Protein AF-0000000084419645 (afdb_homodimer)

Organism: Gonium pectorale (NCBI:txid33097)

Nearest PDB structures (foldseek):
  6cnl-assembly1_L  TM=7.069E-01  e=3.564E-03  Homo sapiens
  6cnl-assembly1_E  TM=7.200E-01  e=8.017E-03  Homo sapiens
  5knr-assembly1_B  TM=5.256E-01  e=5.599E+00  Escherichia coli
  5knt-assembly1_A  TM=5.301E-01  e=9.814E+00  Escherichia coli
  3o0t-assembly2_B  TM=7.709E-01  e=5.598E-04  Homo sapiens

Solvent-accessible surface area (backbone atoms only — not comparable to full-atom values): 38885 Å² total; per-residue (Å²): 135,85,79,78,75,77,76,79,81,75,78,71,72,80,76,61,72,80,66,64,75,64,72,76,74,67,69,66,76,78,69,80,77,88,73,58,51,39,43,49,77,78,83,47,36,50,58,54,71,24,86,58,64,68,78,70,83,62,69,58,52,82,53,26,36,69,51,59,60,70,56,54,51,50,48,52,72,70,38,71,68,40,35,42,36,32,40,25,21,26,26,42,22,39,48,56,51,46,38,64,74,55,31,70,74,55,27,66,77,42,43,60,33,51,56,47,71,49,96,87,67,51,75,42,56,22,42,34,16,43,56,35,73,64,11,50,51,44,16,44,53,44,19,44,41,31,62,77,62,43,41,46,48,60,78,41,70,74,50,64,29,33,35,38,28,13,73,38,44,23,20,48,52,25,46,60,45,32,47,54,96,57,88,51,82,44,77,42,33,26,50,66,44,37,49,61,32,14,45,35,27,44,49,31,46,65,26,40,54,54,72,66,78,91,52,48,72,69,73,46,53,98,45,77,70,72,64,6,44,47,73,71,38,64,91,53,68,77,50,70,31,44,72,58,78,75,74,67,84,66,82,78,74,68,76,66,80,61,67,82,46,73,64,78,62,59,52,84,55,76,74,47,49,87,47,76,16,28,66,45,56,51,57,81,68,52,42,82,56,61,57,48,53,69,41,47,19,45,28,32,36,35,40,53,45,38,44,66,73,67,41,90,54,43,33,36,38,33,33,24,30,40,58,31,49,16,24,41,32,42,47,40,70,33,33,57,38,52,62,37,61,47,18,56,47,60,47,55,41,28,55,76,110,136,84,79,78,76,78,75,77,78,77,77,71,72,77,77,63,73,79,71,61,76,65,72,75,75,67,68,68,76,77,70,81,78,90,71,57,52,40,43,48,78,78,81,48,38,52,56,53,72,24,86,58,63,68,79,70,83,64,70,58,50,83,54,26,37,69,52,59,60,69,57,54,50,51,47,53,74,69,39,72,69,40,35,42,37,32,39,24,21,27,26,41,20,39,48,56,51,46,37,64,74,55,32,69,76,55,28,66,75,42,44,60,33,50,57,46,72,48,96,87,68,51,75,42,56,22,42,34,15,41,55,35,73,66,11,51,51,45,15,44,51,44,19,44,41,32,62,75,62,44,41,47,48,58,77,41,70,72,50,65,28,33,36,38,28,13,73,38,45,23,19,48,53,25,46,61,46,30,47,56,94,55,89,52,81,43,77,43,33,25,50,66,43,36,51,61,32,14,47,37,27,45,49,31,48,65,28,38,54,55,72,70,79,91,49,57,78,69,67,59,59,99,45,80,70,71,65,6,45,48,72,72,39,65,91,53,66,77,51,69,31,44,73,59,78,76,72,66,86,65,80,77,75,67,77,66,78,61,68,82,46,74,65,78,60,59,51,83,54,77,76,47,50,87,46,75,16,27,64,44,55,54,55,81,69,51,44,81,55,62,59,49,54,69,41,47,19,47,29,33,35,33,42,54,45,40,45,66,72,67,43,89,54,44,32,37,38,33,33,24,28,40,59,30,48,17,22,40,32,41,47,41,71,33,34,57,37,52,62,37,60,45,18,56,47,61,47,53,42,28,53,77,110

Foldseek 3Di:
DDPPPPPPPPPPPDPPPVVVPPPPPQVQVPPDDPDQLKAFGPDFFQQLADPDEDDDDDAPPLQGGPDALVVVVVCLVVFPQKFKEKEFEFFAWLLNVCCVVVDPVRSVVPQQPQWDQDPVRDIAGQALTAHDPRRLVSLQVLLCCVPVVVSVCSNQVPFAEEEEFELRRRGLSSCCRNCPPPDHPYYAYAPLQFAWAAQGNNRFAFFQAADDDPVQPPQTPSDGDGGHSCRVRVVYDADAKAFAPPDPVDDPPPPPPDLCELQPDDLPDAGRTPAGHHNHRHGSHYYNDTHDLVSSLSSLSNVVRRCSVHPPTRYYYYRYHQRSQQSNSVNNPGHGYGYDHRRIDITMMHRND/DDPPPPPPPPPPPPPDPVVPPPPPPQCQVPPDDPDQLKAFGPDFFQQLADPDEDDDDDAPPLQGGPDALVVVVVCLVVFPQKFKEKEFEFFAWLLNVCCVVVDPVRSVVPQQPQWDQDPVRDIAGQALTAHDPRRLVSLQVLLCCVPVVVSVCSNQVPFAEEEEFELRRRGLSSCCRNCPPPDHPYYAYAPLQFAWAAQGNNRFAFFQAADDDPVQPPDTPSDGDGGHSCRVRVVYDADAKAFAPPDPPDDPPPPPPDLCELQPDDLVDAGRTPAGHHNHRHGSHYYNDTHDLVSSLSSLSNVVRRCSVHPPTRYYYYRYHQRSQQSNSVNNPGHGYGYDHRRIDITMMHRND

Structure (mmCIF, N/CA/C/O backbone):
data_AF-0000000084419645-model_v1
#
loop_
_entity.id
_entity.type
_entity.pdbx_description
1 polymer 'Uncharacterized protein'
#
loop_
_atom_site.group_PDB
_atom_site.id
_atom_site.type_symbol
_atom_site.label_atom_id
_atom_site.label_alt_id
_atom_site.label_comp_id
_atom_site.label_asym_id
_atom_site.label_entity_id
_atom_site.label_seq_id
_atom_site.pdbx_PDB_ins_code
_atom_site.Cartn_x
_atom_site.Cartn_y
_atom_site.Cartn_z
_atom_site.occupancy
_atom_site.B_iso_or_equiv
_atom_site.auth_seq_id
_atom_site.auth_comp_id
_atom_site.auth_asym_id
_atom_site.auth_atom_id
_atom_site.pdbx_PDB_model_num
ATOM 1 N N . MET A 1 1 ? -4.711 -33.062 27.312 1 24.56 1 MET A N 1
ATOM 2 C CA . MET A 1 1 ? -4.219 -31.938 26.516 1 24.56 1 MET A CA 1
ATOM 3 C C . MET A 1 1 ? -5.375 -31.188 25.859 1 24.56 1 MET A C 1
ATOM 5 O O . MET A 1 1 ? -6.062 -31.734 25 1 24.56 1 MET A O 1
ATOM 9 N N . ALA A 1 2 ? -6.082 -30.25 26.578 1 25.14 2 ALA A N 1
ATOM 10 C CA . ALA A 1 2 ? -7.434 -29.703 26.484 1 25.14 2 ALA A CA 1
ATOM 11 C C . ALA A 1 2 ? -7.551 -28.734 25.312 1 25.14 2 ALA A C 1
ATOM 13 O O . ALA A 1 2 ? -6.762 -27.797 25.188 1 25.14 2 ALA A O 1
ATOM 14 N N . VAL A 1 3 ? -8.133 -29.219 24.156 1 25 3 VAL A N 1
ATOM 15 C CA . VAL A 1 3 ? -8.477 -28.609 22.859 1 25 3 VAL A CA 1
ATOM 16 C C . VAL A 1 3 ? -9.312 -27.359 23.094 1 25 3 VAL A C 1
ATOM 18 O O . VAL A 1 3 ? -10.422 -27.422 23.625 1 25 3 VAL A O 1
ATOM 21 N N . LEU A 1 4 ? -8.664 -26.25 23.578 1 25.19 4 LEU A N 1
ATOM 22 C CA . LEU A 1 4 ? -9.414 -25.016 23.781 1 25.19 4 LEU A CA 1
ATOM 23 C C . LEU A 1 4 ? -10.203 -24.641 22.531 1 25.19 4 LEU A C 1
ATOM 25 O O . LEU A 1 4 ? -9.625 -24.344 21.484 1 25.19 4 LEU A O 1
ATOM 29 N N . LEU A 1 5 ? -11.422 -25.203 22.344 1 23.42 5 LEU A N 1
ATOM 30 C CA . LEU A 1 5 ? -12.453 -24.922 21.359 1 23.42 5 LEU A CA 1
ATOM 31 C C . LEU A 1 5 ? -12.82 -23.438 21.375 1 23.42 5 LEU A C 1
ATOM 33 O O . LEU A 1 5 ? -13.398 -22.953 22.344 1 23.42 5 LEU A O 1
ATOM 37 N N . LEU A 1 6 ? -11.898 -22.609 20.922 1 25.8 6 LEU A N 1
ATOM 38 C CA . LEU A 1 6 ? -12.25 -21.188 20.859 1 25.8 6 LEU A CA 1
ATOM 39 C C . LEU A 1 6 ? -13.547 -20.984 20.078 1 25.8 6 LEU A C 1
ATOM 41 O O . LEU A 1 6 ? -13.648 -21.406 18.906 1 25.8 6 LEU A O 1
ATOM 45 N N . SER A 1 7 ? -14.703 -20.938 20.719 1 23.38 7 SER A N 1
ATOM 46 C CA . SER A 1 7 ? -16.062 -20.641 20.281 1 23.38 7 SER A CA 1
ATOM 47 C C . SER A 1 7 ? -16.125 -19.359 19.453 1 23.38 7 SER A C 1
ATOM 49 O O . SER A 1 7 ? -15.594 -18.328 19.875 1 23.38 7 SER A O 1
ATOM 51 N N . ALA A 1 8 ? -16.188 -19.484 18.172 1 27.06 8 ALA A N 1
ATOM 52 C CA . ALA A 1 8 ? -16.484 -18.422 17.203 1 27.06 8 ALA A CA 1
ATOM 53 C C . ALA A 1 8 ? -17.797 -17.719 17.562 1 27.06 8 ALA A C 1
ATOM 55 O O . ALA A 1 8 ? -18.859 -18.359 17.562 1 27.06 8 ALA A O 1
ATOM 56 N N . ALA A 1 9 ? -17.891 -16.875 18.594 1 24.98 9 ALA A N 1
ATOM 57 C CA . ALA A 1 9 ? -19.078 -16.094 18.875 1 24.98 9 ALA A CA 1
ATOM 58 C C . ALA A 1 9 ? -19.641 -15.461 17.609 1 24.98 9 ALA A C 1
ATOM 60 O O . ALA A 1 9 ? -18.922 -14.766 16.891 1 24.98 9 ALA A O 1
ATOM 61 N N . ASN A 1 10 ? -20.703 -16 17.031 1 24.33 10 ASN A N 1
ATOM 62 C CA . ASN A 1 10 ? -21.547 -15.664 15.898 1 24.33 10 ASN A CA 1
ATOM 63 C C . ASN A 1 10 ? -22.312 -14.359 16.141 1 24.33 10 ASN A C 1
ATOM 65 O O . ASN A 1 10 ? -23.453 -14.383 16.594 1 24.33 10 ASN A O 1
ATOM 69 N N . ALA A 1 11 ? -21.875 -13.391 16.781 1 24.28 11 ALA A N 1
ATOM 70 C CA . ALA A 1 11 ? -22.828 -12.305 16.984 1 24.28 11 ALA A CA 1
ATOM 71 C C . ALA A 1 11 ? -23.25 -11.672 15.656 1 24.28 11 ALA A C 1
ATOM 73 O O . ALA A 1 11 ? -22.469 -10.938 15.039 1 24.28 11 ALA A O 1
ATOM 74 N N . ALA A 1 12 ? -24.062 -12.32 14.867 1 24.12 12 ALA A N 1
ATOM 75 C CA . ALA A 1 12 ? -24.75 -11.688 13.734 1 24.12 12 ALA A CA 1
ATOM 76 C C . ALA A 1 12 ? -25.594 -10.5 14.195 1 24.12 12 ALA A C 1
ATOM 78 O O . ALA A 1 12 ? -26.484 -10.648 15.023 1 24.12 12 ALA A O 1
ATOM 79 N N . ARG A 1 13 ? -25.094 -9.352 14.211 1 25.02 13 ARG A N 1
ATOM 80 C CA . ARG A 1 13 ? -25.969 -8.211 14.453 1 25.02 13 ARG A CA 1
ATOM 81 C C . ARG A 1 13 ? -27.188 -8.266 13.539 1 25.02 13 ARG A C 1
ATOM 83 O O . ARG A 1 13 ? -27.062 -8.508 12.336 1 25.02 13 ARG A O 1
ATOM 90 N N . PRO A 1 14 ? -28.344 -8.469 14.078 1 27.78 14 PRO A N 1
ATOM 91 C CA . PRO A 1 14 ? -29.516 -8.336 13.203 1 27.78 14 PRO A CA 1
ATOM 92 C C . PRO A 1 14 ? -29.531 -7.016 12.438 1 27.78 14 PRO A C 1
ATOM 94 O O . PRO A 1 14 ? -29.219 -5.965 13.008 1 27.78 14 PRO A O 1
ATOM 97 N N . MET A 1 15 ? -29.25 -6.992 11.156 1 28.3 15 MET A N 1
ATOM 98 C CA . MET A 1 15 ? -29.359 -5.848 10.258 1 28.3 15 MET A CA 1
ATOM 99 C C . MET A 1 15 ? -30.703 -5.141 10.453 1 28.3 15 MET A C 1
ATOM 101 O O . MET A 1 15 ? -31.75 -5.777 10.445 1 28.3 15 MET A O 1
ATOM 105 N N . SER A 1 16 ? -30.781 -4.105 11.188 1 28.36 16 SER A N 1
ATOM 106 C CA . SER A 1 16 ? -32.031 -3.346 11.312 1 28.36 16 SER A CA 1
ATOM 107 C C . SER A 1 16 ? -32.719 -3.184 9.961 1 28.36 16 SER A C 1
ATOM 109 O O . SER A 1 16 ? -32.062 -3.227 8.914 1 28.36 16 SER A O 1
ATOM 111 N N . ARG A 1 17 ? -34.125 -3.186 9.844 1 28.94 17 ARG A N 1
ATOM 112 C CA . ARG A 1 17 ? -35.062 -3.104 8.727 1 28.94 17 ARG A CA 1
ATOM 113 C C . ARG A 1 17 ? -34.688 -1.964 7.781 1 28.94 17 ARG A C 1
ATOM 115 O O . ARG A 1 17 ? -35.062 -1.979 6.605 1 28.94 17 ARG A O 1
ATOM 122 N N . GLU A 1 18 ? -34.312 -0.805 8.297 1 27.02 18 GLU A N 1
ATOM 123 C CA . GLU A 1 18 ? -34.094 0.349 7.438 1 27.02 18 GLU A CA 1
ATOM 124 C C . GLU A 1 18 ? -32.906 0.111 6.496 1 27.02 18 GLU A C 1
ATOM 126 O O . GLU A 1 18 ? -32.625 0.921 5.605 1 27.02 18 GLU A O 1
ATOM 131 N N . ALA A 1 19 ? -32.094 -0.824 6.73 1 31.02 19 ALA A N 1
ATOM 132 C CA . ALA A 1 19 ? -31.078 -1.271 5.781 1 31.02 19 ALA A CA 1
ATOM 133 C C . ALA A 1 19 ? -31.719 -1.922 4.559 1 31.02 19 ALA A C 1
ATOM 135 O O . ALA A 1 19 ? -31.016 -2.287 3.607 1 31.02 19 ALA A O 1
ATOM 136 N N . MET A 1 20 ? -33 -2.283 4.559 1 28.61 20 MET A N 1
ATOM 137 C CA . MET A 1 20 ? -33.656 -2.92 3.434 1 28.61 20 MET A CA 1
ATOM 138 C C . MET A 1 20 ? -33.75 -1.971 2.242 1 28.61 20 MET A C 1
ATOM 140 O O . MET A 1 20 ? -33.781 -2.41 1.092 1 28.61 20 MET A O 1
ATOM 144 N N . GLU A 1 21 ? -34.312 -0.747 2.514 1 26.08 21 GLU A N 1
ATOM 145 C CA . GLU A 1 21 ? -34.562 0.021 1.297 1 26.08 21 GLU A CA 1
ATOM 146 C C . GLU A 1 21 ? -33.25 0.528 0.69 1 26.08 21 GLU A C 1
ATOM 148 O O . GLU A 1 21 ? -32.875 1.697 0.855 1 26.08 21 GLU A O 1
ATOM 153 N N . PHE A 1 22 ? -32.094 -0.081 0.926 1 28.34 22 PHE A N 1
ATOM 154 C CA . PHE A 1 22 ? -30.922 0.144 0.081 1 28.34 22 PHE A CA 1
ATOM 155 C C . PHE A 1 22 ? -31.312 0.177 -1.391 1 28.34 22 PHE A C 1
ATOM 157 O O . PHE A 1 22 ? -31.547 -0.87 -2.002 1 28.34 22 PHE A O 1
ATOM 164 N N . THR A 1 23 ? -32.25 0.971 -1.768 1 26.45 23 THR A N 1
ATOM 165 C CA . THR A 1 23 ? -32.469 1.272 -3.18 1 26.45 23 THR A CA 1
ATOM 166 C C . THR A 1 23 ? -31.141 1.296 -3.934 1 26.45 23 THR A C 1
ATOM 168 O O . THR A 1 23 ? -30.109 1.687 -3.377 1 26.45 23 THR A O 1
ATOM 171 N N . GLU A 1 24 ? -31.062 0.694 -5.18 1 30.25 24 GLU A N 1
ATOM 172 C CA . GLU A 1 24 ? -30.266 0.165 -6.285 1 30.25 24 GLU A CA 1
ATOM 173 C C . GLU A 1 24 ? -29.25 1.196 -6.781 1 30.25 24 GLU A C 1
ATOM 175 O O . GLU A 1 24 ? -28.609 0.991 -7.809 1 30.25 24 GLU A O 1
ATOM 180 N N . THR A 1 25 ? -29.406 2.453 -6.406 1 29.38 25 THR A N 1
ATOM 181 C CA . THR A 1 25 ? -28.516 3.197 -7.289 1 29.38 25 THR A CA 1
ATOM 182 C C . THR A 1 25 ? -27.047 2.855 -6.992 1 29.38 25 THR A C 1
ATOM 184 O O . THR A 1 25 ? -26.5 3.275 -5.973 1 29.38 25 THR A O 1
ATOM 187 N N . LEU A 1 26 ? -26.672 1.61 -7.086 1 32.53 26 LEU A N 1
ATOM 188 C CA . LEU A 1 26 ? -25.25 1.305 -7.25 1 32.53 26 LEU A CA 1
ATOM 189 C C . LEU A 1 26 ? -24.547 2.43 -7.988 1 32.53 26 LEU A C 1
ATOM 191 O O . LEU A 1 26 ? -24.844 2.707 -9.148 1 32.53 26 LEU A O 1
ATOM 195 N N . GLN A 1 27 ? -24.312 3.463 -7.383 1 31.91 27 GLN A N 1
ATOM 196 C CA . GLN A 1 27 ? -23.5 4.457 -8.078 1 31.91 27 GLN A CA 1
ATOM 197 C C . GLN A 1 27 ? -22.297 3.812 -8.742 1 31.91 27 GLN A C 1
ATOM 199 O O . GLN A 1 27 ? -21.406 3.305 -8.062 1 31.91 27 GLN A O 1
ATOM 204 N N . LEU A 1 28 ? -22.641 3.17 -9.844 1 35.97 28 LEU A N 1
ATOM 205 C CA . LEU A 1 28 ? -21.5 2.902 -10.719 1 35.97 28 LEU A CA 1
ATOM 206 C C . LEU A 1 28 ? -20.609 4.133 -10.844 1 35.97 28 LEU A C 1
ATOM 208 O O . LEU A 1 28 ? -21.062 5.203 -11.242 1 35.97 28 LEU A O 1
ATOM 212 N N . GLY A 1 29 ? -19.812 4.383 -9.992 1 36.88 29 GLY A N 1
ATOM 213 C CA . GLY A 1 29 ? -18.859 5.484 -10.055 1 36.88 29 GLY A CA 1
ATOM 214 C C . GLY A 1 29 ? -18.422 5.805 -11.477 1 36.88 29 GLY A C 1
ATOM 215 O O . GLY A 1 29 ? -17.656 5.051 -12.078 1 36.88 29 GLY A O 1
ATOM 216 N N . LYS A 1 30 ? -19.328 6.484 -12.281 1 31.09 30 LYS A N 1
ATOM 217 C CA . LYS A 1 30 ? -18.875 6.965 -13.586 1 31.09 30 LYS A CA 1
ATOM 218 C C . LYS A 1 30 ? -17.656 7.875 -13.445 1 31.09 30 LYS A C 1
ATOM 220 O O . LYS A 1 30 ? -17.766 9.008 -12.961 1 31.09 30 LYS A O 1
ATOM 225 N N . ARG A 1 31 ? -16.469 7.426 -13.281 1 35.28 31 ARG A N 1
ATOM 226 C CA . ARG A 1 31 ? -15.32 8.305 -13.477 1 35.28 31 ARG A CA 1
ATOM 227 C C . ARG A 1 31 ? -15.297 8.867 -14.891 1 35.28 31 ARG A C 1
ATOM 229 O O . ARG A 1 31 ? -15.43 8.125 -15.867 1 35.28 31 ARG A O 1
ATOM 236 N N . HIS A 1 32 ? -15.531 10.023 -15.133 1 34.53 32 HIS A N 1
ATOM 237 C CA . HIS A 1 32 ? -15.516 10.695 -16.422 1 34.53 32 HIS A CA 1
ATOM 238 C C . HIS A 1 32 ? -14.375 10.18 -17.297 1 34.53 32 HIS A C 1
ATOM 240 O O . HIS A 1 32 ? -14.586 9.812 -18.453 1 34.53 32 HIS A O 1
ATOM 246 N N . GLY A 1 33 ? -13.055 10.797 -17.219 1 37.47 33 GLY A N 1
ATOM 247 C CA . GLY A 1 33 ? -12.039 10.812 -18.266 1 37.47 33 GLY A CA 1
ATOM 248 C C . GLY A 1 33 ? -11.273 9.508 -18.359 1 37.47 33 GLY A C 1
ATOM 249 O O . GLY A 1 33 ? -10.984 9.039 -19.469 1 37.47 33 GLY A O 1
ATOM 250 N N . ASP A 1 34 ? -10.367 9.062 -17.359 1 49.25 34 ASP A N 1
ATOM 251 C CA . ASP A 1 34 ? -9.391 8 -17.609 1 49.25 34 ASP A CA 1
ATOM 252 C C . ASP A 1 34 ? -10.055 6.629 -17.641 1 49.25 34 ASP A C 1
ATOM 254 O O . ASP A 1 34 ? -10.57 6.164 -16.609 1 49.25 34 ASP A O 1
ATOM 258 N N . ARG A 1 35 ? -10.641 6.207 -18.734 1 58.94 35 ARG A N 1
ATOM 259 C CA . ARG A 1 35 ? -11.578 5.137 -19.047 1 58.94 35 ARG A CA 1
ATOM 260 C C . ARG A 1 35 ? -10.945 3.768 -18.828 1 58.94 35 ARG A C 1
ATOM 262 O O . ARG A 1 35 ? -10.32 3.217 -19.734 1 58.94 35 ARG A O 1
ATOM 269 N N . SER A 1 36 ? -10.672 3.27 -17.656 1 78.69 36 SER A N 1
ATOM 270 C CA . SER A 1 36 ? -10.289 1.874 -17.453 1 78.69 36 SER A CA 1
ATOM 271 C C . SER A 1 36 ? -11.328 0.928 -18.062 1 78.69 36 SER A C 1
ATOM 273 O O . SER A 1 36 ? -12.531 1.179 -17.969 1 78.69 36 SER A O 1
ATOM 275 N N . PRO A 1 37 ? -10.805 -0.032 -18.766 1 91.12 37 PRO A N 1
ATOM 276 C CA . PRO A 1 37 ? -11.742 -1.011 -19.328 1 91.12 37 PRO A CA 1
ATOM 277 C C . PRO A 1 37 ? -12.453 -1.834 -18.266 1 91.12 37 PRO A C 1
ATOM 279 O O . PRO A 1 37 ? -13.336 -2.635 -18.578 1 91.12 37 PRO A O 1
ATOM 282 N N . PHE A 1 38 ? -12.086 -1.61 -17 1 93.88 38 PHE A N 1
ATOM 283 C CA . PHE A 1 38 ? -12.672 -2.387 -15.914 1 93.88 38 PHE A CA 1
ATOM 284 C C . PHE A 1 38 ? -13.242 -1.47 -14.844 1 93.88 38 PHE A C 1
ATOM 286 O O . PHE A 1 38 ? -12.711 -0.389 -14.594 1 93.88 38 PHE A O 1
ATOM 293 N N . ARG A 1 39 ? -14.328 -1.939 -14.312 1 89.06 39 ARG A N 1
ATOM 294 C CA . ARG A 1 39 ? -14.992 -1.242 -13.211 1 89.06 39 ARG A CA 1
ATOM 295 C C . ARG A 1 39 ? -15.32 -2.203 -12.07 1 89.06 39 ARG A C 1
ATOM 297 O O . ARG A 1 39 ? -15.547 -3.393 -12.305 1 89.06 39 ARG A O 1
ATOM 304 N N . THR A 1 40 ? -15.289 -1.713 -10.891 1 91.69 40 THR A N 1
ATOM 305 C CA . THR A 1 40 ? -15.609 -2.512 -9.711 1 91.69 40 THR A CA 1
ATOM 306 C C . THR A 1 40 ? -16.656 -1.807 -8.852 1 91.69 40 THR A C 1
ATOM 308 O O . THR A 1 40 ? -16.469 -0.651 -8.461 1 91.69 40 THR A O 1
ATOM 311 N N . PRO A 1 41 ? -17.797 -2.48 -8.594 1 90.12 41 PRO A N 1
ATOM 312 C CA . PRO A 1 41 ? -18.719 -1.893 -7.621 1 90.12 41 PRO A CA 1
ATOM 313 C C . PRO A 1 41 ? -18.078 -1.691 -6.246 1 90.12 41 PRO A C 1
ATOM 315 O O . PRO A 1 41 ? -17.281 -2.52 -5.805 1 90.12 41 PRO A O 1
ATOM 318 N N . ALA A 1 42 ? -18.469 -0.664 -5.59 1 84.12 42 ALA A N 1
ATOM 319 C CA . ALA A 1 42 ? -17.891 -0.32 -4.297 1 84.12 42 ALA A CA 1
ATOM 320 C C . ALA A 1 42 ? -18.766 -0.819 -3.148 1 84.12 42 ALA A C 1
ATOM 322 O O . ALA A 1 42 ? -19.938 -1.119 -3.342 1 84.12 42 ALA A O 1
ATOM 323 N N . GLY A 1 43 ? -18.156 -1 -2.004 1 86.31 43 GLY A N 1
ATOM 324 C CA . GLY A 1 43 ? -18.906 -1.26 -0.78 1 86.31 43 GLY A CA 1
ATOM 325 C C . GLY A 1 43 ? -19.094 -2.738 -0.501 1 86.31 43 GLY A C 1
ATOM 326 O O . GLY A 1 43 ? -19.875 -3.115 0.372 1 86.31 43 GLY A O 1
ATOM 327 N N . LEU A 1 44 ? -18.344 -3.572 -1.243 1 93.19 44 LEU A N 1
ATOM 328 C CA . LEU A 1 44 ? -18.578 -5.004 -1.099 1 93.19 44 LEU A CA 1
ATOM 329 C C . LEU A 1 44 ? -17.531 -5.633 -0.186 1 93.19 44 LEU A C 1
ATOM 331 O O . LEU A 1 44 ? -17.828 -6.59 0.539 1 93.19 44 LEU A O 1
ATOM 335 N N . PHE A 1 45 ? -16.328 -5.105 -0.254 1 93.88 45 PHE A N 1
ATOM 336 C CA . PHE A 1 45 ? -15.227 -5.789 0.425 1 93.88 45 PHE A CA 1
ATOM 337 C C . PHE A 1 45 ? -14.383 -4.801 1.223 1 93.88 45 PHE A C 1
ATOM 339 O O . PHE A 1 45 ? -14.133 -3.682 0.768 1 93.88 45 PHE A O 1
ATOM 346 N N . ILE A 1 46 ? -13.898 -5.219 2.357 1 90.75 46 ILE A N 1
ATOM 347 C CA . ILE A 1 46 ? -13.172 -4.363 3.285 1 90.75 46 ILE A CA 1
ATOM 348 C C . ILE A 1 46 ? -11.828 -3.961 2.674 1 90.75 46 ILE A C 1
ATOM 350 O O . ILE A 1 46 ? -11.344 -2.854 2.906 1 90.75 46 ILE A O 1
ATOM 354 N N . GLN A 1 47 ? -11.242 -4.852 1.846 1 87.88 47 GLN A N 1
ATOM 355 C CA . GLN A 1 47 ? -9.914 -4.613 1.302 1 87.88 47 GLN A CA 1
ATOM 356 C C . GLN A 1 47 ? -9.93 -3.48 0.28 1 87.88 47 GLN A C 1
ATOM 358 O O . GLN A 1 47 ? -8.883 -2.906 -0.036 1 87.88 47 GLN A O 1
ATOM 363 N N . GLU A 1 48 ? -11.102 -3.166 -0.206 1 76.69 48 GLU A N 1
ATOM 364 C CA . GLU A 1 48 ? -11.25 -2.088 -1.179 1 76.69 48 GLU A CA 1
ATOM 365 C C . GLU A 1 48 ? -11.023 -0.725 -0.53 1 76.69 48 GLU A C 1
ATOM 367 O O . GLU A 1 48 ? -10.781 0.266 -1.222 1 76.69 48 GLU A O 1
ATOM 372 N N . ARG A 1 49 ? -11.242 -0.672 0.755 1 70.5 49 ARG A N 1
ATOM 373 C CA . ARG A 1 49 ? -11.117 0.611 1.438 1 70.5 49 ARG A CA 1
ATOM 374 C C . ARG A 1 49 ? -10.047 0.546 2.527 1 70.5 49 ARG A C 1
ATOM 376 O O . ARG A 1 49 ? -10.008 1.403 3.414 1 70.5 49 ARG A O 1
ATOM 383 N N . ALA A 1 50 ? -9.406 -0.565 2.496 1 60.16 50 ALA A N 1
ATOM 384 C CA . ALA A 1 50 ? -8.445 -0.703 3.588 1 60.16 50 ALA A CA 1
ATOM 385 C C . ALA A 1 50 ? -7.137 0.011 3.258 1 60.16 50 ALA A C 1
ATOM 387 O O . ALA A 1 50 ? -6.457 -0.336 2.289 1 60.16 50 ALA A O 1
ATOM 388 N N . SER A 1 51 ? -7.055 1.089 3.996 1 58.69 51 SER A N 1
ATOM 389 C CA . SER A 1 51 ? -5.812 1.842 3.865 1 58.69 51 SER A CA 1
ATOM 390 C C . SER A 1 51 ? -4.656 1.124 4.559 1 58.69 51 SER A C 1
ATOM 392 O O . SER A 1 51 ? -3.49 1.44 4.316 1 58.69 51 SER A O 1
ATOM 394 N N . LYS A 1 52 ? -5.047 0.209 5.414 1 65.44 52 LYS A N 1
ATOM 395 C CA . LYS A 1 52 ? -4.031 -0.544 6.148 1 65.44 52 LYS A CA 1
ATOM 396 C C . LYS A 1 52 ? -4.219 -2.047 5.957 1 65.44 52 LYS A C 1
ATOM 398 O O . LYS A 1 52 ? -5.336 -2.518 5.742 1 65.44 52 LYS A O 1
ATOM 403 N N . GLN A 1 53 ? -3.135 -2.709 5.988 1 75.5 53 GLN A N 1
ATOM 404 C CA . GLN A 1 53 ? -3.156 -4.168 5.98 1 75.5 53 GLN A CA 1
ATOM 405 C C . GLN A 1 53 ? -3.936 -4.711 7.172 1 75.5 53 GLN A C 1
ATOM 407 O O . GLN A 1 53 ? -3.736 -4.27 8.305 1 75.5 53 GLN A O 1
ATOM 412 N N . LEU A 1 54 ? -4.852 -5.633 6.93 1 85 54 LEU A N 1
ATOM 413 C CA . LEU A 1 54 ? -5.551 -6.324 8.008 1 85 54 LEU A CA 1
ATOM 414 C C . LEU A 1 54 ? -4.594 -7.215 8.789 1 85 54 LEU A C 1
ATOM 416 O O . LEU A 1 54 ? -3.627 -7.738 8.234 1 85 54 LEU A O 1
ATOM 420 N N . PRO A 1 55 ? -4.852 -7.305 10.047 1 82.75 55 PRO A N 1
ATOM 421 C CA . PRO A 1 55 ? -3.949 -8.141 10.836 1 82.75 55 PRO A CA 1
ATOM 422 C C . PRO A 1 55 ? -4.078 -9.625 10.508 1 82.75 55 PRO A C 1
ATOM 424 O O . PRO A 1 55 ? -5.152 -10.086 10.117 1 82.75 55 PRO A O 1
ATOM 427 N N . GLY A 1 56 ? -2.92 -10.305 10.562 1 79.12 56 GLY A N 1
ATOM 428 C CA . GLY A 1 56 ? -2.922 -11.75 10.398 1 79.12 56 GLY A CA 1
ATOM 429 C C . GLY A 1 56 ? -2.695 -12.492 11.703 1 79.12 56 GLY A C 1
ATOM 430 O O . GLY A 1 56 ? -2.439 -11.875 12.742 1 79.12 56 GLY A O 1
ATOM 431 N N . PRO A 1 57 ? -2.787 -13.844 11.648 1 78.19 57 PRO A N 1
ATOM 432 C CA . PRO A 1 57 ? -3.221 -14.703 10.539 1 78.19 57 PRO A CA 1
ATOM 433 C C . PRO A 1 57 ? -4.742 -14.789 10.422 1 78.19 57 PRO A C 1
ATOM 435 O O . PRO A 1 57 ? -5.461 -14.344 11.32 1 78.19 57 PRO A O 1
ATOM 438 N N . GLY A 1 58 ? -5.145 -15.219 9.281 1 82.31 58 GLY A N 1
ATOM 439 C CA . GLY A 1 58 ? -6.559 -15.539 9.164 1 82.31 58 GLY A CA 1
ATOM 440 C C . GLY A 1 58 ? -7.285 -14.664 8.156 1 82.31 58 GLY A C 1
ATOM 441 O O . GLY A 1 58 ? -6.652 -14.023 7.316 1 82.31 58 GLY A O 1
ATOM 442 N N . GLN A 1 59 ? -8.594 -14.898 8.133 1 92.75 59 GLN A N 1
ATOM 443 C CA . GLN A 1 59 ? -9.508 -14.195 7.246 1 92.75 59 GLN A CA 1
ATOM 444 C C . GLN A 1 59 ? -10.461 -13.305 8.031 1 92.75 59 GLN A C 1
ATOM 446 O O . GLN A 1 59 ? -11.133 -13.758 8.953 1 92.75 59 GLN A O 1
ATOM 451 N N . HIS A 1 60 ? -10.484 -12.023 7.719 1 90.19 60 HIS A N 1
ATOM 452 C CA . HIS A 1 60 ? -11.367 -11.086 8.398 1 90.19 60 HIS A CA 1
ATOM 453 C C . HIS A 1 60 ? -12.609 -10.797 7.566 1 90.19 60 HIS A C 1
ATOM 455 O O . HIS A 1 60 ? -12.586 -10.922 6.34 1 90.19 60 HIS A O 1
ATOM 461 N N . PHE A 1 61 ? -13.828 -10.516 8.266 1 90.94 61 PHE A N 1
ATOM 462 C CA . PHE A 1 61 ? -15.07 -10.117 7.625 1 90.94 61 PHE A CA 1
ATOM 463 C C . PHE A 1 61 ? -15.57 -11.203 6.68 1 90.94 61 PHE A C 1
ATOM 465 O O . PHE A 1 61 ? -15.93 -10.914 5.535 1 90.94 61 PHE A O 1
ATOM 472 N N . SER A 1 62 ? -15.555 -12.469 7.262 1 92.75 62 SER A N 1
ATOM 473 C CA . SER A 1 62 ? -15.992 -13.555 6.395 1 92.75 62 SER A CA 1
ATOM 474 C C . SER A 1 62 ? -15.359 -13.453 5.012 1 92.75 62 SER A C 1
ATOM 476 O O . SER A 1 62 ? -16.062 -13.383 4.004 1 92.75 62 SER A O 1
ATOM 478 N N . PHE A 1 63 ? -14.031 -13.461 4.957 1 95.5 63 PHE A N 1
ATOM 479 C CA . PHE A 1 63 ? -13.203 -13.398 3.758 1 95.5 63 PHE A CA 1
ATOM 480 C C . PHE A 1 63 ? -13.398 -12.078 3.029 1 95.5 63 PHE A C 1
ATOM 482 O O . PHE A 1 63 ? -13.555 -12.047 1.808 1 95.5 63 PHE A O 1
ATOM 489 N N . GLY A 1 64 ? -13.5 -11.016 3.836 1 93.81 64 GLY A N 1
ATOM 490 C CA . GLY A 1 64 ? -13.445 -9.656 3.32 1 93.81 64 GLY A CA 1
ATOM 491 C C . GLY A 1 64 ? -14.82 -9.07 3.053 1 93.81 64 GLY A C 1
ATOM 492 O O . GLY A 1 64 ? -14.938 -7.879 2.752 1 93.81 64 GLY A O 1
ATOM 493 N N . ALA A 1 65 ? -15.906 -9.781 3.23 1 95.38 65 ALA A N 1
ATOM 494 C CA . ALA A 1 65 ? -17.234 -9.359 2.797 1 95.38 65 ALA A CA 1
ATOM 495 C C . ALA A 1 65 ? -17.859 -8.383 3.795 1 95.38 65 ALA A C 1
ATOM 497 O O . ALA A 1 65 ? -17.969 -8.695 4.984 1 95.38 65 ALA A O 1
ATOM 498 N N . LEU A 1 66 ? -18.266 -7.258 3.26 1 91.5 66 LEU A N 1
ATOM 499 C CA . LEU A 1 66 ? -18.953 -6.258 4.078 1 91.5 66 LEU A CA 1
ATOM 500 C C . LEU A 1 66 ? -20.453 -6.461 4.047 1 91.5 66 LEU A C 1
ATOM 502 O O . LEU A 1 66 ? -21.188 -5.867 4.848 1 91.5 66 LEU A O 1
ATOM 506 N N . VAL A 1 67 ? -20.922 -7.215 3.072 1 93.62 67 VAL A N 1
ATOM 507 C CA . VAL A 1 67 ? -22.312 -7.621 2.926 1 93.62 67 VAL A CA 1
ATOM 508 C C . VAL A 1 67 ? -22.406 -9.141 2.828 1 93.62 67 VAL A C 1
ATOM 510 O O . VAL A 1 67 ? -21.391 -9.82 2.678 1 93.62 67 VAL A O 1
ATOM 513 N N . GLY A 1 68 ? -23.578 -9.617 2.953 1 95.94 68 GLY A N 1
ATOM 514 C CA . GLY A 1 68 ? -23.719 -11.062 2.852 1 95.94 68 GLY A CA 1
ATOM 515 C C . GLY A 1 68 ? -23.297 -11.609 1.501 1 95.94 68 GLY A C 1
ATOM 516 O O . GLY A 1 68 ? -23.516 -10.977 0.469 1 95.94 68 GLY A O 1
ATOM 517 N N . TRP A 1 69 ? -22.672 -12.773 1.489 1 97.69 69 TRP A N 1
ATOM 518 C CA . TRP A 1 69 ? -22.188 -13.383 0.256 1 97.69 69 TRP A CA 1
ATOM 519 C C . TRP A 1 69 ? -23.344 -13.648 -0.711 1 97.69 69 TRP A C 1
ATOM 521 O O . TRP A 1 69 ? -23.156 -13.602 -1.93 1 97.69 69 TRP A O 1
ATOM 531 N N . ASP A 1 70 ? -24.531 -13.914 -0.133 1 97.31 70 ASP A N 1
ATOM 532 C CA . ASP A 1 70 ? -25.703 -14.078 -1.004 1 97.31 70 ASP A CA 1
ATOM 533 C C . ASP A 1 70 ? -25.938 -12.836 -1.853 1 97.31 70 ASP A C 1
ATOM 535 O O . ASP A 1 70 ? -26.234 -12.938 -3.045 1 97.31 70 ASP A O 1
ATOM 539 N N . ARG A 1 71 ? -25.797 -11.75 -1.234 1 97.25 71 ARG A N 1
ATOM 540 C CA . ARG A 1 71 ? -25.969 -10.484 -1.942 1 97.25 71 ARG A CA 1
ATOM 541 C C . ARG A 1 71 ? -24.875 -10.281 -2.988 1 97.25 71 ARG A C 1
ATOM 543 O O . ARG A 1 71 ? -25.156 -9.797 -4.09 1 97.25 71 ARG A O 1
ATOM 550 N N . ILE A 1 72 ? -23.656 -10.625 -2.65 1 97.88 72 ILE A N 1
ATOM 551 C CA . ILE A 1 72 ? -22.531 -10.5 -3.574 1 97.88 72 ILE A CA 1
ATOM 552 C C . ILE A 1 72 ? -22.781 -11.375 -4.805 1 97.88 72 ILE A C 1
ATOM 554 O O . ILE A 1 72 ? -22.578 -10.93 -5.938 1 97.88 72 ILE A O 1
ATOM 558 N N . HIS A 1 73 ? -23.297 -12.562 -4.582 1 98.25 73 HIS A N 1
ATOM 559 C CA . HIS A 1 73 ? -23.547 -13.453 -5.707 1 98.25 73 HIS A CA 1
ATOM 560 C C . HIS A 1 73 ? -24.734 -12.977 -6.535 1 98.25 73 HIS A C 1
ATOM 562 O O . HIS A 1 73 ? -24.766 -13.148 -7.754 1 98.25 73 HIS A O 1
ATOM 568 N N . GLN A 1 74 ? -25.703 -12.375 -5.855 1 97.69 74 GLN A N 1
ATOM 569 C CA . GLN A 1 74 ? -26.812 -11.773 -6.602 1 97.69 74 GLN A CA 1
ATOM 570 C C . GLN A 1 74 ? -26.312 -10.656 -7.512 1 97.69 74 GLN A C 1
ATOM 572 O O . GLN A 1 74 ? -26.75 -10.531 -8.656 1 97.69 74 GLN A O 1
ATOM 577 N N . LEU A 1 75 ? -25.422 -9.898 -6.996 1 97.25 75 LEU A N 1
ATOM 578 C CA . LEU A 1 75 ? -24.844 -8.828 -7.793 1 97.25 75 LEU A CA 1
ATOM 579 C C . LEU A 1 75 ? -24.047 -9.391 -8.969 1 97.25 75 LEU A C 1
ATOM 581 O O . LEU A 1 75 ? -24.156 -8.891 -10.086 1 97.25 75 LEU A O 1
ATOM 585 N N . LEU A 1 76 ? -23.281 -10.414 -8.688 1 97.88 76 LEU A N 1
ATOM 586 C CA . LEU A 1 76 ? -22.531 -11.07 -9.75 1 97.88 76 LEU A CA 1
ATOM 587 C C . LEU A 1 76 ? -23.469 -11.57 -10.844 1 97.88 76 LEU A C 1
ATOM 589 O O . LEU A 1 76 ? -23.188 -11.398 -12.039 1 97.88 76 LEU A O 1
ATOM 593 N N . ASP A 1 77 ? -24.547 -12.125 -10.461 1 97.38 77 ASP A N 1
ATOM 594 C CA . ASP A 1 77 ? -25.5 -12.695 -11.406 1 97.38 77 ASP A CA 1
ATOM 595 C C . ASP A 1 77 ? -26.156 -11.609 -12.258 1 97.38 77 ASP A C 1
ATOM 597 O O . ASP A 1 77 ? -26.484 -11.844 -13.422 1 97.38 77 ASP A O 1
ATOM 601 N N . ASN A 1 78 ? -26.297 -10.438 -11.688 1 96.56 78 ASN A N 1
ATOM 602 C CA . ASN A 1 78 ? -27.016 -9.367 -12.367 1 96.56 78 ASN A CA 1
ATOM 603 C C . ASN A 1 78 ? -26.078 -8.438 -13.125 1 96.56 78 ASN A C 1
ATOM 605 O O . ASN A 1 78 ? -26.531 -7.613 -13.922 1 96.56 78 ASN A O 1
ATOM 609 N N . LEU A 1 79 ? -24.844 -8.547 -12.875 1 95.31 79 LEU A N 1
ATOM 610 C CA . LEU A 1 79 ? -23.844 -7.691 -13.523 1 95.31 79 LEU A CA 1
ATOM 611 C C . LEU A 1 79 ? -23.266 -8.383 -14.75 1 95.31 79 LEU A C 1
ATOM 613 O O . LEU A 1 79 ? -22.516 -9.352 -14.625 1 95.31 79 LEU A O 1
ATOM 617 N N . PRO A 1 80 ? -23.625 -7.844 -15.906 1 94.81 80 PRO A N 1
ATOM 618 C CA . PRO A 1 80 ? -23.141 -8.516 -17.109 1 94.81 80 PRO A CA 1
ATOM 619 C C . PRO A 1 80 ? -21.625 -8.414 -17.266 1 94.81 80 PRO A C 1
ATOM 621 O O . PRO A 1 80 ? -21.016 -7.438 -16.812 1 94.81 80 PRO A O 1
ATOM 624 N N . ASN A 1 81 ? -21.016 -9.391 -17.938 1 96.75 81 ASN A N 1
ATOM 625 C CA . ASN A 1 81 ? -19.594 -9.398 -18.266 1 96.75 81 ASN A CA 1
ATOM 626 C C . ASN A 1 81 ? -18.734 -9.141 -17.031 1 96.75 81 ASN A C 1
ATOM 628 O O . ASN A 1 81 ? -17.844 -8.297 -17.047 1 96.75 81 ASN A O 1
ATOM 632 N N . SER A 1 82 ? -19.109 -9.836 -15.938 1 98 82 SER A N 1
ATOM 633 C CA . SER A 1 82 ? -18.438 -9.617 -14.664 1 98 82 SER A CA 1
ATOM 634 C C . SER A 1 82 ? -17.859 -10.914 -14.109 1 98 82 SER A C 1
ATOM 636 O O . SER A 1 82 ? -18.281 -12 -14.508 1 98 82 SER A O 1
ATOM 638 N N . LYS A 1 83 ? -16.844 -10.82 -13.344 1 98.56 83 LYS A N 1
ATOM 639 C CA . LYS A 1 83 ? -16.219 -11.938 -12.648 1 98.56 83 LYS A CA 1
ATOM 640 C C . LYS A 1 83 ? -15.938 -11.594 -11.188 1 98.56 83 LYS A C 1
ATOM 642 O O . LYS A 1 83 ? -15.664 -10.438 -10.852 1 98.56 83 LYS A O 1
ATOM 647 N N . LEU A 1 84 ? -16.125 -12.578 -10.359 1 98.75 84 LEU A N 1
ATOM 648 C CA . LEU A 1 84 ? -15.664 -12.523 -8.977 1 98.75 84 LEU A CA 1
ATOM 649 C C . LEU A 1 84 ? -14.281 -13.172 -8.852 1 98.75 84 LEU A C 1
ATOM 651 O O . LEU A 1 84 ? -14.133 -14.375 -9.078 1 98.75 84 LEU A O 1
ATOM 655 N N . ILE A 1 85 ? -13.32 -12.367 -8.5 1 98.62 85 ILE A N 1
ATOM 656 C CA . ILE A 1 85 ? -11.938 -12.812 -8.453 1 98.62 85 ILE A CA 1
ATOM 657 C C . ILE A 1 85 ? -11.445 -12.836 -7.004 1 98.62 85 ILE A C 1
ATOM 659 O O . ILE A 1 85 ? -11.664 -11.883 -6.25 1 98.62 85 ILE A O 1
ATOM 663 N N . PHE A 1 86 ? -10.867 -13.922 -6.59 1 98.69 86 PHE A N 1
ATOM 664 C CA . PHE A 1 86 ? -10.211 -14.062 -5.297 1 98.69 86 PHE A CA 1
ATOM 665 C C . PHE A 1 86 ? -8.695 -14.133 -5.457 1 98.69 86 PHE A C 1
ATOM 667 O O . PHE A 1 86 ? -8.172 -15.133 -5.945 1 98.69 86 PHE A O 1
ATOM 674 N N . VAL A 1 87 ? -7.984 -13.102 -5.059 1 98.38 87 VAL A N 1
ATOM 675 C CA . VAL A 1 87 ? -6.523 -13.141 -5.086 1 98.38 87 VAL A CA 1
ATOM 676 C C . VAL A 1 87 ? -5.996 -13.68 -3.758 1 98.38 87 VAL A C 1
ATOM 678 O O . VAL A 1 87 ? -6.316 -13.148 -2.691 1 98.38 87 VAL A O 1
ATOM 681 N N . ILE A 1 88 ? -5.238 -14.727 -3.822 1 98.69 88 ILE A N 1
ATOM 682 C CA . ILE A 1 88 ? -4.652 -15.359 -2.646 1 98.69 88 ILE A CA 1
ATOM 683 C C . ILE A 1 88 ? -3.15 -15.094 -2.611 1 98.69 88 ILE A C 1
ATOM 685 O O . ILE A 1 88 ? -2.426 -15.469 -3.537 1 98.69 88 ILE A O 1
ATOM 689 N N . ARG A 1 89 ? -2.705 -14.445 -1.554 1 98.31 89 ARG A N 1
ATOM 690 C CA . ARG A 1 89 ? -1.259 -14.336 -1.393 1 98.31 89 ARG A CA 1
ATOM 691 C C . ARG A 1 89 ? -0.66 -15.664 -0.945 1 98.31 89 ARG A C 1
ATOM 693 O O . ARG A 1 89 ? -1.255 -16.375 -0.134 1 98.31 89 ARG A O 1
ATOM 700 N N . HIS A 1 90 ? 0.436 -15.977 -1.411 1 98.81 90 HIS A N 1
ATOM 701 C CA . HIS A 1 90 ? 1.125 -17.188 -0.995 1 98.81 90 HIS A CA 1
ATOM 702 C C . HIS A 1 90 ? 1.419 -17.172 0.502 1 98.81 90 HIS A C 1
ATOM 704 O O . HIS A 1 90 ? 1.313 -16.125 1.146 1 98.81 90 HIS A O 1
ATOM 710 N N . GLY A 1 91 ? 1.736 -18.391 1.045 1 98.69 91 GLY A N 1
ATOM 711 C CA . GLY A 1 91 ? 2.207 -18.484 2.418 1 98.69 91 GLY A CA 1
ATOM 712 C C . GLY A 1 91 ? 3.598 -17.922 2.613 1 98.69 91 GLY A C 1
ATOM 713 O O . GLY A 1 91 ? 4.254 -17.516 1.646 1 98.69 91 GLY A O 1
ATOM 714 N N . GLN A 1 92 ? 4.047 -17.906 3.869 1 98.31 92 GLN A N 1
ATOM 715 C CA . GLN A 1 92 ? 5.367 -17.359 4.156 1 98.31 92 GLN A CA 1
ATOM 716 C C . GLN A 1 92 ? 6.453 -18.109 3.387 1 98.31 92 GLN A C 1
ATOM 718 O O . GLN A 1 92 ? 6.543 -19.344 3.467 1 98.31 92 GLN A O 1
ATOM 723 N N . ALA A 1 93 ? 7.191 -17.375 2.619 1 98.56 93 ALA A N 1
ATOM 724 C CA . ALA A 1 93 ? 8.344 -17.922 1.907 1 98.56 93 ALA A CA 1
ATOM 725 C C . ALA A 1 93 ? 9.641 -17.641 2.666 1 98.56 93 ALA A C 1
ATOM 727 O O . ALA A 1 93 ? 9.664 -16.812 3.576 1 98.56 93 ALA A O 1
ATOM 728 N N . VAL A 1 94 ? 10.648 -18.281 2.279 1 98 94 VAL A N 1
ATOM 729 C CA . VAL A 1 94 ? 11.961 -18.094 2.883 1 98 94 VAL A CA 1
ATOM 730 C C . VAL A 1 94 ? 12.375 -16.625 2.791 1 98 94 VAL A C 1
ATOM 732 O O . VAL A 1 94 ? 12.906 -16.062 3.754 1 98 94 VAL A O 1
ATOM 735 N N . SER A 1 95 ? 12.18 -16 1.658 1 96.12 95 SER A N 1
ATOM 736 C CA . SER A 1 95 ? 12.539 -14.602 1.483 1 96.12 95 SER A CA 1
ATOM 737 C C . SER A 1 95 ? 11.781 -13.711 2.463 1 96.12 95 SER A C 1
ATOM 739 O O . SER A 1 95 ? 12.328 -12.727 2.965 1 96.12 95 SER A O 1
ATOM 741 N N . ASN A 1 96 ? 10.477 -14.023 2.691 1 95.31 96 ASN A N 1
ATOM 742 C CA . ASN A 1 96 ? 9.711 -13.289 3.691 1 95.31 96 ASN A CA 1
ATOM 743 C C . ASN A 1 96 ? 10.32 -13.43 5.082 1 95.31 96 ASN A C 1
ATOM 745 O O . ASN A 1 96 ? 10.461 -12.445 5.805 1 95.31 96 ASN A O 1
ATOM 749 N N . TYR A 1 97 ? 10.602 -14.648 5.426 1 96.44 97 TYR A N 1
ATOM 750 C CA . TYR A 1 97 ? 11.188 -14.945 6.73 1 96.44 97 TYR A CA 1
ATOM 751 C C . TYR A 1 97 ? 12.5 -14.195 6.922 1 96.44 97 TYR A C 1
ATOM 753 O O . TYR A 1 97 ? 12.711 -13.555 7.957 1 96.44 97 TYR A O 1
ATOM 761 N N . LEU A 1 98 ? 13.375 -14.25 5.953 1 96.06 98 LEU A N 1
ATOM 762 C CA . LEU A 1 98 ? 14.688 -13.609 6.047 1 96.06 98 LEU A CA 1
ATOM 763 C C . LEU A 1 98 ? 14.539 -12.102 6.16 1 96.06 98 LEU A C 1
ATOM 765 O O . LEU A 1 98 ? 15.258 -11.461 6.938 1 96.06 98 LEU A O 1
ATOM 769 N N . SER A 1 99 ? 13.656 -11.547 5.375 1 93.31 99 SER A N 1
ATOM 770 C CA . SER A 1 99 ? 13.414 -10.109 5.441 1 93.31 99 SER A CA 1
ATOM 771 C C . SER A 1 99 ? 13.016 -9.68 6.848 1 93.31 99 SER A C 1
ATOM 773 O O . SER A 1 99 ? 13.523 -8.68 7.363 1 93.31 99 SER A O 1
ATOM 775 N N . ASP A 1 100 ? 12.164 -10.445 7.43 1 92.06 100 ASP A N 1
ATOM 776 C CA . ASP A 1 100 ? 11.695 -10.133 8.781 1 92.06 100 ASP A CA 1
ATOM 777 C C . ASP A 1 100 ? 12.805 -10.359 9.805 1 92.06 100 ASP A C 1
ATOM 779 O O . ASP A 1 100 ? 13.008 -9.531 10.695 1 92.06 100 ASP A O 1
ATOM 783 N N . ALA A 1 101 ? 13.469 -11.438 9.695 1 93.25 101 ALA A N 1
ATOM 784 C CA . ALA A 1 101 ? 14.469 -11.852 10.68 1 93.25 101 ALA A CA 1
ATOM 785 C C . ALA A 1 101 ? 15.688 -10.938 10.641 1 93.25 101 ALA A C 1
ATOM 787 O O . ALA A 1 101 ? 16.266 -10.609 11.68 1 93.25 101 ALA A O 1
ATOM 788 N N . LEU A 1 102 ? 16.094 -10.508 9.453 1 93 102 LEU A N 1
ATOM 789 C CA . LEU A 1 102 ? 17.312 -9.727 9.289 1 93 102 LEU A CA 1
ATOM 790 C C . LEU A 1 102 ? 17.031 -8.242 9.469 1 93 102 LEU A C 1
ATOM 792 O O . LEU A 1 102 ? 17.938 -7.469 9.789 1 93 102 LEU A O 1
ATOM 796 N N . GLY A 1 103 ? 15.75 -7.852 9.281 1 89.06 103 GLY A N 1
ATOM 797 C CA . GLY A 1 103 ? 15.438 -6.434 9.242 1 89.06 103 GLY A CA 1
ATOM 798 C C . GLY A 1 103 ? 15.758 -5.781 7.914 1 89.06 103 GLY A C 1
ATOM 799 O O . GLY A 1 103 ? 16.516 -6.332 7.117 1 89.06 103 GLY A O 1
ATOM 800 N N . PRO A 1 104 ? 15.25 -4.637 7.648 1 87.31 104 PRO A N 1
ATOM 801 C CA . PRO A 1 104 ? 15.32 -4.027 6.32 1 87.31 104 PRO A CA 1
ATOM 802 C C . PRO A 1 104 ? 16.75 -3.682 5.91 1 87.31 104 PRO A C 1
ATOM 804 O O . PRO A 1 104 ? 17.141 -3.885 4.754 1 87.31 104 PRO A O 1
ATOM 807 N N . ASP A 1 105 ? 17.547 -3.158 6.816 1 86.56 105 ASP A N 1
ATOM 808 C CA . ASP A 1 105 ? 18.906 -2.721 6.488 1 86.56 105 ASP A CA 1
ATOM 809 C C . ASP A 1 105 ? 19.766 -3.9 6.051 1 86.56 105 ASP A C 1
ATOM 811 O O . ASP A 1 105 ? 20.438 -3.842 5.016 1 86.56 105 ASP A O 1
ATOM 815 N N . GLU A 1 106 ? 19.703 -5 6.789 1 91.12 106 GLU A N 1
ATOM 816 C CA . GLU A 1 106 ? 20.5 -6.184 6.465 1 91.12 106 GLU A CA 1
ATOM 817 C C . GLU A 1 106 ? 19.922 -6.918 5.258 1 91.12 106 GLU A C 1
ATOM 819 O O . GLU A 1 106 ? 20.672 -7.398 4.402 1 91.12 106 GLU A O 1
ATOM 824 N N . TRP A 1 107 ? 18.656 -7 5.164 1 91.94 107 TRP A N 1
ATOM 825 C CA . TRP A 1 107 ? 18 -7.688 4.051 1 91.94 107 TRP A CA 1
ATOM 826 C C . TRP A 1 107 ? 18.359 -7.031 2.723 1 91.94 107 TRP A C 1
ATOM 828 O O . TRP A 1 107 ? 18.516 -7.711 1.709 1 91.94 107 TRP A O 1
ATOM 838 N N . PHE A 1 108 ? 18.484 -5.781 2.744 1 88.69 108 PHE A N 1
ATOM 839 C CA . PHE A 1 108 ? 18.812 -5.023 1.542 1 88.69 108 PHE A CA 1
ATOM 840 C C . PHE A 1 108 ? 20.109 -5.516 0.916 1 88.69 108 PHE A C 1
ATOM 842 O O . PHE A 1 108 ? 20.266 -5.496 -0.307 1 88.69 108 PHE A O 1
ATOM 849 N N . LYS A 1 109 ? 20.984 -6.066 1.713 1 90.81 109 LYS A N 1
ATOM 850 C CA . LYS A 1 109 ? 22.281 -6.547 1.232 1 90.81 109 LYS A CA 1
ATOM 851 C C . LYS A 1 109 ? 22.141 -7.906 0.554 1 90.81 109 LYS A C 1
ATOM 853 O O . LYS A 1 109 ? 23.016 -8.312 -0.214 1 90.81 109 LYS A O 1
ATOM 858 N N . TRP A 1 110 ? 21 -8.555 0.838 1 93.56 110 TRP A N 1
ATOM 859 C CA . TRP A 1 110 ? 20.953 -9.961 0.459 1 93.56 110 TRP A CA 1
ATOM 860 C C . TRP A 1 110 ? 19.828 -10.211 -0.54 1 93.56 110 TRP A C 1
ATOM 862 O O . TRP A 1 110 ? 19.781 -11.266 -1.176 1 93.56 110 TRP A O 1
ATOM 872 N N . GLU A 1 111 ? 18.922 -9.305 -0.704 1 91.06 111 GLU A N 1
ATOM 873 C CA . GLU A 1 111 ? 17.703 -9.508 -1.459 1 91.06 111 GLU A CA 1
ATOM 874 C C . GLU A 1 111 ? 18 -9.836 -2.922 1 91.06 111 GLU A C 1
ATOM 876 O O . GLU A 1 111 ? 17.172 -10.453 -3.605 1 91.06 111 GLU A O 1
ATOM 881 N N . SER A 1 112 ? 19.156 -9.414 -3.441 1 90.94 112 SER A N 1
ATOM 882 C CA . SER A 1 112 ? 19.516 -9.672 -4.832 1 90.94 112 SER A CA 1
ATOM 883 C C . SER A 1 112 ? 20.406 -10.898 -4.957 1 90.94 112 SER A C 1
ATOM 885 O O . SER A 1 112 ? 20.828 -11.258 -6.059 1 90.94 112 SER A O 1
ATOM 887 N N . LYS A 1 113 ? 20.781 -11.492 -3.832 1 93.62 113 LYS A N 1
ATOM 888 C CA . LYS A 1 113 ? 21.641 -12.672 -3.83 1 93.62 113 LYS A CA 1
ATOM 889 C C . LYS A 1 113 ? 20.812 -13.953 -3.951 1 93.62 113 LYS A C 1
ATOM 891 O O . LYS A 1 113 ? 19.594 -13.93 -3.77 1 93.62 113 LYS A O 1
ATOM 896 N N . CYS A 1 114 ? 21.484 -15.016 -4.281 1 94.5 114 CYS A N 1
ATOM 897 C CA . CYS A 1 114 ? 20.781 -16.266 -4.547 1 94.5 114 CYS A CA 1
ATOM 898 C C . CYS A 1 114 ? 20.531 -17.047 -3.258 1 94.5 114 CYS A C 1
ATOM 900 O O . CYS A 1 114 ? 19.609 -17.844 -3.178 1 94.5 114 CYS A O 1
ATOM 902 N N . ALA A 1 115 ? 21.391 -16.75 -2.256 1 95.19 115 ALA A N 1
ATOM 903 C CA . ALA A 1 115 ? 21.281 -17.484 -0.997 1 95.19 115 ALA A CA 1
ATOM 904 C C . ALA A 1 115 ? 21.875 -16.672 0.159 1 95.19 115 ALA A C 1
ATOM 906 O O . ALA A 1 115 ? 22.594 -15.711 -0.059 1 95.19 115 ALA A O 1
ATOM 907 N N . TYR A 1 116 ? 21.391 -17.016 1.334 1 96.5 116 TYR A N 1
ATOM 908 C CA . TYR A 1 116 ? 21.906 -16.469 2.586 1 96.5 116 TYR A CA 1
ATOM 909 C C . TYR A 1 116 ? 22.375 -17.578 3.516 1 96.5 116 TYR A C 1
ATOM 911 O O . TYR A 1 116 ? 21.672 -18.547 3.752 1 96.5 116 TYR A O 1
ATOM 919 N N . ASN A 1 117 ? 23.609 -17.438 3.973 1 94.88 117 ASN A N 1
ATOM 920 C CA . ASN A 1 117 ? 24.125 -18.359 4.984 1 94.88 117 ASN A CA 1
ATOM 921 C C . ASN A 1 117 ? 24.094 -17.734 6.375 1 94.88 117 ASN A C 1
ATOM 923 O O . ASN A 1 117 ? 24.719 -16.703 6.613 1 94.88 117 ASN A O 1
ATOM 927 N N . ASP A 1 118 ? 23.359 -18.375 7.188 1 92.88 118 ASP A N 1
ATOM 928 C CA . ASP A 1 118 ? 23.281 -17.797 8.531 1 92.88 118 ASP A CA 1
ATOM 929 C C . ASP A 1 118 ? 24.484 -18.234 9.375 1 92.88 118 ASP A C 1
ATOM 931 O O . ASP A 1 118 ? 25.359 -18.953 8.898 1 92.88 118 ASP A O 1
ATOM 935 N N . ASN A 1 119 ? 24.562 -17.719 10.609 1 91.12 119 ASN A N 1
ATOM 936 C CA . ASN A 1 119 ? 25.734 -17.922 11.461 1 91.12 119 ASN A CA 1
ATOM 937 C C . ASN A 1 119 ? 25.875 -19.375 11.898 1 91.12 119 ASN A C 1
ATOM 939 O O . ASN A 1 119 ? 26.953 -19.812 12.289 1 91.12 119 ASN A O 1
ATOM 943 N N . ASN A 1 120 ? 24.797 -20.188 11.867 1 92.5 120 ASN A N 1
ATOM 944 C CA . ASN A 1 120 ? 24.812 -21.594 12.266 1 92.5 120 ASN A CA 1
ATOM 945 C C . ASN A 1 120 ? 25.172 -22.5 11.102 1 92.5 120 ASN A C 1
ATOM 947 O O . ASN A 1 120 ? 25.203 -23.734 11.25 1 92.5 120 ASN A O 1
ATOM 951 N N . GLY A 1 121 ? 25.391 -21.953 9.898 1 91.06 121 GLY A N 1
ATOM 952 C CA . GLY A 1 121 ? 25.797 -22.734 8.734 1 91.06 121 GLY A CA 1
ATOM 953 C C . GLY A 1 121 ? 24.625 -23.156 7.875 1 91.06 121 GLY A C 1
ATOM 954 O O . GLY A 1 121 ? 24.781 -23.922 6.922 1 91.06 121 GLY A O 1
ATOM 955 N N . THR A 1 122 ? 23.469 -22.766 8.289 1 93 122 THR A N 1
ATOM 956 C CA . THR A 1 122 ? 22.297 -23.094 7.48 1 93 122 THR A CA 1
ATOM 957 C C . THR A 1 122 ? 22.25 -22.203 6.242 1 93 122 THR A C 1
ATOM 959 O O . THR A 1 122 ? 22.375 -20.984 6.34 1 93 122 THR A O 1
ATOM 962 N N . GLU A 1 123 ? 22.062 -22.844 5.113 1 94.31 123 GLU A N 1
ATOM 963 C CA . GLU A 1 123 ? 21.891 -22.109 3.865 1 94.31 123 GLU A CA 1
ATOM 964 C C . GLU A 1 123 ? 20.422 -21.922 3.525 1 94.31 123 GLU A C 1
ATOM 966 O O . GLU A 1 123 ? 19.656 -22.891 3.465 1 94.31 123 GLU A O 1
ATOM 971 N N . TRP A 1 124 ? 20.062 -20.719 3.359 1 95.69 124 TRP A N 1
ATOM 972 C CA . TRP A 1 124 ? 18.703 -20.359 2.971 1 95.69 124 TRP A CA 1
ATOM 973 C C . TRP A 1 124 ? 18.641 -19.938 1.506 1 95.69 124 TRP A C 1
ATOM 975 O O . TRP A 1 124 ? 19.281 -18.969 1.105 1 95.69 124 TRP A O 1
ATOM 985 N N . GLY A 1 125 ? 17.906 -20.672 0.686 1 95.56 125 GLY A N 1
ATOM 986 C CA . GLY A 1 125 ? 17.734 -20.297 -0.709 1 95.56 125 GLY A CA 1
ATOM 987 C C . GLY A 1 125 ? 16.828 -19.094 -0.896 1 95.56 125 GLY A C 1
ATOM 988 O O . GLY A 1 125 ? 15.656 -19.125 -0.505 1 95.56 125 GLY A O 1
ATOM 989 N N . ILE A 1 126 ? 17.328 -18.016 -1.484 1 95.88 126 ILE A N 1
ATOM 990 C CA . ILE A 1 126 ? 16.547 -16.797 -1.72 1 95.88 126 ILE A CA 1
ATOM 991 C C . ILE A 1 126 ? 15.922 -16.844 -3.107 1 95.88 126 ILE A C 1
ATOM 993 O O . ILE A 1 126 ? 14.797 -16.375 -3.303 1 95.88 126 ILE A O 1
ATOM 997 N N . PHE A 1 127 ? 16.594 -17.438 -4.07 1 95.5 127 PHE A N 1
ATOM 998 C CA . PHE A 1 127 ? 16.109 -17.594 -5.438 1 95.5 127 PHE A CA 1
ATOM 999 C C . PHE A 1 127 ? 14.836 -18.438 -5.48 1 95.5 127 PHE A C 1
ATOM 1001 O O . PHE A 1 127 ? 14.805 -19.531 -4.93 1 95.5 127 PHE A O 1
ATOM 1008 N N . ASP A 1 128 ? 13.75 -17.797 -6.258 1 96.38 128 ASP A N 1
ATOM 1009 C CA . ASP A 1 128 ? 12.484 -18.516 -6.363 1 96.38 128 ASP A CA 1
ATOM 1010 C C . ASP A 1 128 ? 12.148 -19.234 -5.055 1 96.38 128 ASP A C 1
ATOM 1012 O O . ASP A 1 128 ? 11.93 -20.438 -5.043 1 96.38 128 ASP A O 1
ATOM 1016 N N . ALA A 1 129 ? 12.016 -18.469 -4.008 1 97.19 129 ALA A N 1
ATOM 1017 C CA . ALA A 1 129 ? 12.016 -18.938 -2.623 1 97.19 129 ALA A CA 1
ATOM 1018 C C . ALA A 1 129 ? 10.859 -19.891 -2.369 1 97.19 129 ALA A C 1
ATOM 1020 O O . ALA A 1 129 ? 9.727 -19.641 -2.789 1 97.19 129 ALA A O 1
ATOM 1021 N N . ASP A 1 130 ? 11.148 -20.906 -1.646 1 98.12 130 ASP A N 1
ATOM 1022 C CA . ASP A 1 130 ? 10.156 -21.875 -1.21 1 98.12 130 ASP A CA 1
ATOM 1023 C C . ASP A 1 130 ? 9.391 -21.375 0.014 1 98.12 130 ASP A C 1
ATOM 1025 O O . ASP A 1 130 ? 9.805 -20.422 0.66 1 98.12 130 ASP A O 1
ATOM 1029 N N . LEU A 1 131 ? 8.305 -22.062 0.274 1 98.75 131 LEU A N 1
ATOM 1030 C CA . LEU A 1 131 ? 7.617 -21.828 1.537 1 98.75 131 LEU A CA 1
ATOM 1031 C C . LEU A 1 131 ? 8.469 -22.266 2.719 1 98.75 131 LEU A C 1
ATOM 1033 O O . LEU A 1 131 ? 9.234 -23.234 2.607 1 98.75 131 LEU A O 1
ATOM 1037 N N . THR A 1 132 ? 8.328 -21.547 3.83 1 98.44 132 THR A N 1
ATOM 1038 C CA . THR A 1 132 ? 8.789 -22.078 5.109 1 98.44 132 THR A CA 1
ATOM 1039 C C . THR A 1 132 ? 7.793 -23.078 5.684 1 98.44 132 THR A C 1
ATOM 1041 O O . THR A 1 132 ? 6.723 -23.281 5.109 1 98.44 132 THR A O 1
ATOM 1044 N N . ALA A 1 133 ? 8.156 -23.688 6.801 1 98.31 133 ALA A N 1
ATOM 1045 C CA . ALA A 1 133 ? 7.211 -24.547 7.492 1 98.31 133 ALA A CA 1
ATOM 1046 C C . ALA A 1 133 ? 5.953 -23.781 7.895 1 98.31 133 ALA A C 1
ATOM 1048 O O . ALA A 1 133 ? 4.836 -24.297 7.758 1 98.31 133 ALA A O 1
ATOM 1049 N N . LEU A 1 134 ? 6.195 -22.609 8.359 1 98.12 134 LEU A N 1
ATOM 1050 C CA . LEU A 1 134 ? 5.055 -21.781 8.719 1 98.12 134 LEU A CA 1
ATOM 1051 C C . LEU A 1 134 ? 4.188 -21.484 7.492 1 98.12 134 LEU A C 1
ATOM 1053 O O . LEU A 1 134 ? 2.959 -21.5 7.582 1 98.12 134 LEU A O 1
ATOM 1057 N N . GLY A 1 135 ? 4.805 -21.172 6.375 1 98.62 135 GLY A N 1
ATOM 1058 C CA . GLY A 1 135 ? 4.062 -20.938 5.148 1 98.62 135 GLY A CA 1
ATOM 1059 C C . GLY A 1 135 ? 3.195 -22.109 4.746 1 98.62 135 GLY A C 1
ATOM 1060 O O . GLY A 1 135 ? 2.059 -21.938 4.301 1 98.62 135 GLY A O 1
ATOM 1061 N N . SER A 1 136 ? 3.727 -23.281 4.895 1 98.75 136 SER A N 1
ATOM 1062 C CA . SER A 1 136 ? 2.955 -24.484 4.621 1 98.75 136 SER A CA 1
ATOM 1063 C C . SER A 1 136 ? 1.774 -24.625 5.574 1 98.75 136 SER A C 1
ATOM 1065 O O . SER A 1 136 ? 0.671 -24.984 5.16 1 98.75 136 SER A O 1
ATOM 1067 N N . ASP A 1 137 ? 2.055 -24.312 6.828 1 98.62 137 ASP A N 1
ATOM 1068 C CA . ASP A 1 137 ? 0.987 -24.375 7.82 1 98.62 137 ASP A CA 1
ATOM 1069 C C . ASP A 1 137 ? -0.126 -23.375 7.48 1 98.62 137 ASP A C 1
ATOM 1071 O O . ASP A 1 137 ? -1.309 -23.688 7.656 1 98.62 137 ASP A O 1
ATOM 1075 N N . GLU A 1 138 ? 0.282 -22.266 7.043 1 98.38 138 GLU A N 1
ATOM 1076 C CA . GLU A 1 138 ? -0.685 -21.25 6.633 1 98.38 138 GLU A CA 1
ATOM 1077 C C . GLU A 1 138 ? -1.542 -21.734 5.473 1 98.38 138 GLU A C 1
ATOM 1079 O O . GLU A 1 138 ? -2.758 -21.531 5.461 1 98.38 138 GLU A O 1
ATOM 1084 N N . ALA A 1 139 ? -0.969 -22.391 4.5 1 98.69 139 ALA A N 1
ATOM 1085 C CA . ALA A 1 139 ? -1.688 -22.938 3.354 1 98.69 139 ALA A CA 1
ATOM 1086 C C . ALA A 1 139 ? -2.645 -24.047 3.783 1 98.69 139 ALA A C 1
ATOM 1088 O O . ALA A 1 139 ? -3.773 -24.125 3.295 1 98.69 139 ALA A O 1
ATOM 1089 N N . HIS A 1 140 ? -2.16 -24.844 4.738 1 98.62 140 HIS A N 1
ATOM 1090 C CA . HIS A 1 140 ? -3.029 -25.891 5.273 1 98.62 140 HIS A CA 1
ATOM 1091 C C . HIS A 1 140 ? -4.246 -25.281 5.973 1 98.62 140 HIS A C 1
ATOM 1093 O O . HIS A 1 140 ? -5.355 -25.812 5.852 1 98.62 140 HIS A O 1
ATOM 1099 N N . ALA A 1 141 ? -3.979 -24.25 6.719 1 98.12 141 ALA A N 1
ATOM 1100 C CA . ALA A 1 141 ? -5.078 -23.578 7.414 1 98.12 141 ALA A CA 1
ATOM 1101 C C . ALA A 1 141 ? -6.113 -23.062 6.426 1 98.12 141 ALA A C 1
ATOM 1103 O O . ALA A 1 141 ? -7.32 -23.188 6.656 1 98.12 141 ALA A O 1
ATOM 1104 N N . LEU A 1 142 ? -5.672 -22.516 5.332 1 98.25 142 LEU A N 1
ATOM 1105 C CA . LEU A 1 142 ? -6.594 -22.031 4.316 1 98.25 142 LEU A CA 1
ATOM 1106 C C . LEU A 1 142 ? -7.383 -23.172 3.695 1 98.25 142 LEU A C 1
ATOM 1108 O O . LEU A 1 142 ? -8.586 -23.047 3.461 1 98.25 142 LEU A O 1
ATOM 1112 N N . ASN A 1 143 ? -6.711 -24.25 3.422 1 98.56 143 ASN A N 1
ATOM 1113 C CA . ASN A 1 143 ? -7.395 -25.422 2.887 1 98.56 143 ASN A CA 1
ATOM 1114 C C . ASN A 1 143 ? -8.508 -25.891 3.816 1 98.56 143 ASN A C 1
ATOM 1116 O O . ASN A 1 143 ? -9.609 -26.219 3.361 1 98.56 143 ASN A O 1
ATOM 1120 N N . ARG A 1 144 ? -8.219 -25.922 5.109 1 97.94 144 ARG A N 1
ATOM 1121 C CA . ARG A 1 144 ? -9.211 -26.359 6.086 1 97.94 144 ARG A CA 1
ATOM 1122 C C . ARG A 1 144 ? -10.438 -25.438 6.059 1 97.94 144 ARG A C 1
ATOM 1124 O O . ARG A 1 144 ? -11.57 -25.906 6.152 1 97.94 144 ARG A O 1
ATOM 1131 N N . MET A 1 145 ? -10.211 -24.188 5.891 1 97.44 145 MET A N 1
ATOM 1132 C CA . MET A 1 145 ? -11.32 -23.25 5.84 1 97.44 145 MET A CA 1
ATOM 1133 C C . MET A 1 145 ? -12.141 -23.438 4.57 1 97.44 145 MET A C 1
ATOM 1135 O O . MET A 1 145 ? -13.375 -23.5 4.625 1 97.44 145 MET A O 1
ATOM 1139 N N . LEU A 1 146 ? -11.453 -23.594 3.463 1 97.81 146 LEU A N 1
ATOM 1140 C CA . LEU A 1 146 ? -12.133 -23.688 2.176 1 97.81 146 LEU A CA 1
ATOM 1141 C C . LEU A 1 146 ? -12.875 -25 2.037 1 97.81 146 LEU A C 1
ATOM 1143 O O . LEU A 1 146 ? -14.047 -25.031 1.654 1 97.81 146 LEU A O 1
ATOM 1147 N N . LYS A 1 147 ? -12.258 -26.094 2.361 1 95.94 147 LYS A N 1
ATOM 1148 C CA . LYS A 1 147 ? -12.805 -27.422 2.139 1 95.94 147 LYS A CA 1
ATOM 1149 C C . LYS A 1 147 ? -13.641 -27.891 3.332 1 95.94 147 LYS A C 1
ATOM 1151 O O . LYS A 1 147 ? -14.859 -28.031 3.229 1 95.94 147 LYS A O 1
ATOM 1156 N N . ASP A 1 148 ? -12.984 -27.922 4.52 1 91 148 ASP A N 1
ATOM 1157 C CA . ASP A 1 148 ? -13.641 -28.484 5.695 1 91 148 ASP A CA 1
ATOM 1158 C C . ASP A 1 148 ? -14.688 -27.516 6.254 1 91 148 ASP A C 1
ATOM 1160 O O . ASP A 1 148 ? -15.75 -27.953 6.715 1 91 148 ASP A O 1
ATOM 1164 N N . GLY A 1 149 ? -14.406 -26.266 6.188 1 90 149 GLY A N 1
ATOM 1165 C CA . GLY A 1 149 ? -15.32 -25.25 6.688 1 90 149 GLY A CA 1
ATOM 1166 C C . GLY A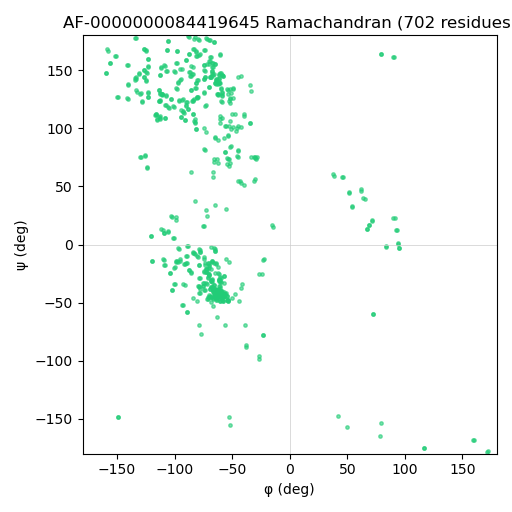 1 149 ? -16.391 -24.859 5.684 1 90 149 GLY A C 1
ATOM 1167 O O . GLY A 1 149 ? -17.203 -23.984 5.949 1 90 149 GLY A O 1
ATOM 1168 N N . ALA A 1 150 ? -16.281 -25.359 4.484 1 90.81 150 ALA A N 1
ATOM 1169 C CA . ALA A 1 150 ? -17.266 -25.234 3.408 1 90.81 150 ALA A CA 1
ATOM 1170 C C . ALA A 1 150 ? -17.297 -23.797 2.869 1 90.81 150 ALA A C 1
ATOM 1172 O O . ALA A 1 150 ? -18.297 -23.375 2.293 1 90.81 150 ALA A O 1
ATOM 1173 N N . TRP A 1 151 ? -16.25 -23.078 3.09 1 96.56 151 TRP A N 1
ATOM 1174 C CA . TRP A 1 151 ? -16.203 -21.703 2.609 1 96.56 151 TRP A CA 1
ATOM 1175 C C . TRP A 1 151 ? -16.078 -21.656 1.09 1 96.56 151 TRP A C 1
ATOM 1177 O O . TRP A 1 151 ? -16.547 -20.719 0.448 1 96.56 151 TRP A O 1
ATOM 1187 N N . PHE A 1 152 ? -15.461 -22.688 0.518 1 97.94 152 PHE A N 1
ATOM 1188 C CA . PHE A 1 152 ? -15.383 -22.734 -0.938 1 97.94 152 PHE A CA 1
ATOM 1189 C C . PHE A 1 152 ? -16.781 -22.672 -1.554 1 97.94 152 PHE A C 1
ATOM 1191 O O . PHE A 1 152 ? -17.016 -21.922 -2.504 1 97.94 152 PHE A O 1
ATOM 1198 N N . ASN A 1 153 ? -17.672 -23.422 -0.993 1 97.44 153 ASN A N 1
ATOM 1199 C CA . ASN A 1 153 ? -19.047 -23.422 -1.491 1 97.44 153 ASN A CA 1
ATOM 1200 C C . ASN A 1 153 ? -19.719 -22.062 -1.307 1 97.44 153 ASN A C 1
ATOM 1202 O O . ASN A 1 153 ? -20.469 -21.609 -2.172 1 97.44 153 ASN A O 1
ATOM 1206 N N . THR A 1 154 ? -19.484 -21.438 -0.206 1 97.62 154 THR A N 1
ATOM 1207 C CA . THR A 1 154 ? -20.047 -20.109 0.062 1 97.62 154 THR A CA 1
ATOM 1208 C C . THR A 1 154 ? -19.484 -19.078 -0.906 1 97.62 154 THR A C 1
ATOM 1210 O O . THR A 1 154 ? -20.234 -18.281 -1.472 1 97.62 154 THR A O 1
ATOM 1213 N N . LEU A 1 155 ? -18.141 -19.156 -1.145 1 98.31 155 LEU A N 1
ATOM 1214 C CA . LEU A 1 155 ? -17.453 -18.172 -1.962 1 98.31 155 LEU A CA 1
ATOM 1215 C C . LEU A 1 155 ? -17.797 -18.344 -3.436 1 98.31 155 LEU A C 1
ATOM 1217 O O . LEU A 1 155 ? -17.734 -17.375 -4.211 1 98.31 155 LEU A O 1
ATOM 1221 N N . THR A 1 156 ? -18.266 -19.516 -3.826 1 98.5 156 THR A N 1
ATOM 1222 C CA . THR A 1 156 ? -18.547 -19.766 -5.234 1 98.5 156 THR A CA 1
ATOM 1223 C C . THR A 1 156 ? -20.047 -19.828 -5.484 1 98.5 156 THR A C 1
ATOM 1225 O O . THR A 1 156 ? -20.5 -19.766 -6.633 1 98.5 156 THR A O 1
ATOM 1228 N N . ALA A 1 157 ? -20.797 -20.016 -4.426 1 97.75 157 ALA A N 1
ATOM 1229 C CA . ALA A 1 157 ? -22.234 -20.234 -4.523 1 97.75 157 ALA A CA 1
ATOM 1230 C C . ALA A 1 157 ? -22.547 -21.391 -5.461 1 97.75 157 ALA A C 1
ATOM 1232 O O . ALA A 1 157 ? -23.5 -21.328 -6.246 1 97.75 157 ALA A O 1
ATOM 1233 N N . GLY A 1 158 ? -21.641 -22.359 -5.465 1 95.81 158 GLY A N 1
ATOM 1234 C CA . GLY A 1 158 ? -21.844 -23.562 -6.266 1 95.81 158 GLY A CA 1
ATOM 1235 C C . GLY A 1 158 ? -21.422 -23.391 -7.711 1 95.81 158 GLY A C 1
ATOM 1236 O O . GLY A 1 158 ? -21.453 -24.344 -8.492 1 95.81 158 GLY A O 1
ATOM 1237 N N . LYS A 1 159 ? -20.984 -22.312 -8.078 1 97.56 159 LYS A N 1
ATOM 1238 C CA . LYS A 1 159 ? -20.531 -22.078 -9.445 1 97.56 159 LYS A CA 1
ATOM 1239 C C . LYS A 1 159 ? -19.188 -22.75 -9.695 1 97.56 159 LYS A C 1
ATOM 1241 O O . LYS A 1 159 ? -18.375 -22.906 -8.773 1 97.56 159 LYS A O 1
ATOM 1246 N N . GLN A 1 160 ? -19.031 -23.125 -10.969 1 97.69 160 GLN A N 1
ATOM 1247 C CA . GLN A 1 160 ? -17.703 -23.609 -11.359 1 97.69 160 GLN A CA 1
ATOM 1248 C C . GLN A 1 160 ? -16.672 -22.5 -11.258 1 97.69 160 GLN A C 1
ATOM 1250 O O . GLN A 1 160 ? -16.953 -21.344 -11.57 1 97.69 160 GLN A O 1
ATOM 1255 N N . ALA A 1 161 ? -15.5 -22.906 -10.742 1 98.62 161 ALA A N 1
ATOM 1256 C CA . ALA A 1 161 ? -14.43 -21.938 -10.547 1 98.62 161 ALA A CA 1
ATOM 1257 C C . ALA A 1 161 ? -13.141 -22.391 -11.211 1 98.62 161 ALA A C 1
ATOM 1259 O O . ALA A 1 161 ? -12.922 -23.594 -11.391 1 98.62 161 ALA A O 1
ATOM 1260 N N . ARG A 1 162 ? -12.375 -21.484 -11.625 1 98.69 162 ARG A N 1
ATOM 1261 C CA . ARG A 1 162 ? -11.047 -21.75 -12.172 1 98.69 162 ARG A CA 1
ATOM 1262 C C . ARG A 1 162 ? -9.961 -21.188 -11.25 1 98.69 162 ARG A C 1
ATOM 1264 O O . ARG A 1 162 ? -10.156 -20.172 -10.594 1 98.69 162 ARG A O 1
ATOM 1271 N N . ALA A 1 163 ? -8.82 -21.891 -11.195 1 98.88 163 ALA A N 1
ATOM 1272 C CA . ALA A 1 163 ? -7.668 -21.422 -10.43 1 98.88 163 ALA A CA 1
ATOM 1273 C C . ALA A 1 163 ? -6.523 -21.016 -11.359 1 98.88 163 ALA A C 1
ATOM 1275 O O . ALA A 1 163 ? -6.207 -21.734 -12.312 1 98.88 163 ALA A O 1
ATOM 1276 N N . ILE A 1 164 ? -6.02 -19.875 -11.148 1 98.94 164 ILE A N 1
ATOM 1277 C CA . ILE A 1 164 ? -4.836 -19.359 -11.836 1 98.94 164 ILE A CA 1
ATOM 1278 C C . ILE A 1 164 ? -3.691 -19.203 -10.836 1 98.94 164 ILE A C 1
ATOM 1280 O O . ILE A 1 164 ? -3.873 -18.641 -9.758 1 98.94 164 ILE A O 1
ATOM 1284 N N . VAL A 1 165 ? -2.467 -19.688 -11.18 1 98.94 165 VAL A N 1
ATOM 1285 C CA . VAL A 1 165 ? -1.386 -19.766 -10.203 1 98.94 165 VAL A CA 1
ATOM 1286 C C . VAL A 1 165 ? -0.122 -19.141 -10.773 1 98.94 165 VAL A C 1
ATOM 1288 O O . VAL A 1 165 ? 0.259 -19.422 -11.914 1 98.94 165 VAL A O 1
ATOM 1291 N N . SER A 1 166 ? 0.502 -18.234 -10 1 98.88 166 SER A N 1
ATOM 1292 C CA . SER A 1 166 ? 1.818 -17.703 -10.344 1 98.88 166 SER A CA 1
ATOM 1293 C C . SER A 1 166 ? 2.848 -18.828 -10.469 1 98.88 166 SER A C 1
ATOM 1295 O O . SER A 1 166 ? 2.84 -19.781 -9.68 1 98.88 166 SER A O 1
ATOM 1297 N N . PRO A 1 167 ? 3.785 -18.703 -11.375 1 98.62 167 PRO A N 1
ATOM 1298 C CA . PRO A 1 167 ? 4.75 -19.781 -11.609 1 98.62 167 PRO A CA 1
ATOM 1299 C C . PRO A 1 167 ? 5.859 -19.828 -10.555 1 98.62 167 PRO A C 1
ATOM 1301 O O . PRO A 1 167 ? 6.703 -20.719 -10.578 1 98.62 167 PRO A O 1
ATOM 1304 N N . LEU A 1 168 ? 5.895 -18.891 -9.641 1 98.56 168 LEU A N 1
ATOM 1305 C CA . LEU A 1 168 ? 6.934 -18.906 -8.617 1 98.56 168 LEU A CA 1
ATOM 1306 C C . LEU A 1 168 ? 6.668 -20.016 -7.594 1 98.56 168 LEU A C 1
ATOM 1308 O O . LEU A 1 168 ? 5.516 -20.25 -7.219 1 98.56 168 LEU A O 1
ATOM 1312 N N . SER A 1 169 ? 7.707 -20.641 -7.102 1 98.69 169 SER A N 1
ATOM 1313 C CA . SER A 1 169 ? 7.629 -21.844 -6.281 1 98.69 169 SER A CA 1
ATOM 1314 C C . SER A 1 169 ? 6.719 -21.625 -5.074 1 98.69 169 SER A C 1
ATOM 1316 O O . SER A 1 169 ? 5.906 -22.484 -4.746 1 98.69 169 SER A O 1
ATOM 1318 N N . ARG A 1 170 ? 6.867 -20.5 -4.414 1 98.81 170 ARG A N 1
ATOM 1319 C CA . ARG A 1 170 ? 6.082 -20.25 -3.213 1 98.81 170 ARG A CA 1
ATOM 1320 C C . ARG A 1 170 ? 4.59 -20.234 -3.523 1 98.81 170 ARG A C 1
ATOM 1322 O O . ARG A 1 170 ? 3.773 -20.641 -2.689 1 98.81 170 ARG A O 1
ATOM 1329 N N . CYS A 1 171 ? 4.164 -19.828 -4.699 1 98.94 171 CYS A N 1
ATOM 1330 C CA . CYS A 1 171 ? 2.76 -19.828 -5.098 1 98.94 171 CYS A CA 1
ATOM 1331 C C . CYS A 1 171 ? 2.309 -21.219 -5.504 1 98.94 171 CYS A C 1
ATOM 1333 O O . CYS A 1 171 ? 1.199 -21.641 -5.172 1 98.94 171 CYS A O 1
ATOM 1335 N N . LEU A 1 172 ? 3.16 -21.953 -6.254 1 98.94 172 LEU A N 1
ATOM 1336 C CA . LEU A 1 172 ? 2.836 -23.328 -6.668 1 98.94 172 LEU A CA 1
ATOM 1337 C C . LEU A 1 172 ? 2.662 -24.234 -5.453 1 98.94 172 LEU A C 1
ATOM 1339 O O . LEU A 1 172 ? 1.72 -25.016 -5.398 1 98.94 172 LEU A O 1
ATOM 1343 N N . GLU A 1 173 ? 3.525 -24.047 -4.488 1 98.94 173 GLU A N 1
ATOM 1344 C CA . GLU A 1 173 ? 3.418 -24.812 -3.248 1 98.94 173 GLU A CA 1
ATOM 1345 C C . GLU A 1 173 ? 2.139 -24.453 -2.494 1 98.94 173 GLU A C 1
ATOM 1347 O O . GLU A 1 173 ? 1.431 -25.344 -2.012 1 98.94 173 GLU A O 1
ATOM 1352 N N . THR A 1 174 ? 1.856 -23.156 -2.402 1 98.94 174 THR A N 1
ATOM 1353 C CA . THR A 1 174 ? 0.645 -22.703 -1.724 1 98.94 174 THR A CA 1
ATOM 1354 C C . THR A 1 174 ? -0.597 -23.281 -2.402 1 98.94 174 THR A C 1
ATOM 1356 O O . THR A 1 174 ? -1.502 -23.781 -1.731 1 98.94 174 THR A O 1
ATOM 1359 N N . ALA A 1 175 ? -0.628 -23.234 -3.697 1 98.94 175 ALA A N 1
ATOM 1360 C CA . ALA A 1 175 ? -1.771 -23.766 -4.445 1 98.94 175 ALA A CA 1
ATOM 1361 C C . ALA A 1 175 ? -1.937 -25.266 -4.219 1 98.94 175 ALA A C 1
ATOM 1363 O O . ALA A 1 175 ? -3.053 -25.734 -4.008 1 98.94 175 ALA A O 1
ATOM 1364 N N . SER A 1 176 ? -0.852 -25.984 -4.262 1 98.81 176 SER A N 1
ATOM 1365 C CA . SER A 1 176 ? -0.88 -27.438 -4.094 1 98.81 176 SER A CA 1
ATOM 1366 C C . SER A 1 176 ? -1.46 -27.828 -2.74 1 98.81 176 SER A C 1
ATOM 1368 O O . SER A 1 176 ? -2.127 -28.859 -2.617 1 98.81 176 SER A O 1
ATOM 1370 N N . ILE A 1 177 ? -1.22 -26.969 -1.766 1 98.81 177 ILE A N 1
ATOM 1371 C CA . ILE A 1 177 ? -1.65 -27.281 -0.409 1 98.81 177 ILE A CA 1
ATOM 1372 C C . ILE A 1 177 ? -3.039 -26.703 -0.158 1 98.81 177 ILE A C 1
ATOM 1374 O O . ILE A 1 177 ? -3.971 -27.438 0.196 1 98.81 177 ILE A O 1
ATOM 1378 N N . ALA A 1 178 ? -3.225 -25.422 -0.426 1 98.75 178 ALA A N 1
ATOM 1379 C CA . ALA A 1 178 ? -4.43 -24.688 -0.051 1 98.75 178 ALA A CA 1
ATOM 1380 C C . ALA A 1 178 ? -5.625 -25.141 -0.887 1 98.75 178 ALA A C 1
ATOM 1382 O O . ALA A 1 178 ? -6.77 -25.078 -0.428 1 98.75 178 ALA A O 1
ATOM 1383 N N . LEU A 1 179 ? -5.359 -25.656 -2.117 1 98.62 179 LEU A N 1
ATOM 1384 C CA . LEU A 1 179 ? -6.453 -26 -3.018 1 98.62 179 LEU A CA 1
ATOM 1385 C C . LEU A 1 179 ? -6.586 -27.516 -3.156 1 98.62 179 LEU A C 1
ATOM 1387 O O . LEU A 1 179 ? -7.348 -28 -3.996 1 98.62 179 LEU A O 1
ATOM 1391 N N . LYS A 1 180 ? -5.867 -28.188 -2.332 1 98.19 180 LYS A N 1
ATOM 1392 C CA . LYS A 1 180 ? -5.871 -29.656 -2.4 1 98.19 180 LYS A CA 1
ATOM 1393 C C . LYS A 1 180 ? -7.277 -30.203 -2.211 1 98.19 180 LYS A C 1
ATOM 1395 O O . LYS A 1 180 ? -7.996 -29.797 -1.297 1 98.19 180 LYS A O 1
ATOM 1400 N N . ASP A 1 181 ? -7.742 -31.047 -3.072 1 97.38 181 ASP A N 1
ATOM 1401 C CA . ASP A 1 181 ? -9 -31.781 -3.02 1 97.38 181 ASP A CA 1
ATOM 1402 C C . ASP A 1 181 ? -10.195 -30.859 -3.188 1 97.38 181 ASP A C 1
ATOM 1404 O O . ASP A 1 181 ? -11.297 -31.156 -2.715 1 97.38 181 ASP A O 1
ATOM 1408 N N . ILE A 1 182 ? -10.031 -29.688 -3.654 1 97.62 182 ILE A N 1
ATOM 1409 C CA . ILE A 1 182 ? -11.094 -28.797 -4.086 1 97.62 182 ILE A CA 1
ATOM 1410 C C . ILE A 1 182 ? -11.242 -28.859 -5.605 1 97.62 182 ILE A C 1
ATOM 1412 O O . ILE A 1 182 ? -10.25 -28.844 -6.332 1 97.62 182 ILE A O 1
ATOM 1416 N N . THR A 1 183 ? -12.398 -28.953 -6.066 1 96.38 183 THR A N 1
ATOM 1417 C CA . THR A 1 183 ? -12.641 -29.172 -7.488 1 96.38 183 THR A CA 1
ATOM 1418 C C . THR A 1 183 ? -12.719 -27.844 -8.242 1 96.38 183 THR A C 1
ATOM 1420 O O . THR A 1 183 ? -13.594 -27.031 -7.957 1 96.38 183 THR A O 1
ATOM 1423 N N . PHE A 1 184 ? -11.867 -27.609 -9.109 1 98.19 184 PHE A N 1
ATOM 1424 C CA . PHE A 1 184 ? -11.859 -26.516 -10.062 1 98.19 184 PHE A CA 1
ATOM 1425 C C . PHE A 1 184 ? -12.062 -27.016 -11.484 1 98.19 184 PHE A C 1
ATOM 1427 O O . PHE A 1 184 ? -11.766 -28.172 -11.781 1 98.19 184 PHE A O 1
ATOM 1434 N N . THR A 1 185 ? -12.609 -26.203 -12.32 1 98.25 185 THR A N 1
ATOM 1435 C CA . THR A 1 185 ? -12.695 -26.562 -13.734 1 98.25 185 THR A CA 1
ATOM 1436 C C . THR A 1 185 ? -11.305 -26.781 -14.32 1 98.25 185 THR A C 1
ATOM 1438 O O . THR A 1 185 ? -11.102 -27.656 -15.156 1 98.25 185 THR A O 1
ATOM 1441 N N . ALA A 1 186 ? -10.383 -25.922 -13.914 1 98.06 186 ALA A N 1
ATOM 1442 C CA . ALA A 1 186 ? -8.977 -26 -14.312 1 98.06 186 ALA A CA 1
ATOM 1443 C C . ALA A 1 186 ? -8.086 -25.234 -13.328 1 98.06 186 ALA A C 1
ATOM 1445 O O . ALA A 1 186 ? -8.547 -24.297 -12.68 1 98.06 186 ALA A O 1
ATOM 1446 N N . THR A 1 187 ? -6.902 -25.719 -13.148 1 98.56 187 THR A N 1
ATOM 1447 C CA . THR A 1 187 ? -5.824 -25.016 -12.469 1 98.56 187 THR A CA 1
ATOM 1448 C C . THR A 1 187 ? -4.664 -24.75 -13.43 1 98.56 187 THR A C 1
ATOM 1450 O O . THR A 1 187 ? -4.016 -25.672 -13.898 1 98.56 187 THR A O 1
ATOM 1453 N N . GLN A 1 188 ? -4.465 -23.453 -13.75 1 98.81 188 GLN A N 1
ATOM 1454 C CA . GLN A 1 188 ? -3.502 -23.125 -14.797 1 98.81 188 GLN A CA 1
ATOM 1455 C C . GLN A 1 188 ? -2.453 -22.141 -14.289 1 98.81 188 GLN A C 1
ATOM 1457 O O . GLN A 1 188 ? -2.768 -21.234 -13.516 1 98.81 188 GLN A O 1
ATOM 1462 N N . VAL A 1 189 ? -1.226 -22.344 -14.703 1 98.81 189 VAL A N 1
ATOM 1463 C CA . VAL A 1 189 ? -0.121 -21.453 -14.383 1 98.81 189 VAL A CA 1
ATOM 1464 C C . VAL A 1 189 ? -0.143 -20.25 -15.328 1 98.81 189 VAL A C 1
ATOM 1466 O O . VAL A 1 189 ? -0.387 -20.391 -16.531 1 98.81 189 VAL A O 1
ATOM 1469 N N . GLU A 1 190 ? 0.123 -19.031 -14.781 1 98.5 190 GLU A N 1
ATOM 1470 C CA . GLU A 1 190 ? 0.097 -17.812 -15.578 1 98.5 190 GLU A CA 1
ATOM 1471 C C . GLU A 1 190 ? 1.226 -16.859 -15.18 1 98.5 190 GLU A C 1
ATOM 1473 O O . GLU A 1 190 ? 1.312 -16.453 -14.023 1 98.5 190 GLU A O 1
ATOM 1478 N N . GLU A 1 191 ? 2.02 -16.469 -16.156 1 97.12 191 GLU A N 1
ATOM 1479 C CA . GLU A 1 191 ? 3.221 -15.656 -15.977 1 97.12 191 GLU A CA 1
ATOM 1480 C C . GLU A 1 191 ? 2.873 -14.258 -15.484 1 97.12 191 GLU A C 1
ATOM 1482 O O . GLU A 1 191 ? 3.59 -13.695 -14.656 1 97.12 191 GLU A O 1
ATOM 1487 N N . ASN A 1 192 ? 1.808 -13.688 -15.883 1 96.5 192 ASN A N 1
ATOM 1488 C CA . ASN A 1 192 ? 1.49 -12.281 -15.664 1 96.5 192 ASN A CA 1
ATOM 1489 C C . ASN A 1 192 ? 0.993 -12.031 -14.242 1 96.5 192 ASN A C 1
ATOM 1491 O O . ASN A 1 192 ? 0.847 -10.875 -13.828 1 96.5 192 ASN A O 1
ATOM 1495 N N . VAL A 1 193 ? 0.784 -13.094 -13.453 1 98.31 193 VAL A N 1
ATOM 1496 C CA . VAL A 1 193 ? 0.313 -12.859 -12.094 1 98.31 193 VAL A CA 1
ATOM 1497 C C . VAL A 1 193 ? 1.473 -13.016 -11.117 1 98.31 193 VAL A C 1
ATOM 1499 O O . VAL A 1 193 ? 1.259 -13.18 -9.914 1 98.31 193 VAL A O 1
ATOM 1502 N N . ARG A 1 194 ? 2.703 -12.836 -11.594 1 97.12 194 ARG A N 1
ATOM 1503 C CA . ARG A 1 194 ? 3.912 -12.891 -10.781 1 97.12 194 ARG A CA 1
ATOM 1504 C C . ARG A 1 194 ? 4.039 -11.648 -9.898 1 97.12 194 ARG A C 1
ATOM 1506 O O . ARG A 1 194 ? 3.314 -10.672 -10.094 1 97.12 194 ARG A O 1
ATOM 1513 N N . GLU A 1 195 ? 4.977 -11.742 -8.938 1 95.81 195 GLU A N 1
ATOM 1514 C CA . GLU A 1 195 ? 5.344 -10.602 -8.102 1 95.81 195 GLU A CA 1
ATOM 1515 C C . GLU A 1 195 ? 6.016 -9.508 -8.922 1 95.81 195 GLU A C 1
ATOM 1517 O O . GLU A 1 195 ? 6.207 -9.656 -10.125 1 95.81 195 GLU A O 1
ATOM 1522 N N . THR A 1 196 ? 6.27 -8.391 -8.242 1 92 196 THR A N 1
ATOM 1523 C CA . THR A 1 196 ? 7.031 -7.328 -8.883 1 92 196 THR A CA 1
ATOM 1524 C C . THR A 1 196 ? 8.305 -7.879 -9.523 1 92 196 THR A C 1
ATOM 1526 O O . THR A 1 196 ? 9.023 -8.664 -8.906 1 92 196 THR A O 1
ATOM 1529 N N . LEU A 1 197 ? 8.555 -7.477 -10.695 1 91.5 197 LEU A N 1
ATOM 1530 C CA . LEU A 1 197 ? 9.633 -8.047 -11.492 1 91.5 197 LEU A CA 1
ATOM 1531 C C . LEU A 1 197 ? 10.953 -7.348 -11.195 1 91.5 197 LEU A C 1
ATOM 1533 O O . LEU A 1 197 ? 10.977 -6.156 -10.883 1 91.5 197 LEU A O 1
ATOM 1537 N N . GLY A 1 198 ? 12.016 -8.164 -11.242 1 88.5 198 GLY A N 1
ATOM 1538 C CA . GLY A 1 198 ? 13.359 -7.617 -11.297 1 88.5 198 GLY A CA 1
ATOM 1539 C C . GLY A 1 198 ? 13.977 -7.395 -9.93 1 88.5 198 GLY A C 1
ATOM 1540 O O . GLY A 1 198 ? 13.289 -7.52 -8.914 1 88.5 198 GLY A O 1
ATOM 1541 N N . GLU A 1 199 ? 15.234 -7.277 -9.859 1 88.06 199 GLU A N 1
ATOM 1542 C CA . GLU A 1 199 ? 16.109 -6.895 -8.75 1 88.06 199 GLU A CA 1
ATOM 1543 C 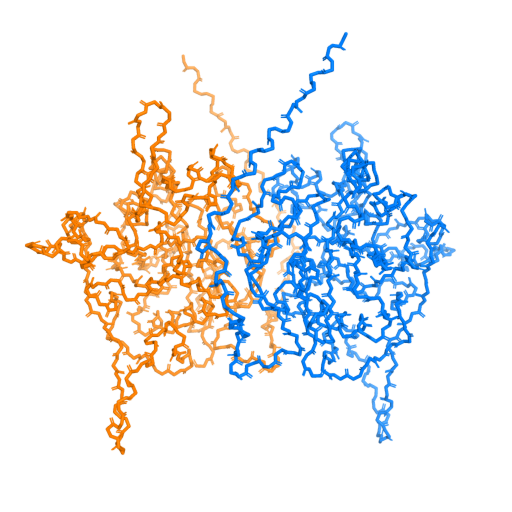C . GLU A 1 199 ? 16.188 -8.008 -7.707 1 88.06 199 GLU A C 1
ATOM 1545 O O . GLU A 1 199 ? 17.266 -8.555 -7.461 1 88.06 199 GLU A O 1
ATOM 1550 N N . ASP A 1 200 ? 15.047 -8.398 -7.109 1 91.38 200 ASP A N 1
ATOM 1551 C CA . ASP A 1 200 ? 15.016 -9.445 -6.086 1 91.38 200 ASP A CA 1
ATOM 1552 C C . ASP A 1 200 ? 15.062 -10.836 -6.715 1 91.38 200 ASP A C 1
ATOM 1554 O O . ASP A 1 200 ? 14.172 -11.195 -7.492 1 91.38 200 ASP A O 1
ATOM 1558 N N . THR A 1 201 ? 15.961 -11.602 -6.285 1 94.06 201 THR A N 1
ATOM 1559 C CA . THR A 1 201 ? 16.125 -12.906 -6.91 1 94.06 201 THR A CA 1
ATOM 1560 C C . THR A 1 201 ? 14.992 -13.844 -6.523 1 94.06 201 THR A C 1
ATOM 1562 O O . THR A 1 201 ? 14.711 -14.812 -7.23 1 94.06 201 THR A O 1
ATOM 1565 N N . CYS A 1 202 ? 14.375 -13.539 -5.359 1 95.38 202 CYS A N 1
ATOM 1566 C CA . CYS A 1 202 ? 13.227 -14.352 -4.977 1 95.38 202 CYS A CA 1
ATOM 1567 C C . CYS A 1 202 ? 12.086 -14.188 -5.973 1 95.38 202 CYS A C 1
ATOM 1569 O O . CYS A 1 202 ? 11.148 -14.992 -5.996 1 95.38 202 CYS A O 1
ATOM 1571 N N . ASP A 1 203 ? 12.156 -13.133 -6.805 1 94.12 203 ASP A N 1
ATOM 1572 C CA . ASP A 1 203 ? 11.102 -12.844 -7.77 1 94.12 203 ASP A CA 1
ATOM 1573 C C . ASP A 1 203 ? 11.5 -13.312 -9.172 1 94.12 203 ASP A C 1
ATOM 1575 O O . ASP A 1 203 ? 10.773 -13.07 -10.141 1 94.12 203 ASP A O 1
ATOM 1579 N N . ALA A 1 204 ? 12.633 -13.984 -9.266 1 94.25 204 ALA A N 1
ATOM 1580 C CA . ALA A 1 204 ? 13.008 -14.656 -10.508 1 94.25 204 ALA A CA 1
ATOM 1581 C C . ALA A 1 204 ? 12.422 -16.062 -10.57 1 94.25 204 ALA A C 1
ATOM 1583 O O . ALA A 1 204 ? 12.227 -16.703 -9.539 1 94.25 204 ALA A O 1
ATOM 1584 N N . ARG A 1 205 ? 12.156 -16.438 -11.742 1 94.38 205 ARG A N 1
ATOM 1585 C CA . ARG A 1 205 ? 11.562 -17.766 -11.891 1 94.38 205 ARG A CA 1
ATOM 1586 C C . ARG A 1 205 ? 12.547 -18.734 -12.508 1 94.38 205 ARG A C 1
ATOM 1588 O O . ARG A 1 205 ? 13.375 -18.359 -13.336 1 94.38 205 ARG A O 1
ATOM 1595 N N . ARG A 1 206 ? 12.375 -19.984 -12.242 1 93.94 206 ARG A N 1
ATOM 1596 C CA . ARG A 1 206 ? 13.078 -21.094 -12.898 1 93.94 206 ARG A CA 1
ATOM 1597 C C . ARG A 1 206 ? 12.602 -21.25 -14.336 1 93.94 206 ARG A C 1
ATOM 1599 O O . ARG A 1 206 ? 11.484 -20.859 -14.68 1 93.94 206 ARG A O 1
ATOM 1606 N N . SER A 1 207 ? 13.508 -21.844 -15.125 1 94.31 207 SER A N 1
ATOM 1607 C CA . SER A 1 207 ? 13.023 -22.281 -16.422 1 94.31 207 SER A CA 1
ATOM 1608 C C . SER A 1 207 ? 11.969 -23.391 -16.281 1 94.31 207 SER A C 1
ATOM 1610 O O . SER A 1 207 ? 11.93 -24.078 -15.258 1 94.31 207 SER A O 1
ATOM 1612 N N . ALA A 1 208 ? 11.102 -23.5 -17.312 1 96.38 208 ALA A N 1
ATOM 1613 C CA . ALA A 1 208 ? 10.148 -24.609 -17.297 1 96.38 208 ALA A CA 1
ATOM 1614 C C . ALA A 1 208 ? 10.875 -25.953 -17.344 1 96.38 208 ALA A C 1
ATOM 1616 O O . ALA A 1 208 ? 10.562 -26.844 -16.562 1 96.38 208 ALA A O 1
ATOM 1617 N N . SER A 1 209 ? 11.844 -26.031 -18.219 1 95.25 209 SER A N 1
ATOM 1618 C CA . SER A 1 209 ? 12.609 -27.266 -18.391 1 95.25 209 SER A CA 1
ATOM 1619 C C . SER A 1 209 ? 13.828 -27.297 -17.469 1 95.25 209 SER A C 1
ATOM 1621 O O . SER A 1 209 ? 14.281 -26.25 -17 1 95.25 209 SER A O 1
ATOM 1623 N N . ASP A 1 210 ? 14.305 -28.453 -17.234 1 94 210 ASP A N 1
ATOM 1624 C CA . ASP A 1 210 ? 15.555 -28.594 -16.5 1 94 210 ASP A CA 1
ATOM 1625 C C . ASP A 1 210 ? 16.719 -27.953 -17.25 1 94 210 ASP A C 1
ATOM 1627 O O . ASP A 1 210 ? 16.812 -28.078 -18.469 1 94 210 ASP A O 1
ATOM 1631 N N . PRO A 1 211 ? 17.562 -27.266 -16.5 1 88.19 211 PRO A N 1
ATOM 1632 C CA . PRO A 1 211 ? 18.75 -26.734 -17.172 1 88.19 211 PRO A CA 1
ATOM 1633 C C . PRO A 1 211 ? 19.656 -27.844 -17.734 1 88.19 211 PRO A C 1
ATOM 1635 O O . PRO A 1 211 ? 19.766 -28.922 -17.156 1 88.19 211 PRO A O 1
ATOM 1638 N N . SER A 1 212 ? 20.094 -27.797 -19.094 1 76.19 212 SER A N 1
ATOM 1639 C CA . SER A 1 212 ? 20.984 -28.766 -19.734 1 76.19 212 SER A CA 1
ATOM 1640 C C . SER A 1 212 ? 22.438 -28.297 -19.703 1 76.19 212 SER A C 1
ATOM 1642 O O . SER A 1 212 ? 22.703 -27.094 -19.781 1 76.19 212 SER A O 1
ATOM 1644 N N . GLY A 1 213 ? 23.578 -29.359 -19.688 1 60.03 213 GLY A N 1
ATOM 1645 C CA . GLY A 1 213 ? 25.016 -29.359 -19.906 1 60.03 213 GLY A CA 1
ATOM 1646 C C . GLY A 1 213 ? 25.719 -28.281 -19.109 1 60.03 213 GLY A C 1
ATOM 1647 O O . GLY A 1 213 ? 25.141 -27.688 -18.188 1 60.03 213 GLY A O 1
ATOM 1648 N N . ASP A 1 214 ? 27.109 -27.844 -19.703 1 51.22 214 ASP A N 1
ATOM 1649 C CA . ASP A 1 214 ? 28.156 -26.969 -19.156 1 51.22 214 ASP A CA 1
ATOM 1650 C C . ASP A 1 214 ? 27.625 -25.562 -18.906 1 51.22 214 ASP A C 1
ATOM 1652 O O . ASP A 1 214 ? 28.391 -24.672 -18.516 1 51.22 214 ASP A O 1
ATOM 1656 N N . LYS A 1 215 ? 26.766 -25.281 -19.734 1 46.16 215 LYS A N 1
ATOM 1657 C CA . LYS A 1 215 ? 26.266 -23.906 -19.766 1 46.16 215 LYS A CA 1
ATOM 1658 C C . LYS A 1 215 ? 25.328 -23.656 -18.578 1 46.16 215 LYS A C 1
ATOM 1660 O O . LYS A 1 215 ? 24.484 -22.75 -18.641 1 46.16 215 LYS A O 1
ATOM 1665 N N . LYS A 1 216 ? 25.375 -24.469 -17.656 1 44.53 216 LYS A N 1
ATOM 1666 C CA . LYS A 1 216 ? 24.703 -24.297 -16.375 1 44.53 216 LYS A CA 1
ATOM 1667 C C . LYS A 1 216 ? 24.828 -22.859 -15.875 1 44.53 216 LYS A C 1
ATOM 1669 O O . LYS A 1 216 ? 24.188 -22.469 -14.898 1 44.53 216 LYS A O 1
ATOM 1674 N N . ASP A 1 217 ? 25.969 -22.234 -16.188 1 43.34 217 ASP A N 1
ATOM 1675 C CA . ASP A 1 217 ? 26.266 -20.969 -15.531 1 43.34 217 ASP A CA 1
ATOM 1676 C C . ASP A 1 217 ? 25.234 -19.906 -15.875 1 43.34 217 ASP A C 1
ATOM 1678 O O . ASP A 1 217 ? 24.844 -19.125 -15.016 1 43.34 217 ASP A O 1
ATOM 1682 N N . ARG A 1 218 ? 25.203 -19.578 -17.328 1 43.5 218 ARG A N 1
ATOM 1683 C CA . ARG A 1 218 ? 24.531 -18.359 -17.766 1 43.5 218 ARG A CA 1
ATOM 1684 C C . ARG A 1 218 ? 23.031 -18.594 -17.922 1 43.5 218 ARG A C 1
ATOM 1686 O O . ARG A 1 218 ? 22.266 -17.641 -18.109 1 43.5 218 ARG A O 1
ATOM 1693 N N . LEU A 1 219 ? 22.812 -19.781 -18.609 1 41.88 219 LEU A N 1
ATOM 1694 C CA . LEU A 1 219 ? 21.438 -19.891 -19.062 1 41.88 219 LEU A CA 1
ATOM 1695 C C . LEU A 1 219 ? 20.453 -19.469 -17.969 1 41.88 219 LEU A C 1
ATOM 1697 O O . LEU A 1 219 ? 19.297 -19.172 -18.25 1 41.88 219 LEU A O 1
ATOM 1701 N N . GLU A 1 220 ? 20.625 -20.031 -16.578 1 47.62 220 GLU A N 1
ATOM 1702 C CA . GLU A 1 220 ? 19.531 -20.281 -15.648 1 47.62 220 GLU A CA 1
ATOM 1703 C C . GLU A 1 220 ? 19.141 -19 -14.914 1 47.62 220 GLU A C 1
ATOM 1705 O O . GLU A 1 220 ? 18.422 -19.047 -13.906 1 47.62 220 GLU A O 1
ATOM 1710 N N . GLY A 1 221 ? 19.172 -18.031 -15.5 1 58.16 221 GLY A N 1
ATOM 1711 C CA . GLY A 1 221 ? 18.688 -16.812 -14.867 1 58.16 221 GLY A CA 1
ATOM 1712 C C . GLY A 1 221 ? 19.688 -16.188 -13.906 1 58.16 221 GLY A C 1
ATOM 1713 O O . GLY A 1 221 ? 20.906 -16.266 -14.133 1 58.16 221 GLY A O 1
ATOM 1714 N N . VAL A 1 222 ? 19.359 -15.531 -13.023 1 76.62 222 VAL A N 1
ATOM 1715 C CA . VAL A 1 222 ? 20.172 -14.781 -12.078 1 76.62 222 VAL A CA 1
ATOM 1716 C C . VAL A 1 222 ? 20.875 -15.75 -11.125 1 76.62 222 VAL A C 1
ATOM 1718 O O . VAL A 1 222 ? 21.984 -15.469 -10.656 1 76.62 222 VAL A O 1
ATOM 1721 N N . CYS A 1 223 ? 20.297 -17.047 -11.008 1 90 223 CYS A N 1
ATOM 1722 C CA . CYS A 1 223 ? 20.844 -18.016 -10.055 1 90 223 CYS A CA 1
ATOM 1723 C C . CYS A 1 223 ? 20.859 -19.422 -10.656 1 90 223 CYS A C 1
ATOM 1725 O O . CYS A 1 223 ? 20.047 -19.734 -11.523 1 90 223 CYS A O 1
ATOM 1727 N N . LYS A 1 224 ? 21.781 -20.328 -10.164 1 88.19 224 LYS A N 1
ATOM 1728 C CA . LYS A 1 224 ? 21.875 -21.719 -10.602 1 88.19 224 LYS A CA 1
ATOM 1729 C C . LYS A 1 224 ? 20.812 -22.578 -9.914 1 88.19 224 LYS A C 1
ATOM 1731 O O . LYS A 1 224 ? 20.516 -22.375 -8.734 1 88.19 224 LYS A O 1
ATOM 1736 N N . PHE A 1 225 ? 20.266 -23.516 -10.695 1 91.44 225 PHE A N 1
ATOM 1737 C CA . PHE A 1 225 ? 19.328 -24.484 -10.156 1 91.44 225 PHE A CA 1
ATOM 1738 C C . PHE A 1 225 ? 19.375 -25.781 -10.953 1 91.44 225 PHE A C 1
ATOM 1740 O O . PHE A 1 225 ? 19.828 -25.797 -12.094 1 91.44 225 PHE A O 1
ATOM 1747 N N . GLU A 1 226 ? 18.859 -26.844 -10.375 1 90 226 GLU A N 1
ATOM 1748 C CA . GLU A 1 226 ? 18.953 -28.172 -11 1 90 226 GLU A CA 1
ATOM 1749 C C . GLU A 1 226 ? 17.641 -28.562 -11.656 1 90 226 GLU A C 1
ATOM 1751 O O . GLU A 1 226 ? 17.625 -29.203 -12.711 1 90 226 GLU A O 1
ATOM 1756 N N . LEU A 1 227 ? 16.594 -28.234 -11.008 1 94.62 227 LEU A N 1
ATOM 1757 C CA . LEU A 1 227 ? 15.281 -28.656 -11.5 1 94.62 227 LEU A CA 1
ATOM 1758 C C . LEU A 1 227 ? 14.516 -27.469 -12.07 1 94.62 227 LEU A C 1
ATOM 1760 O O . LEU A 1 227 ? 14.367 -26.438 -11.406 1 94.62 227 LEU A O 1
ATOM 1764 N N . GLY A 1 228 ? 14.039 -27.625 -13.258 1 95.62 228 GLY A N 1
ATOM 1765 C CA . GLY A 1 228 ? 13.055 -26.688 -13.773 1 95.62 228 GLY A CA 1
ATOM 1766 C C . GLY A 1 228 ? 11.688 -26.844 -13.141 1 95.62 228 GLY A C 1
ATOM 1767 O O . GLY A 1 228 ? 11.484 -27.719 -12.297 1 95.62 228 GLY A O 1
ATOM 1768 N N . LEU A 1 229 ? 10.773 -26.016 -13.516 1 97.88 229 LEU A N 1
ATOM 1769 C CA . LEU A 1 229 ? 9.438 -26.016 -12.93 1 97.88 229 LEU A CA 1
ATOM 1770 C C . LEU A 1 229 ? 8.719 -27.328 -13.188 1 97.88 229 LEU A C 1
ATOM 1772 O O . LEU A 1 229 ? 8.039 -27.859 -12.305 1 97.88 229 LEU A O 1
ATOM 1776 N N . GLU A 1 230 ? 8.852 -27.922 -14.367 1 98.31 230 GLU A N 1
ATOM 1777 C CA . GLU A 1 230 ? 8.156 -29.156 -14.742 1 98.31 230 GLU A CA 1
ATOM 1778 C C . GLU A 1 230 ? 8.578 -30.328 -13.859 1 98.31 230 GLU A C 1
ATOM 1780 O O . GLU A 1 230 ? 7.754 -31.156 -13.484 1 98.31 230 GLU A O 1
ATOM 1785 N N . SER A 1 231 ? 9.852 -30.328 -13.578 1 98 231 SER A N 1
ATOM 1786 C CA . SER A 1 231 ? 10.383 -31.406 -12.742 1 98 231 SER A CA 1
ATOM 1787 C C . SER A 1 231 ? 10.062 -31.172 -11.266 1 98 231 SER A C 1
ATOM 1789 O O . SER A 1 231 ? 9.75 -32.125 -10.539 1 98 231 SER A O 1
ATOM 1791 N N . LYS A 1 232 ? 10.117 -29.953 -10.844 1 97.69 232 LYS A N 1
ATOM 1792 C CA . LYS A 1 232 ? 9.906 -29.609 -9.438 1 97.69 232 LYS A CA 1
ATOM 1793 C C . LYS A 1 232 ? 8.43 -29.703 -9.062 1 97.69 232 LYS A C 1
ATOM 1795 O O . LYS A 1 232 ? 8.094 -30.047 -7.934 1 97.69 232 LYS A O 1
ATOM 1800 N N . PHE A 1 233 ? 7.59 -29.391 -9.992 1 98.62 233 PHE A N 1
ATOM 1801 C CA . PHE A 1 233 ? 6.148 -29.391 -9.773 1 98.62 233 PHE A CA 1
ATOM 1802 C C . PHE A 1 233 ? 5.434 -30.172 -10.859 1 98.62 233 PHE A C 1
ATOM 1804 O O . PHE A 1 233 ? 4.652 -29.609 -11.633 1 98.62 233 PHE A O 1
ATOM 1811 N N . PRO A 1 234 ? 5.504 -31.422 -10.797 1 98.12 234 PRO A N 1
ATOM 1812 C CA . PRO A 1 234 ? 4.988 -32.25 -11.891 1 98.12 234 PRO A CA 1
ATOM 1813 C C . PRO A 1 234 ? 3.463 -32.25 -11.969 1 98.12 234 PRO A C 1
ATOM 1815 O O . PRO A 1 234 ? 2.891 -32.656 -12.984 1 98.12 234 PRO A O 1
ATOM 1818 N N . ASP A 1 235 ? 2.809 -31.828 -10.938 1 97.5 235 ASP A N 1
ATOM 1819 C CA . ASP A 1 235 ? 1.35 -31.828 -10.914 1 97.5 235 ASP A CA 1
ATOM 1820 C C . ASP A 1 235 ? 0.786 -30.641 -11.68 1 97.5 235 ASP A C 1
ATOM 1822 O O . ASP A 1 235 ? -0.421 -30.547 -11.914 1 97.5 235 ASP A O 1
ATOM 1826 N N . PHE A 1 236 ? 1.633 -29.672 -12.07 1 98.56 236 PHE A N 1
ATOM 1827 C CA . PHE A 1 236 ? 1.215 -28.516 -12.852 1 98.56 236 PHE A CA 1
ATOM 1828 C C . PHE A 1 236 ? 1.694 -28.625 -14.289 1 98.56 236 PHE A C 1
ATOM 1830 O O . PHE A 1 236 ? 2.713 -29.266 -14.562 1 98.56 236 PHE A O 1
ATOM 1837 N N . ASP A 1 237 ? 0.953 -28.078 -15.211 1 98.38 237 ASP A N 1
ATOM 1838 C CA . ASP A 1 237 ? 1.392 -27.906 -16.594 1 98.38 237 ASP A CA 1
ATOM 1839 C C . ASP A 1 237 ? 1.986 -26.516 -16.797 1 98.38 237 ASP A C 1
ATOM 1841 O O . ASP A 1 237 ? 1.493 -25.531 -16.25 1 98.38 237 ASP A O 1
ATOM 1845 N N . PHE A 1 238 ? 3.012 -26.438 -17.594 1 98.5 238 PHE A N 1
ATOM 1846 C CA . PHE A 1 238 ? 3.68 -25.172 -17.875 1 98.5 238 PHE A CA 1
ATOM 1847 C C . PHE A 1 238 ? 3.73 -24.891 -19.375 1 98.5 238 PHE A C 1
ATOM 1849 O O . PHE A 1 238 ? 4.812 -24.781 -19.953 1 98.5 238 PHE A O 1
ATOM 1856 N N . PRO A 1 239 ? 2.574 -24.672 -20.016 1 98.31 239 PRO A N 1
ATOM 1857 C CA . PRO A 1 239 ? 2.602 -24.344 -21.438 1 98.31 239 PRO A CA 1
ATOM 1858 C C . PRO A 1 239 ? 3.309 -23.031 -21.734 1 98.31 239 PRO A C 1
ATOM 1860 O O . PRO A 1 239 ? 3.229 -22.094 -20.922 1 98.31 239 PRO A O 1
ATOM 1863 N N . ILE A 1 240 ? 4.023 -22.953 -22.797 1 97.44 240 ILE A N 1
ATOM 1864 C CA . ILE A 1 240 ? 4.648 -21.734 -23.281 1 97.44 240 ILE A CA 1
ATOM 1865 C C . ILE A 1 240 ? 3.713 -21.031 -24.266 1 97.44 240 ILE A C 1
ATOM 1867 O O . ILE A 1 240 ? 3.43 -21.547 -25.344 1 97.44 240 ILE A O 1
ATOM 1871 N N . THR A 1 241 ? 3.225 -19.859 -23.859 1 96.5 241 THR A N 1
ATOM 1872 C CA . THR A 1 241 ? 2.285 -19.094 -24.672 1 96.5 241 THR A CA 1
ATOM 1873 C C . THR A 1 241 ? 2.801 -17.672 -24.891 1 96.5 241 THR A C 1
ATOM 1875 O O . THR A 1 241 ? 2.27 -16.719 -24.328 1 96.5 241 THR A O 1
ATOM 1878 N N . PRO A 1 242 ? 3.768 -17.453 -25.766 1 92.62 242 PRO A N 1
ATOM 1879 C CA . PRO A 1 242 ? 4.312 -16.109 -26.031 1 92.62 242 PRO A CA 1
ATOM 1880 C C . PRO A 1 242 ? 3.322 -15.211 -26.766 1 92.62 242 PRO A C 1
ATOM 1882 O O . PRO A 1 242 ? 2.389 -15.703 -27.406 1 92.62 242 PRO A O 1
ATOM 1885 N N . PRO A 1 243 ? 3.512 -13.914 -26.656 1 89.19 243 PRO A N 1
ATOM 1886 C CA . PRO A 1 243 ? 2.652 -13.016 -27.422 1 89.19 243 PRO A CA 1
ATOM 1887 C C . PRO A 1 243 ? 2.832 -13.172 -28.922 1 89.19 243 PRO A C 1
ATOM 1889 O O . PRO A 1 243 ? 3.947 -13.406 -29.406 1 89.19 243 PRO A O 1
ATOM 1892 N N . ILE A 1 244 ? 1.688 -13.102 -29.672 1 82.25 244 ILE A N 1
ATOM 1893 C CA . ILE A 1 244 ? 1.709 -13.172 -31.125 1 82.25 244 ILE A CA 1
ATOM 1894 C C . ILE A 1 244 ? 2.037 -11.797 -31.703 1 82.25 244 ILE A C 1
ATOM 1896 O O . ILE A 1 244 ? 1.391 -10.805 -31.359 1 82.25 244 ILE A O 1
ATOM 1900 N N . MET A 1 245 ? 3.178 -11.539 -32.188 1 63.44 245 MET A N 1
ATOM 1901 C CA . MET A 1 245 ? 3.537 -10.273 -32.812 1 63.44 245 MET A CA 1
ATOM 1902 C C . MET A 1 245 ? 2.723 -10.047 -34.094 1 63.44 245 MET A C 1
ATOM 1904 O O . MET A 1 245 ? 2.654 -10.93 -34.938 1 63.44 245 MET A O 1
ATOM 1908 N N . ARG A 1 246 ? 1.627 -9.43 -34.125 1 53.81 246 ARG A N 1
ATOM 1909 C CA . ARG A 1 246 ? 0.986 -9.109 -35.406 1 53.81 246 ARG A CA 1
ATOM 1910 C C . ARG A 1 246 ? 1.925 -8.32 -36.312 1 53.81 246 ARG A C 1
ATOM 1912 O O . ARG A 1 246 ? 2.557 -7.359 -35.875 1 53.81 246 ARG A O 1
ATOM 1919 N N . GLY A 1 247 ? 2.525 -8.969 -37.281 1 44.25 247 GLY A N 1
ATOM 1920 C CA . GLY A 1 247 ? 3.287 -8.352 -38.344 1 44.25 247 GLY A CA 1
ATOM 1921 C C . GLY A 1 247 ? 2.723 -7.016 -38.781 1 44.25 247 GLY A C 1
ATOM 1922 O O . GLY A 1 247 ? 1.512 -6.883 -38.969 1 44.25 247 GLY A O 1
ATOM 1923 N N . ALA A 1 248 ? 3.205 -5.859 -38.5 1 36.53 248 ALA A N 1
ATOM 1924 C CA . ALA A 1 248 ? 2.928 -4.785 -39.438 1 36.53 248 ALA A CA 1
ATOM 1925 C C . ALA A 1 248 ? 3.025 -5.285 -40.875 1 36.53 248 ALA A C 1
ATOM 1927 O O . ALA A 1 248 ? 3.908 -6.082 -41.219 1 36.53 248 ALA A O 1
ATOM 1928 N N . GLU A 1 249 ? 2.088 -5.457 -41.75 1 36.91 249 GLU A N 1
ATOM 1929 C CA . GLU A 1 249 ? 2.408 -5.527 -43.188 1 36.91 249 GLU A CA 1
ATOM 1930 C C . GLU A 1 249 ? 3.73 -4.828 -43.469 1 36.91 249 GLU A C 1
ATOM 1932 O O . GLU A 1 249 ? 4.395 -5.148 -44.469 1 36.91 249 GLU A O 1
ATOM 1937 N N . GLY A 1 250 ? 3.809 -3.42 -43.531 1 33.19 250 GLY A N 1
ATOM 1938 C CA . GLY A 1 250 ? 5.027 -2.877 -44.094 1 33.19 250 GLY A CA 1
ATOM 1939 C C . GLY A 1 250 ? 6.289 -3.4 -43.438 1 33.19 250 GLY A C 1
ATOM 1940 O O . GLY A 1 250 ? 6.219 -4.211 -42.5 1 33.19 250 GLY A O 1
ATOM 1941 N N . GLY A 1 251 ? 7.418 -2.463 -43.406 1 29.97 251 GLY A N 1
ATOM 1942 C CA . GLY A 1 251 ? 8.844 -2.701 -43.219 1 29.97 251 GLY A CA 1
ATOM 1943 C C . GLY A 1 251 ? 9.172 -3.5 -42 1 29.97 251 GLY A C 1
ATOM 1944 O O . GLY A 1 251 ? 8.398 -3.504 -41.031 1 29.97 251 GLY A O 1
ATOM 1945 N N . GLN A 1 252 ? 9.883 -4.629 -42.156 1 30.59 252 GLN A N 1
ATOM 1946 C CA . GLN A 1 252 ? 10.688 -5.551 -41.375 1 30.59 252 GLN A CA 1
ATOM 1947 C C . GLN A 1 252 ? 11.258 -4.855 -40.125 1 30.59 252 GLN A C 1
ATOM 1949 O O . GLN A 1 252 ? 12.047 -5.449 -39.406 1 30.59 252 GLN A O 1
ATOM 1954 N N . GLU A 1 253 ? 11.375 -3.551 -40.25 1 30.67 253 GLU A N 1
ATOM 1955 C CA . GLU A 1 253 ? 12.453 -3.156 -39.344 1 30.67 253 GLU A CA 1
ATOM 1956 C C . GLU A 1 253 ? 12.258 -3.744 -37.938 1 30.67 253 GLU A C 1
ATOM 1958 O O . GLU A 1 253 ? 11.125 -3.881 -37.469 1 30.67 253 GLU A O 1
ATOM 1963 N N . GLY A 1 254 ? 13.328 -4.441 -37.5 1 29.41 254 GLY A N 1
ATOM 1964 C CA . GLY A 1 254 ? 13.836 -5.07 -36.281 1 29.41 254 GLY A CA 1
ATOM 1965 C C . GLY A 1 254 ? 13.391 -4.359 -35.031 1 29.41 254 GLY A C 1
ATOM 1966 O O . GLY A 1 254 ? 13.844 -3.25 -34.75 1 29.41 254 GLY A O 1
ATOM 1967 N N . VAL A 1 255 ? 12.188 -4.184 -34.875 1 30.78 255 VAL A N 1
ATOM 1968 C CA . VAL A 1 255 ? 12.125 -3.74 -33.5 1 30.78 255 VAL A CA 1
ATOM 1969 C C . VAL A 1 255 ? 13.008 -4.633 -32.625 1 30.78 255 VAL A C 1
ATOM 1971 O O . VAL A 1 255 ? 12.664 -5.781 -32.344 1 30.78 255 VAL A O 1
ATOM 1974 N N . GLU A 1 256 ? 14.289 -4.785 -32.969 1 29.98 256 GLU A N 1
ATOM 1975 C CA . GLU A 1 256 ? 15.281 -5.449 -32.156 1 29.98 256 GLU A CA 1
ATOM 1976 C C . GLU A 1 256 ? 14.914 -5.359 -30.656 1 29.98 256 GLU A C 1
ATOM 1978 O O . GLU A 1 256 ? 14.867 -6.375 -29.969 1 29.98 256 GLU A O 1
ATOM 1983 N N . GLY A 1 257 ? 15.609 -4.328 -30.062 1 30.44 257 GLY A N 1
ATOM 1984 C CA . GLY A 1 257 ? 15.883 -4.121 -28.656 1 30.44 257 GLY A CA 1
ATOM 1985 C C . GLY A 1 257 ? 14.633 -3.877 -27.828 1 30.44 257 GLY A C 1
ATOM 1986 O O . GLY A 1 257 ? 14.703 -3.314 -26.734 1 30.44 257 GLY A O 1
ATOM 1987 N N . GLY A 1 258 ? 13.578 -3.793 -28.516 1 32.75 258 GLY A N 1
ATOM 1988 C CA . GLY A 1 258 ? 12.539 -3.414 -27.578 1 32.75 258 GLY A CA 1
ATOM 1989 C C . GLY A 1 258 ? 12.336 -4.426 -26.469 1 32.75 258 GLY A C 1
ATOM 1990 O O . GLY A 1 258 ? 12.398 -5.637 -26.703 1 32.75 258 GLY A O 1
ATOM 1991 N N . ARG A 1 259 ? 12.812 -4.082 -25.312 1 35.25 259 ARG A N 1
ATOM 1992 C CA . ARG A 1 259 ? 12.523 -4.855 -24.109 1 35.25 259 ARG A CA 1
ATOM 1993 C C . ARG A 1 259 ? 11.18 -5.566 -24.219 1 35.25 259 ARG A C 1
ATOM 1995 O O . ARG A 1 259 ? 10.141 -4.922 -24.391 1 35.25 259 ARG A O 1
ATOM 2002 N N . LEU A 1 260 ? 10.945 -6.652 -24.938 1 41.25 260 LEU A N 1
ATOM 2003 C CA . LEU A 1 260 ? 9.773 -7.449 -24.578 1 41.25 260 LEU A CA 1
ATOM 2004 C C . LEU A 1 260 ? 9.25 -7.059 -23.203 1 41.25 260 LEU A C 1
ATOM 2006 O O . LEU A 1 260 ? 9.312 -7.852 -22.266 1 41.25 260 LEU A O 1
ATOM 2010 N N . GLY A 1 261 ? 9.664 -5.949 -22.703 1 41.47 261 GLY A N 1
ATOM 2011 C CA . GLY A 1 261 ? 9.289 -5.582 -21.359 1 41.47 261 GLY A CA 1
ATOM 2012 C C . GLY A 1 261 ? 7.785 -5.602 -21.125 1 41.47 261 GLY A C 1
ATOM 2013 O O . GLY A 1 261 ? 7.012 -5.582 -22.078 1 41.47 261 GLY A O 1
ATOM 2014 N N . SER A 1 262 ? 7.207 -6.188 -20.062 1 46.81 262 SER A N 1
ATOM 2015 C CA . SER A 1 262 ? 5.871 -6.234 -19.484 1 46.81 262 SER A CA 1
ATOM 2016 C C . SER A 1 262 ? 5.043 -5.027 -19.906 1 46.81 262 SER A C 1
ATOM 2018 O O . SER A 1 262 ? 3.811 -5.086 -19.906 1 46.81 262 SER A O 1
ATOM 2020 N N . GLY A 1 263 ? 5.66 -3.959 -20.5 1 49.47 263 GLY A N 1
ATOM 2021 C CA . GLY A 1 263 ? 4.953 -2.695 -20.625 1 49.47 263 GLY A CA 1
ATOM 2022 C C . GLY A 1 263 ? 4.168 -2.578 -21.922 1 49.47 263 GLY A C 1
ATOM 2023 O O . GLY A 1 263 ? 3.385 -1.644 -22.094 1 49.47 263 GLY A O 1
ATOM 2024 N N . SER A 1 264 ? 4.344 -3.537 -22.922 1 60.53 264 SER A N 1
ATOM 2025 C CA . SER A 1 264 ? 3.764 -3.145 -24.203 1 60.53 264 SER A CA 1
ATOM 2026 C C . SER A 1 264 ? 2.396 -3.787 -24.422 1 60.53 264 SER A C 1
ATOM 2028 O O . SER A 1 264 ? 1.912 -3.877 -25.547 1 60.53 264 SER A O 1
ATOM 2030 N N . CYS A 1 265 ? 1.836 -4.164 -23.375 1 78.62 265 CYS A N 1
ATOM 2031 C CA . CYS A 1 265 ? 0.513 -4.75 -23.547 1 78.62 265 CYS A CA 1
ATOM 2032 C C . CYS A 1 265 ? -0.565 -3.674 -23.578 1 78.62 265 CYS A C 1
ATOM 2034 O O . CYS A 1 265 ? -0.51 -2.719 -22.797 1 78.62 265 CYS A O 1
ATOM 2036 N N . ASP A 1 266 ? -1.489 -3.789 -24.594 1 85 266 ASP A N 1
ATOM 2037 C CA . ASP A 1 266 ? -2.678 -2.945 -24.672 1 85 266 ASP A CA 1
ATOM 2038 C C . ASP A 1 266 ? -3.859 -3.594 -23.953 1 85 266 ASP A C 1
ATOM 2040 O O . ASP A 1 266 ? -4.449 -4.551 -24.469 1 85 266 ASP A O 1
ATOM 2044 N N . PRO A 1 267 ? -4.188 -3.029 -22.812 1 88.06 267 PRO A N 1
ATOM 2045 C CA . PRO A 1 267 ? -5.258 -3.66 -22.031 1 88.06 267 PRO A CA 1
ATOM 2046 C C . PRO A 1 267 ? -6.621 -3.557 -22.703 1 88.06 267 PRO A C 1
ATOM 2048 O O . PRO A 1 267 ? -7.551 -4.285 -22.344 1 88.06 267 PRO A O 1
ATOM 2051 N N . GLU A 1 268 ? -6.77 -2.701 -23.688 1 87.38 268 GLU A N 1
ATOM 2052 C CA . GLU A 1 268 ? -8.055 -2.48 -24.344 1 87.38 268 GLU A CA 1
ATOM 2053 C C . GLU A 1 268 ? -8.148 -3.271 -25.641 1 87.38 268 GLU A C 1
ATOM 2055 O O . GLU A 1 268 ? -9.242 -3.434 -26.203 1 87.38 268 GLU A O 1
ATOM 2060 N N . GLY A 1 269 ? -7.086 -3.744 -26.109 1 85.69 269 GLY A N 1
ATOM 2061 C CA . GLY A 1 269 ? -7.062 -4.484 -27.359 1 85.69 269 GLY A CA 1
ATOM 2062 C C . GLY A 1 269 ? -7.324 -5.965 -27.188 1 85.69 269 GLY A C 1
ATOM 2063 O O . GLY A 1 269 ? -7.613 -6.426 -26.078 1 85.69 269 GLY A O 1
ATOM 2064 N N . PRO A 1 270 ? -7.352 -6.676 -28.281 1 89.06 270 PRO A N 1
ATOM 2065 C CA . PRO A 1 270 ? -7.5 -8.133 -28.188 1 89.06 270 PRO A CA 1
ATOM 2066 C C . PRO A 1 270 ? -6.293 -8.812 -27.547 1 89.06 270 PRO A C 1
ATOM 2068 O O . PRO A 1 270 ? -5.207 -8.227 -27.5 1 89.06 270 PRO A O 1
ATOM 2071 N N . THR A 1 271 ? -6.57 -9.977 -27.016 1 92.06 271 THR A N 1
ATOM 2072 C CA . THR A 1 271 ? -5.457 -10.758 -26.484 1 92.06 271 THR A CA 1
ATOM 2073 C C . THR A 1 271 ? -4.457 -11.094 -27.594 1 92.06 271 THR A C 1
ATOM 2075 O O . THR A 1 271 ? -4.84 -11.266 -28.75 1 92.06 271 THR A O 1
ATOM 2078 N N . THR A 1 272 ? -3.227 -11.141 -27.203 1 90 272 THR A N 1
ATOM 2079 C CA . THR A 1 272 ? -2.176 -11.508 -28.156 1 90 272 THR A CA 1
ATOM 2080 C C . THR A 1 272 ? -1.585 -12.867 -27.797 1 90 272 THR A C 1
ATOM 2082 O O . THR A 1 272 ? -0.547 -13.258 -28.344 1 90 272 THR A O 1
ATOM 2085 N N . ARG A 1 273 ? -2.24 -13.562 -26.938 1 93.94 273 ARG A N 1
ATOM 2086 C CA . ARG A 1 273 ? -1.774 -14.875 -26.516 1 93.94 273 ARG A CA 1
ATOM 2087 C C . ARG A 1 273 ? -2.84 -15.938 -26.766 1 93.94 273 ARG A C 1
ATOM 2089 O O . ARG A 1 273 ? -4.031 -15.625 -26.844 1 93.94 273 ARG A O 1
ATOM 2096 N N . GLU A 1 274 ? -2.395 -17.156 -26.812 1 94.62 274 GLU A N 1
ATOM 2097 C CA . GLU A 1 274 ? -3.303 -18.25 -27.125 1 94.62 274 GLU A CA 1
ATOM 2098 C C . GLU A 1 274 ? -3.951 -18.812 -25.875 1 94.62 274 GLU A C 1
ATOM 2100 O O . GLU A 1 274 ? -4.941 -19.547 -25.953 1 94.62 274 GLU A O 1
ATOM 2105 N N . GLY A 1 275 ? -3.406 -18.5 -24.734 1 97.25 275 GLY A N 1
ATOM 2106 C CA . GLY A 1 275 ? -3.895 -19 -23.453 1 97.25 275 GLY A CA 1
ATOM 2107 C C . GLY A 1 275 ? -2.982 -18.656 -22.297 1 97.25 275 GLY A C 1
ATOM 2108 O O . GLY A 1 275 ? -1.977 -17.969 -22.469 1 97.25 275 GLY A O 1
ATOM 2109 N N . PHE A 1 276 ? -3.418 -19.156 -21.141 1 98.12 276 PHE A N 1
ATOM 2110 C CA . PHE A 1 276 ? -2.568 -18.953 -19.969 1 98.12 276 PHE A CA 1
ATOM 2111 C C . PHE A 1 276 ? -1.277 -19.75 -20.094 1 98.12 276 PHE A C 1
ATOM 2113 O O . PHE A 1 276 ? -1.259 -20.828 -20.703 1 98.12 276 PHE A O 1
ATOM 2120 N N . GLY A 1 277 ? -0.214 -19.312 -19.562 1 98.19 277 GLY A N 1
ATOM 2121 C CA . GLY A 1 277 ? 1.06 -20.016 -19.562 1 98.19 277 GLY A CA 1
ATOM 2122 C C . GLY A 1 277 ? 2.246 -19.109 -19.312 1 98.19 277 GLY A C 1
ATOM 2123 O O . GLY A 1 277 ? 2.082 -17.984 -18.828 1 98.19 277 GLY A O 1
ATOM 2124 N N . LEU A 1 278 ? 3.404 -19.688 -19.562 1 97.69 278 LEU A N 1
ATOM 2125 C CA . LEU A 1 278 ? 4.652 -18.922 -19.5 1 97.69 278 LEU A CA 1
ATOM 2126 C C . LEU A 1 278 ? 4.922 -18.219 -20.828 1 97.69 278 LEU A C 1
ATOM 2128 O O . LEU A 1 278 ? 4.488 -18.672 -21.875 1 97.69 278 LEU A O 1
ATOM 2132 N N . LEU A 1 279 ? 5.652 -17.125 -20.703 1 94.31 279 LEU A N 1
ATOM 2133 C CA . LEU A 1 279 ? 5.984 -16.375 -21.906 1 94.31 279 LEU A CA 1
ATOM 2134 C C . LEU A 1 279 ? 7.133 -17.047 -22.672 1 94.31 279 LEU A C 1
ATOM 2136 O O . LEU A 1 279 ? 7.262 -16.875 -23.875 1 94.31 279 LEU A O 1
ATOM 2140 N N . ALA A 1 280 ? 7.98 -17.719 -22.016 1 94.12 280 ALA A N 1
ATOM 2141 C CA . ALA A 1 280 ? 9.133 -18.453 -22.531 1 94.12 280 ALA A CA 1
ATOM 2142 C C . ALA A 1 280 ? 9.586 -19.531 -21.562 1 94.12 280 ALA A C 1
ATOM 2144 O O . ALA A 1 280 ? 9.141 -19.562 -20.406 1 94.12 280 ALA A O 1
ATOM 2145 N N . ASP A 1 281 ? 10.422 -20.391 -22.094 1 94.25 281 ASP A N 1
ATOM 2146 C CA . ASP A 1 281 ? 10.977 -21.406 -21.203 1 94.25 281 ASP A CA 1
ATOM 2147 C C . ASP A 1 281 ? 11.82 -20.781 -20.094 1 94.25 281 ASP A C 1
ATOM 2149 O O . ASP A 1 281 ? 11.586 -21.047 -18.906 1 94.25 281 ASP A O 1
ATOM 2153 N N . ARG A 1 282 ? 12.68 -19.891 -20.516 1 92.31 282 ARG A N 1
ATOM 2154 C CA . ARG A 1 282 ? 13.469 -19.141 -19.531 1 92.31 282 ARG A CA 1
ATOM 2155 C C . ARG A 1 282 ? 12.695 -17.938 -19 1 92.31 282 ARG A C 1
ATOM 2157 O O . ARG A 1 282 ? 11.609 -17.625 -19.5 1 92.31 282 ARG A O 1
ATOM 2164 N N . ASP A 1 283 ? 13.195 -17.359 -17.969 1 92.38 283 ASP A N 1
ATOM 2165 C CA . ASP A 1 283 ? 12.547 -16.188 -17.391 1 92.38 283 ASP A CA 1
ATOM 2166 C C . ASP A 1 283 ? 12.922 -14.922 -18.172 1 92.38 283 ASP A C 1
ATOM 2168 O O . ASP A 1 283 ? 13.961 -14.312 -17.906 1 92.38 283 ASP A O 1
ATOM 2172 N N . PRO A 1 284 ? 12.086 -14.469 -19.047 1 87.94 284 PRO A N 1
ATOM 2173 C CA . PRO A 1 284 ? 12.43 -13.266 -19.812 1 87.94 284 PRO A CA 1
ATOM 2174 C C . PRO A 1 284 ? 12.125 -11.977 -19.062 1 87.94 284 PRO A C 1
ATOM 2176 O O . PRO A 1 284 ? 12.523 -10.898 -19.484 1 87.94 284 PRO A O 1
ATOM 2179 N N . LEU A 1 285 ? 11.453 -12.109 -17.891 1 88.44 285 LEU A N 1
ATOM 2180 C CA . LEU A 1 285 ? 10.883 -10.93 -17.266 1 88.44 285 LEU A CA 1
ATOM 2181 C C . LEU A 1 285 ? 11.773 -10.422 -16.141 1 88.44 285 LEU A C 1
ATOM 2183 O O . LEU A 1 285 ? 11.641 -9.281 -15.695 1 88.44 285 LEU A O 1
ATOM 2187 N N . TRP A 1 286 ? 12.633 -11.203 -15.633 1 89.56 286 TRP A N 1
ATOM 2188 C CA . TRP A 1 286 ? 13.492 -10.742 -14.547 1 89.56 286 TRP A CA 1
ATOM 2189 C C . TRP A 1 286 ? 14.711 -10 -15.094 1 89.56 286 TRP A C 1
ATOM 2191 O O . TRP A 1 286 ? 15.398 -10.5 -15.984 1 89.56 286 TRP A O 1
ATOM 2201 N N . THR A 1 287 ? 14.945 -8.781 -14.672 1 87.62 287 THR A N 1
ATOM 2202 C CA . THR A 1 287 ? 16.109 -7.953 -14.992 1 87.62 287 THR A CA 1
ATOM 2203 C C . THR A 1 287 ? 16.672 -7.305 -13.727 1 87.62 287 THR A C 1
ATOM 2205 O O . THR A 1 287 ? 16.109 -7.461 -12.641 1 87.62 287 THR A O 1
ATOM 2208 N N . ASP A 1 288 ? 17.734 -6.59 -13.898 1 85.44 288 ASP A N 1
ATOM 2209 C CA . ASP A 1 288 ? 18.328 -5.895 -12.758 1 85.44 288 ASP A CA 1
ATOM 2210 C C . ASP A 1 288 ? 17.5 -4.676 -12.367 1 85.44 288 ASP A C 1
ATOM 2212 O O . ASP A 1 288 ? 17.672 -4.133 -11.273 1 85.44 288 ASP A O 1
ATOM 2216 N N . ASP A 1 289 ? 16.594 -4.398 -13.258 1 83.31 289 ASP A N 1
ATOM 2217 C CA . ASP A 1 289 ? 15.742 -3.248 -12.977 1 83.31 289 ASP A CA 1
ATOM 2218 C C . ASP A 1 289 ? 14.422 -3.684 -12.344 1 83.31 289 ASP A C 1
ATOM 2220 O O . ASP A 1 289 ? 13.828 -4.684 -12.758 1 83.31 289 ASP A O 1
ATOM 2224 N N . ARG A 1 290 ? 14.031 -2.928 -11.406 1 85 290 ARG A N 1
ATOM 2225 C CA . ARG A 1 290 ? 12.773 -3.227 -10.734 1 85 290 ARG A CA 1
ATOM 2226 C C . ARG A 1 290 ? 11.586 -2.699 -11.523 1 85 290 ARG A C 1
ATOM 2228 O O . ARG A 1 290 ? 11.617 -1.575 -12.031 1 85 290 ARG A O 1
ATOM 2235 N N . GLU A 1 291 ? 10.641 -3.482 -11.648 1 87.75 291 GLU A N 1
ATOM 2236 C CA . GLU A 1 291 ? 9.391 -3.086 -12.305 1 87.75 291 GLU A CA 1
ATOM 2237 C C . GLU A 1 291 ? 8.742 -1.909 -11.578 1 87.75 291 GLU A C 1
ATOM 2239 O O . GLU A 1 291 ? 8.664 -1.896 -10.352 1 87.75 291 GLU A O 1
ATOM 2244 N N . THR A 1 292 ? 8.312 -0.946 -12.344 1 84 292 THR A N 1
ATOM 2245 C CA . THR A 1 292 ? 7.637 0.195 -11.742 1 84 292 THR A CA 1
ATOM 2246 C C . THR A 1 292 ? 6.188 -0.152 -11.406 1 84 292 THR A C 1
ATOM 2248 O O . THR A 1 292 ? 5.637 -1.116 -11.938 1 84 292 THR A O 1
ATOM 2251 N N . GLN A 1 293 ? 5.621 0.664 -10.578 1 85.06 293 GLN A N 1
ATOM 2252 C CA . GLN A 1 293 ? 4.223 0.474 -10.211 1 85.06 293 GLN A CA 1
ATOM 2253 C C . GLN A 1 293 ? 3.311 0.566 -11.43 1 85.06 293 GLN A C 1
ATOM 2255 O O . GLN A 1 293 ? 2.398 -0.246 -11.594 1 85.06 293 GLN A O 1
ATOM 2260 N N . ASP A 1 294 ? 3.533 1.508 -12.258 1 84.75 294 ASP A N 1
ATOM 2261 C CA . ASP A 1 294 ? 2.713 1.688 -13.445 1 84.75 294 ASP A CA 1
ATOM 2262 C C . ASP A 1 294 ? 2.805 0.472 -14.367 1 84.75 294 ASP A C 1
ATOM 2264 O O . ASP A 1 294 ? 1.798 0.036 -14.93 1 84.75 294 ASP A O 1
ATOM 2268 N N . HIS A 1 295 ? 3.973 -0.023 -14.5 1 89.12 295 HIS A N 1
ATOM 2269 C CA . HIS A 1 295 ? 4.168 -1.197 -15.344 1 89.12 295 HIS A CA 1
ATOM 2270 C C . HIS A 1 295 ? 3.441 -2.41 -14.781 1 89.12 295 HIS A C 1
ATOM 2272 O O . HIS A 1 295 ? 2.832 -3.18 -15.523 1 89.12 295 HIS A O 1
ATOM 2278 N N . GLN A 1 296 ? 3.559 -2.582 -13.523 1 92.56 296 GLN A N 1
ATOM 2279 C CA . GLN A 1 296 ? 2.891 -3.721 -12.898 1 92.56 296 GLN A CA 1
ATOM 2280 C C . GLN A 1 296 ? 1.373 -3.59 -13 1 92.56 296 GLN A C 1
ATOM 2282 O O . GLN A 1 296 ? 0.668 -4.586 -13.164 1 92.56 296 GLN A O 1
ATOM 2287 N N . VAL A 1 297 ? 0.851 -2.363 -12.852 1 92.38 297 VAL A N 1
ATOM 2288 C CA . VAL A 1 297 ? -0.577 -2.123 -13.031 1 92.38 297 VAL A CA 1
ATOM 2289 C C . VAL A 1 297 ? -0.988 -2.477 -14.453 1 92.38 297 VAL A C 1
ATOM 2291 O O . VAL A 1 297 ? -2.021 -3.117 -14.672 1 92.38 297 VAL A O 1
ATOM 2294 N N . ASN A 1 298 ? -0.182 -2.068 -15.367 1 93.31 298 ASN A N 1
ATOM 2295 C CA . ASN A 1 298 ? -0.474 -2.404 -16.75 1 93.31 298 ASN A CA 1
ATOM 2296 C C . ASN A 1 298 ? -0.459 -3.914 -16.984 1 93.31 298 ASN A C 1
ATOM 2298 O O . ASN A 1 298 ? -1.3 -4.445 -17.719 1 93.31 298 ASN A O 1
ATOM 2302 N N . ARG A 1 299 ? 0.466 -4.59 -16.438 1 94.69 299 ARG A N 1
ATOM 2303 C CA . ARG A 1 299 ? 0.533 -6.043 -16.516 1 94.69 299 ARG A CA 1
ATOM 2304 C C . ARG A 1 299 ? -0.715 -6.688 -15.922 1 94.69 299 ARG A C 1
ATOM 2306 O O . ARG A 1 299 ? -1.247 -7.652 -16.469 1 94.69 299 ARG A O 1
ATOM 2313 N N . ALA A 1 300 ? -1.187 -6.129 -14.812 1 96.62 300 ALA A N 1
ATOM 2314 C CA . ALA A 1 300 ? -2.418 -6.621 -14.195 1 96.62 300 ALA A CA 1
ATOM 2315 C C . ALA A 1 300 ? -3.613 -6.41 -15.117 1 96.62 300 ALA A C 1
ATOM 2317 O O . ALA A 1 300 ? -4.496 -7.266 -15.211 1 96.62 300 ALA A O 1
ATOM 2318 N N . LEU A 1 301 ? -3.641 -5.266 -15.805 1 96.12 301 LEU A N 1
ATOM 2319 C CA . LEU A 1 301 ? -4.703 -4.992 -16.766 1 96.12 301 LEU A CA 1
ATOM 2320 C C . LEU A 1 301 ? -4.68 -6 -17.906 1 96.12 301 LEU A C 1
ATOM 2322 O O . LEU A 1 301 ? -5.727 -6.488 -18.328 1 96.12 301 LEU A O 1
ATOM 2326 N N . CYS A 1 302 ? -3.564 -6.312 -18.359 1 94.94 302 CYS A N 1
ATOM 2327 C CA . CYS A 1 302 ? -3.426 -7.285 -19.438 1 94.94 302 CYS A CA 1
ATOM 2328 C C . CYS A 1 302 ? -3.848 -8.672 -18.984 1 94.94 302 CYS A C 1
ATOM 2330 O O . CYS A 1 302 ? -4.473 -9.422 -19.734 1 94.94 302 CYS A O 1
ATOM 2332 N N . PHE A 1 303 ? -3.492 -8.961 -17.812 1 97.44 303 PHE A N 1
ATOM 2333 C CA . PHE A 1 303 ? -3.969 -10.227 -17.25 1 97.44 303 PHE A CA 1
ATOM 2334 C C . PHE A 1 303 ? -5.492 -10.266 -17.234 1 97.44 303 PHE A C 1
ATOM 2336 O O . PHE A 1 303 ? -6.098 -11.273 -17.609 1 97.44 303 PHE A O 1
ATOM 2343 N N . LEU A 1 304 ? -6.098 -9.18 -16.734 1 97.69 304 LEU A N 1
ATOM 2344 C CA . LEU A 1 304 ? -7.555 -9.133 -16.672 1 97.69 304 LEU A CA 1
ATOM 2345 C C . LEU A 1 304 ? -8.148 -9.297 -18.078 1 97.69 304 LEU A C 1
ATOM 2347 O O . LEU A 1 304 ? -9.125 -10.031 -18.25 1 97.69 304 LEU A O 1
ATOM 2351 N N . ARG A 1 305 ? -7.582 -8.609 -19.016 1 96.38 305 ARG A N 1
ATOM 2352 C CA . ARG A 1 305 ? -8.016 -8.781 -20.406 1 96.38 305 ARG A CA 1
ATOM 2353 C C . ARG A 1 305 ? -7.973 -10.25 -20.812 1 96.38 305 ARG A C 1
ATOM 2355 O O . ARG A 1 305 ? -8.945 -10.781 -21.344 1 96.38 305 ARG A O 1
ATOM 2362 N N . ASP A 1 306 ? -6.887 -10.906 -20.547 1 97.12 306 ASP A N 1
ATOM 2363 C CA . ASP A 1 306 ? -6.695 -12.305 -20.922 1 97.12 306 ASP A CA 1
ATOM 2364 C C . ASP A 1 306 ? -7.645 -13.219 -20.141 1 97.12 306 ASP A C 1
ATOM 2366 O O . ASP A 1 306 ? -8.094 -14.242 -20.672 1 97.12 306 ASP A O 1
ATOM 2370 N N . LEU A 1 307 ? -7.867 -12.867 -18.891 1 98.12 307 LEU A N 1
ATOM 2371 C CA . LEU A 1 307 ? -8.789 -13.641 -18.062 1 98.12 307 LEU A CA 1
ATOM 2372 C C . LEU A 1 307 ? -10.164 -13.727 -18.719 1 98.12 307 LEU A C 1
ATOM 2374 O O . LEU A 1 307 ? -10.797 -14.781 -18.703 1 98.12 307 LEU A O 1
ATOM 2378 N N . TRP A 1 308 ? -10.664 -12.664 -19.266 1 97 308 TRP A N 1
ATOM 2379 C CA . TRP A 1 308 ? -11.961 -12.648 -19.938 1 97 308 TRP A CA 1
ATOM 2380 C C . TRP A 1 308 ? -11.906 -13.461 -21.234 1 97 308 TRP A C 1
ATOM 2382 O O . TRP A 1 308 ? -12.898 -14.055 -21.641 1 97 308 TRP A O 1
ATOM 2392 N N . ALA A 1 309 ? -10.789 -13.477 -21.828 1 96.38 309 ALA A N 1
ATOM 2393 C CA . ALA A 1 309 ? -10.641 -14.18 -23.109 1 96.38 309 ALA A CA 1
ATOM 2394 C C . ALA A 1 309 ? -10.492 -15.68 -22.891 1 96.38 309 ALA A C 1
ATOM 2396 O O . ALA A 1 309 ? -10.992 -16.484 -23.688 1 96.38 309 ALA A O 1
ATOM 2397 N N . PHE A 1 310 ? -9.82 -16.078 -21.828 1 98 310 PHE A N 1
ATOM 2398 C CA . PHE A 1 310 ? -9.367 -17.453 -21.734 1 98 310 PHE A CA 1
ATOM 2399 C C . PHE A 1 310 ? -10.25 -18.234 -20.766 1 98 310 PHE A C 1
ATOM 2401 O O . PHE A 1 310 ? -10.273 -19.469 -20.797 1 98 310 PHE A O 1
ATOM 2408 N N . ALA A 1 311 ? -10.914 -17.562 -19.812 1 97.81 311 ALA A N 1
ATOM 2409 C CA . ALA A 1 311 ? -11.648 -18.25 -18.766 1 97.81 311 ALA A CA 1
ATOM 2410 C C . ALA A 1 311 ? -13.141 -17.953 -18.844 1 97.81 311 ALA A C 1
ATOM 2412 O O . ALA A 1 311 ? -13.578 -16.828 -18.625 1 97.81 311 ALA A O 1
ATOM 2413 N N . PRO A 1 312 ? -13.938 -18.953 -19.172 1 97.5 312 PRO A N 1
ATOM 2414 C CA . PRO A 1 312 ? -15.383 -18.719 -19.219 1 97.5 312 PRO A CA 1
ATOM 2415 C C . PRO A 1 312 ? -16 -18.609 -17.828 1 97.5 312 PRO A C 1
ATOM 2417 O O . PRO A 1 312 ? -17.125 -18.094 -17.688 1 97.5 312 PRO A O 1
ATOM 2420 N N . GLU A 1 313 ? -15.328 -19.203 -16.797 1 98.25 313 GLU A N 1
ATOM 2421 C CA . GLU A 1 313 ? -15.859 -19.188 -15.43 1 98.25 313 GLU A CA 1
ATOM 2422 C C . GLU A 1 313 ? -16.031 -17.766 -14.914 1 98.25 313 GLU A C 1
ATOM 2424 O O . GLU A 1 313 ? -15.188 -16.891 -15.188 1 98.25 313 GLU A O 1
ATOM 2429 N N . ARG A 1 314 ? -16.969 -17.516 -14.125 1 98.19 314 ARG A N 1
ATOM 2430 C CA . ARG A 1 314 ? -17.234 -16.203 -13.547 1 98.19 314 ARG A CA 1
ATOM 2431 C C . ARG A 1 314 ? -16.625 -16.094 -12.156 1 98.19 314 ARG A C 1
ATOM 2433 O O . ARG A 1 314 ? -16.562 -15 -11.586 1 98.19 314 ARG A O 1
ATOM 2440 N N . VAL A 1 315 ? -16.234 -17.203 -11.531 1 98.75 315 VAL A N 1
ATOM 2441 C CA . VAL A 1 315 ? -15.508 -17.203 -10.258 1 98.75 315 VAL A CA 1
ATOM 2442 C C . VAL A 1 315 ? -14.094 -17.719 -10.477 1 98.75 315 VAL A C 1
ATOM 2444 O O . VAL A 1 315 ? -13.898 -18.828 -11 1 98.75 315 VAL A O 1
ATOM 2447 N N . VAL A 1 316 ? -13.148 -16.922 -10.109 1 98.88 316 VAL A N 1
ATOM 2448 C CA . VAL A 1 316 ? -11.758 -17.266 -10.383 1 98.88 316 VAL A CA 1
ATOM 2449 C C . VAL A 1 316 ? -10.914 -17.062 -9.125 1 98.88 316 VAL A C 1
ATOM 2451 O O . VAL A 1 316 ? -11.078 -16.047 -8.422 1 98.88 316 VAL A O 1
ATOM 2454 N N . PHE A 1 317 ? -10.102 -18.031 -8.766 1 98.88 317 PHE A N 1
ATOM 2455 C CA . PHE A 1 317 ? -9.109 -17.922 -7.703 1 98.88 317 PHE A CA 1
ATOM 2456 C C . PHE A 1 317 ? -7.711 -17.734 -8.281 1 98.88 317 PHE A C 1
ATOM 2458 O O . PHE A 1 317 ? -7.277 -18.484 -9.148 1 98.88 317 PHE A O 1
ATOM 2465 N N . VAL A 1 318 ? -7.047 -16.703 -7.867 1 98.94 318 VAL A N 1
ATOM 2466 C CA . VAL A 1 318 ? -5.703 -16.391 -8.352 1 98.94 318 VAL A CA 1
ATOM 2467 C C . VAL A 1 318 ? -4.703 -16.5 -7.203 1 98.94 318 VAL A C 1
ATOM 2469 O O . VAL A 1 318 ? -4.707 -15.672 -6.289 1 98.94 318 VAL A O 1
ATOM 2472 N N . VAL A 1 319 ? -3.865 -17.531 -7.191 1 98.94 319 VAL A N 1
ATOM 2473 C CA . VAL A 1 319 ? -2.799 -17.656 -6.203 1 98.94 319 VAL A CA 1
ATOM 2474 C C . VAL A 1 319 ? -1.577 -16.859 -6.66 1 98.94 319 VAL A C 1
ATOM 2476 O O . VAL A 1 319 ? -0.937 -17.203 -7.656 1 98.94 319 VAL A O 1
ATOM 2479 N N . SER A 1 320 ? -1.293 -15.82 -5.945 1 98.81 320 SER A N 1
ATOM 2480 C CA . SER A 1 320 ? -0.324 -14.828 -6.406 1 98.81 320 SER A CA 1
ATOM 2481 C C . SER A 1 320 ? 0.404 -14.18 -5.234 1 98.81 320 SER A C 1
ATOM 2483 O O . SER A 1 320 ? 0.783 -14.859 -4.277 1 98.81 320 SER A O 1
ATOM 2485 N N . HIS A 1 321 ? 0.758 -12.961 -5.406 1 97.75 321 HIS A N 1
ATOM 2486 C CA . HIS A 1 321 ? 1.652 -12.258 -4.492 1 97.75 321 HIS A CA 1
ATOM 2487 C C . HIS A 1 321 ? 1.032 -10.953 -4.012 1 97.75 321 HIS A C 1
ATOM 2489 O O . HIS A 1 321 ? 0.004 -10.516 -4.535 1 97.75 321 HIS A O 1
ATOM 2495 N N . SER A 1 322 ? 1.707 -10.422 -3.006 1 94.81 322 SER A N 1
ATOM 2496 C CA . SER A 1 322 ? 1.214 -9.18 -2.424 1 94.81 322 SER A CA 1
ATOM 2497 C C . SER A 1 322 ? 1.325 -8.023 -3.414 1 94.81 322 SER A C 1
ATOM 2499 O O . SER A 1 322 ? 0.399 -7.223 -3.545 1 94.81 322 SER A O 1
ATOM 2501 N N . GLY A 1 323 ? 2.486 -7.906 -4.055 1 93.81 323 GLY A N 1
ATOM 2502 C CA . GLY A 1 323 ? 2.662 -6.832 -5.016 1 93.81 323 GLY A CA 1
ATOM 2503 C C . GLY A 1 323 ? 1.683 -6.902 -6.176 1 93.81 323 GLY A C 1
ATOM 2504 O O . GLY A 1 323 ? 1.18 -5.875 -6.629 1 93.81 323 GLY A O 1
ATOM 2505 N N . PHE A 1 324 ? 1.438 -8 -6.645 1 96.06 324 PHE A N 1
ATOM 2506 C CA . PHE A 1 324 ? 0.496 -8.148 -7.75 1 96.06 324 PHE A CA 1
ATOM 2507 C C . PHE A 1 324 ? -0.923 -7.828 -7.297 1 96.06 324 PHE A C 1
ATOM 2509 O O . PHE A 1 324 ? -1.676 -7.164 -8.016 1 96.06 324 PHE A O 1
ATOM 2516 N N . ALA A 1 325 ? -1.309 -8.367 -6.109 1 95.56 325 ALA A N 1
ATOM 2517 C CA . ALA A 1 325 ? -2.633 -8.062 -5.574 1 95.56 325 ALA A CA 1
ATOM 2518 C C . ALA A 1 325 ? -2.852 -6.555 -5.488 1 95.56 325 ALA A C 1
ATOM 2520 O O . ALA A 1 325 ? -3.902 -6.051 -5.895 1 95.56 325 ALA A O 1
ATOM 2521 N N . ARG A 1 326 ? -1.884 -5.902 -4.949 1 92.5 326 ARG A N 1
ATOM 2522 C CA . ARG A 1 326 ? -1.931 -4.445 -4.867 1 92.5 326 ARG A CA 1
ATOM 2523 C C . ARG A 1 326 ? -2.16 -3.824 -6.242 1 92.5 326 ARG A C 1
ATOM 2525 O O . ARG A 1 326 ? -3.027 -2.963 -6.402 1 92.5 326 ARG A O 1
ATOM 2532 N N . SER A 1 327 ? -1.417 -4.25 -7.238 1 92.5 327 SER A N 1
ATOM 2533 C CA . SER A 1 327 ? -1.482 -3.682 -8.578 1 92.5 327 SER A CA 1
ATOM 2534 C C . SER A 1 327 ? -2.812 -4.004 -9.258 1 92.5 327 SER A C 1
ATOM 2536 O O . SER A 1 327 ? -3.334 -3.201 -10.031 1 92.5 327 SER A O 1
ATOM 2538 N N . LEU A 1 328 ? -3.275 -5.172 -8.992 1 95.38 328 LEU A N 1
ATOM 2539 C CA . LEU A 1 328 ? -4.57 -5.543 -9.547 1 95.38 328 LEU A CA 1
ATOM 2540 C C . LEU A 1 328 ? -5.672 -4.637 -9.008 1 95.38 328 LEU A C 1
ATOM 2542 O O . LEU A 1 328 ? -6.543 -4.195 -9.766 1 95.38 328 LEU A O 1
ATOM 2546 N N . LEU A 1 329 ? -5.648 -4.363 -7.727 1 92.62 329 LEU A N 1
ATOM 2547 C CA . LEU A 1 329 ? -6.629 -3.465 -7.129 1 92.62 329 LEU A CA 1
ATOM 2548 C C . LEU A 1 329 ? -6.508 -2.062 -7.715 1 92.62 329 LEU A C 1
ATOM 2550 O O . LEU A 1 329 ? -7.52 -1.435 -8.039 1 92.62 329 LEU A O 1
ATOM 2554 N N . LEU A 1 330 ? -5.305 -1.645 -7.848 1 89 330 LEU A N 1
ATOM 2555 C CA . LEU A 1 330 ? -5.09 -0.344 -8.469 1 89 330 LEU A CA 1
ATOM 2556 C C . LEU A 1 330 ? -5.633 -0.329 -9.898 1 89 330 LEU A C 1
ATOM 2558 O O . LEU A 1 330 ? -6.23 0.66 -10.328 1 89 330 LEU A O 1
ATOM 2562 N N . ALA A 1 331 ? -5.438 -1.403 -10.617 1 91.31 331 ALA A N 1
ATOM 2563 C CA . ALA A 1 331 ? -5.852 -1.521 -12.008 1 91.31 331 ALA A CA 1
ATOM 2564 C C . ALA A 1 331 ? -7.363 -1.344 -12.148 1 91.31 331 ALA A C 1
ATOM 2566 O O . ALA A 1 331 ? -7.844 -0.832 -13.164 1 91.31 331 ALA A O 1
ATOM 2567 N N . VAL A 1 332 ? -8.055 -1.7 -11.102 1 91.38 332 VAL A N 1
ATOM 2568 C CA . VAL A 1 332 ? -9.508 -1.621 -11.203 1 91.38 332 VAL A CA 1
ATOM 2569 C C . VAL A 1 332 ? -10.016 -0.421 -10.406 1 91.38 332 VAL A C 1
ATOM 2571 O O . VAL A 1 332 ? -11.203 -0.347 -10.07 1 91.38 332 VAL A O 1
ATOM 2574 N N . GLY A 1 333 ? -9.18 0.388 -10 1 82.56 333 GLY A N 1
ATOM 2575 C CA . GLY A 1 333 ? -9.555 1.677 -9.445 1 82.56 333 GLY A CA 1
ATOM 2576 C C . GLY A 1 333 ? -9.75 1.639 -7.938 1 82.56 333 GLY A C 1
ATOM 2577 O O . GLY A 1 333 ? -10.477 2.467 -7.383 1 82.56 333 GLY A O 1
ATOM 2578 N N . ARG A 1 334 ? -9.164 0.697 -7.27 1 87.75 334 ARG A N 1
ATOM 2579 C CA . ARG A 1 334 ? -9.273 0.589 -5.816 1 87.75 334 ARG A CA 1
ATOM 2580 C C . ARG A 1 334 ? -7.977 1.011 -5.137 1 87.75 334 ARG A C 1
ATOM 2582 O O . ARG A 1 334 ? -6.957 1.217 -5.801 1 87.75 334 ARG A O 1
ATOM 2589 N N . GLU A 1 335 ? -8.078 1.192 -3.82 1 85.19 335 GLU A N 1
ATOM 2590 C CA . GLU A 1 335 ? -6.895 1.538 -3.047 1 85.19 335 GLU A CA 1
ATOM 2591 C C . GLU A 1 335 ? -5.914 0.368 -2.984 1 85.19 335 GLU A C 1
ATOM 2593 O O . GLU A 1 335 ? -6.328 -0.793 -2.977 1 85.19 335 GLU A O 1
ATOM 2598 N N . PRO A 1 336 ? -4.633 0.733 -3.01 1 86.81 336 PRO A N 1
ATOM 2599 C CA . PRO A 1 336 ? -3.664 -0.356 -2.869 1 86.81 336 PRO A CA 1
ATOM 2600 C C . PRO A 1 336 ? -3.795 -1.094 -1.538 1 86.81 336 PRO A C 1
ATOM 2602 O O . PRO A 1 336 ? -4.066 -0.471 -0.507 1 86.81 336 PRO A O 1
ATOM 2605 N N . TYR A 1 337 ? -3.676 -2.354 -1.584 1 89.94 337 TYR A N 1
ATOM 2606 C CA . TYR A 1 337 ? -3.787 -3.229 -0.421 1 89.94 337 TYR A CA 1
ATOM 2607 C C . TYR A 1 337 ? -2.756 -4.348 -0.482 1 89.94 337 TYR A C 1
ATOM 2609 O O . TYR A 1 337 ? -2.514 -4.922 -1.547 1 89.94 337 TYR A O 1
ATOM 2617 N N . ARG A 1 338 ? -2.16 -4.613 0.672 1 88.81 338 ARG A N 1
ATOM 2618 C CA . ARG A 1 338 ? -1.211 -5.719 0.772 1 88.81 338 ARG A CA 1
ATOM 2619 C C . ARG A 1 338 ? -1.752 -6.824 1.674 1 88.81 338 ARG A C 1
ATOM 2621 O O . ARG A 1 338 ? -1.708 -6.707 2.9 1 88.81 338 ARG A O 1
ATOM 2628 N N . PRO A 1 339 ? -2.078 -7.898 1.098 1 93.38 339 PRO A N 1
ATOM 2629 C CA . PRO A 1 339 ? -2.682 -8.977 1.887 1 93.38 339 PRO A CA 1
ATOM 2630 C C . PRO A 1 339 ? -1.666 -9.703 2.768 1 93.38 339 PRO A C 1
ATOM 2632 O O . PRO A 1 339 ? -0.47 -9.703 2.465 1 93.38 339 PRO A O 1
ATOM 2635 N N . GLN A 1 340 ? -2.182 -10.281 3.846 1 93.62 340 GLN A N 1
ATOM 2636 C CA . GLN A 1 340 ? -1.409 -11.203 4.668 1 93.62 340 GLN A CA 1
ATOM 2637 C C . GLN A 1 340 ? -1.15 -12.516 3.924 1 93.62 340 GLN A C 1
ATOM 2639 O O . GLN A 1 340 ? -1.789 -12.797 2.908 1 93.62 340 GLN A O 1
ATOM 2644 N N . ASN A 1 341 ? -0.171 -13.227 4.418 1 96.94 341 ASN A N 1
ATOM 2645 C CA . ASN A 1 341 ? 0.053 -14.562 3.877 1 96.94 341 ASN A CA 1
ATOM 2646 C C . ASN A 1 341 ? -1.229 -15.391 3.879 1 96.94 341 ASN A C 1
ATOM 2648 O O . ASN A 1 341 ? -1.923 -15.469 4.895 1 96.94 341 ASN A O 1
ATOM 2652 N N . THR A 1 342 ? -1.555 -15.898 2.725 1 98.06 342 THR A N 1
ATOM 2653 C CA . THR A 1 342 ? -2.672 -16.797 2.461 1 98.06 342 THR A CA 1
ATOM 2654 C C . THR A 1 342 ? -4.004 -16.078 2.668 1 98.06 342 THR A C 1
ATOM 2656 O O . THR A 1 342 ? -5.039 -16.734 2.855 1 98.06 342 THR A O 1
ATOM 2659 N N . GLU A 1 343 ? -3.936 -14.781 2.771 1 96.75 343 GLU A N 1
ATOM 2660 C CA . GLU A 1 343 ? -5.18 -14.016 2.789 1 96.75 343 GLU A CA 1
ATOM 2661 C C . GLU A 1 343 ? -5.855 -14.031 1.421 1 96.75 343 GLU A C 1
ATOM 2663 O O . GLU A 1 343 ? -5.191 -13.898 0.392 1 96.75 343 GLU A O 1
ATOM 2668 N N . LEU A 1 344 ? -7.145 -14.234 1.44 1 97.25 344 LEU A N 1
ATOM 2669 C CA . LEU A 1 344 ? -7.953 -14.117 0.231 1 97.25 344 LEU A CA 1
ATOM 2670 C C . LEU A 1 344 ? -8.539 -12.719 0.098 1 97.25 344 LEU A C 1
ATOM 2672 O O . LEU A 1 344 ? -9.203 -12.227 1.014 1 97.25 344 LEU A O 1
ATOM 2676 N N . VAL A 1 345 ? -8.266 -12.102 -1.029 1 96.44 345 VAL A N 1
ATOM 2677 C CA . VAL A 1 345 ? -8.766 -10.758 -1.324 1 96.44 345 VAL A CA 1
ATOM 2678 C C . VAL A 1 345 ? -9.773 -10.82 -2.467 1 96.44 345 VAL A C 1
ATOM 2680 O O . VAL A 1 345 ? -9.398 -10.992 -3.629 1 96.44 345 VAL A O 1
ATOM 2683 N N . PRO A 1 346 ? -11.047 -10.617 -2.15 1 97.25 346 PRO A N 1
ATOM 2684 C CA . PRO A 1 346 ? -12.07 -10.656 -3.197 1 97.25 346 PRO A CA 1
ATOM 2685 C C . PRO A 1 346 ? -12.219 -9.32 -3.92 1 97.25 346 PRO A C 1
ATOM 2687 O O . PRO A 1 346 ? -12.047 -8.258 -3.312 1 97.25 346 PRO A O 1
ATOM 2690 N N . VAL A 1 347 ? -12.531 -9.398 -5.176 1 96.56 347 VAL A N 1
ATOM 2691 C CA . VAL A 1 347 ? -12.883 -8.219 -5.961 1 96.56 347 VAL A CA 1
ATOM 2692 C C . VAL A 1 347 ? -13.875 -8.609 -7.055 1 96.56 347 VAL A C 1
ATOM 2694 O O . VAL A 1 347 ? -13.695 -9.617 -7.742 1 96.56 347 VAL A O 1
ATOM 2697 N N . LEU A 1 348 ? -14.977 -7.906 -7.102 1 97.5 348 LEU A N 1
ATOM 2698 C CA . LEU A 1 348 ? -15.93 -8.055 -8.195 1 97.5 348 LEU A CA 1
ATOM 2699 C C . LEU A 1 348 ? -15.609 -7.082 -9.328 1 97.5 348 LEU A C 1
ATOM 2701 O O . LEU A 1 348 ? -15.594 -5.867 -9.125 1 97.5 348 LEU A O 1
ATOM 2705 N N . VAL A 1 349 ? -15.328 -7.605 -10.523 1 97.19 349 VAL A N 1
ATOM 2706 C CA . VAL A 1 349 ? -14.82 -6.789 -11.625 1 97.19 349 VAL A CA 1
ATOM 2707 C C . VAL A 1 349 ? -15.75 -6.922 -12.836 1 97.19 349 VAL A C 1
ATOM 2709 O O . VAL A 1 349 ? -16.141 -8.031 -13.211 1 97.19 349 VAL A O 1
ATOM 2712 N N . GLN A 1 350 ? -16.109 -5.766 -13.383 1 96.69 350 GLN A N 1
ATOM 2713 C CA . GLN A 1 350 ? -16.875 -5.73 -14.625 1 96.69 350 GLN A CA 1
ATOM 2714 C C . GLN A 1 350 ? -16.031 -5.191 -15.773 1 96.69 350 GLN A C 1
ATOM 2716 O O . GLN A 1 350 ? -15.359 -4.168 -15.633 1 96.69 350 GLN A O 1
ATOM 2721 N N . ARG A 1 351 ? -16.016 -5.922 -16.844 1 95.12 351 ARG A N 1
ATOM 2722 C CA . ARG A 1 351 ? -15.391 -5.395 -18.047 1 95.12 351 ARG A CA 1
ATOM 2723 C C . ARG A 1 351 ? -16.375 -4.531 -18.844 1 95.12 351 ARG A C 1
ATOM 2725 O O . ARG A 1 351 ? -17.469 -4.984 -19.203 1 95.12 351 ARG A O 1
ATOM 2732 N N . VAL A 1 352 ? -16.031 -3.225 -19.141 1 90 352 VAL A N 1
ATOM 2733 C CA . VAL A 1 352 ? -16.969 -2.281 -19.734 1 90 352 VAL A CA 1
ATOM 2734 C C . VAL A 1 352 ? -16.578 -1.993 -21.172 1 90 352 VAL A C 1
ATOM 2736 O O . VAL A 1 352 ? -17.297 -1.292 -21.891 1 90 352 VAL A O 1
ATOM 2739 N N . VAL A 1 353 ? -15.484 -2.295 -21.703 1 77.56 353 VAL A N 1
ATOM 2740 C CA . VAL A 1 353 ? -15.109 -2.133 -23.109 1 77.56 353 VAL A CA 1
ATOM 2741 C C . VAL A 1 353 ? -14.906 -3.502 -23.75 1 77.56 353 VAL A C 1
ATOM 2743 O O . VAL A 1 353 ? -14.531 -4.461 -23.078 1 77.56 353 VAL A O 1
ATOM 2746 N N . MET B 1 1 ? 21.766 0.719 38.406 1 24.66 1 MET B N 1
ATOM 2747 C CA . MET B 1 1 ? 20.797 0.898 37.344 1 24.66 1 MET B CA 1
ATOM 2748 C C . MET B 1 1 ? 21.484 1.06 36 1 24.66 1 MET B C 1
ATOM 2750 O O . MET B 1 1 ? 22.062 2.111 35.719 1 24.66 1 MET B O 1
ATOM 2754 N N . ALA B 1 2 ? 22.141 -0.001 35.438 1 25.67 2 ALA B N 1
ATOM 2755 C CA . ALA B 1 2 ? 23.219 -0.154 34.469 1 25.67 2 ALA B CA 1
ATOM 2756 C C . ALA B 1 2 ? 22.719 0.18 33.062 1 25.67 2 ALA B C 1
ATOM 2758 O O . ALA B 1 2 ? 21.75 -0.406 32.562 1 25.67 2 ALA B O 1
ATOM 2759 N N . VAL B 1 3 ? 22.969 1.466 32.594 1 25.59 3 VAL B N 1
ATOM 2760 C CA . VAL B 1 3 ? 22.734 2.158 31.328 1 25.59 3 VAL B CA 1
ATOM 2761 C C . VAL B 1 3 ? 23.297 1.344 30.172 1 25.59 3 VAL B C 1
ATOM 2763 O O . VAL B 1 3 ? 24.516 1.146 30.078 1 25.59 3 VAL B O 1
ATOM 2766 N N . LEU B 1 4 ? 22.672 0.172 29.828 1 25.53 4 LEU B N 1
ATOM 2767 C CA . LEU B 1 4 ? 23.188 -0.642 28.734 1 25.53 4 LEU B CA 1
ATOM 2768 C C . LEU B 1 4 ? 23.375 0.198 27.469 1 25.53 4 LEU B C 1
ATOM 2770 O O . LEU B 1 4 ? 22.391 0.702 26.906 1 25.53 4 LEU B O 1
ATOM 2774 N N . LEU B 1 5 ? 24.516 0.904 27.328 1 23.41 5 LEU B N 1
ATOM 2775 C CA . LEU B 1 5 ? 25.047 1.649 26.203 1 23.41 5 LEU B CA 1
ATOM 2776 C C . LEU B 1 5 ? 25.078 0.783 24.938 1 23.41 5 LEU B C 1
ATOM 2778 O O . LEU B 1 5 ? 25.844 -0.179 24.859 1 23.41 5 LEU B O 1
ATOM 2782 N N . LEU B 1 6 ? 23.875 0.454 24.438 1 25.62 6 LEU B N 1
ATOM 2783 C CA . LEU B 1 6 ? 23.875 -0.32 23.203 1 25.62 6 LEU B CA 1
ATOM 2784 C C . LEU B 1 6 ? 24.719 0.368 22.125 1 25.62 6 LEU B C 1
ATOM 2786 O O . LEU B 1 6 ? 24.453 1.522 21.781 1 25.62 6 LEU B O 1
ATOM 2790 N N . SER B 1 7 ? 25.984 0.04 21.953 1 23.12 7 SER B N 1
ATOM 2791 C CA . SER B 1 7 ? 26.984 0.43 20.969 1 23.12 7 SER B CA 1
ATOM 2792 C C . SER B 1 7 ? 26.453 0.265 19.547 1 23.12 7 SER B C 1
ATOM 2794 O O . SER B 1 7 ? 25.953 -0.8 19.188 1 23.12 7 SER B O 1
ATOM 2796 N N . ALA B 1 8 ? 26.016 1.291 18.938 1 25.88 8 ALA B N 1
ATOM 2797 C CA . ALA B 1 8 ? 25.672 1.413 17.516 1 25.88 8 ALA B CA 1
ATOM 2798 C C . ALA B 1 8 ? 26.844 0.985 16.641 1 25.88 8 ALA B C 1
ATOM 2800 O O . ALA B 1 8 ? 27.906 1.609 16.656 1 25.88 8 ALA B O 1
ATOM 2801 N N . ALA B 1 9 ? 27.172 -0.339 16.484 1 24.75 9 ALA B N 1
ATOM 2802 C CA . ALA B 1 9 ? 28.188 -0.805 15.539 1 24.75 9 ALA B CA 1
ATOM 2803 C C . ALA B 1 9 ? 28.078 -0.084 14.203 1 24.75 9 ALA B C 1
ATOM 2805 O O . ALA B 1 9 ? 27 -0.066 13.586 1 24.75 9 ALA B O 1
ATOM 2806 N N . ASN B 1 10 ? 28.891 0.882 13.945 1 25.48 10 ASN B N 1
ATOM 2807 C CA . ASN B 1 10 ? 29.188 1.698 12.766 1 25.48 10 ASN B CA 1
ATOM 2808 C C . ASN B 1 10 ? 29.562 0.839 11.57 1 25.48 10 ASN B C 1
ATOM 2810 O O . ASN B 1 10 ? 30.75 0.601 11.328 1 25.48 10 ASN B O 1
ATOM 2814 N N . ALA B 1 11 ? 29.125 -0.32 11.367 1 24.16 11 ALA B N 1
ATOM 2815 C CA . ALA B 1 11 ? 29.734 -1.105 10.297 1 24.16 11 ALA B CA 1
ATOM 2816 C C . ALA B 1 11 ? 29.531 -0.437 8.945 1 24.16 11 ALA B C 1
ATOM 2818 O O . ALA B 1 11 ? 28.453 -0.534 8.352 1 24.16 11 ALA B O 1
ATOM 2819 N N . ALA B 1 12 ? 30.203 0.719 8.695 1 24.41 12 ALA B N 1
ATOM 2820 C CA . ALA B 1 12 ? 30.266 1.289 7.348 1 24.41 12 ALA B CA 1
ATOM 2821 C C . ALA B 1 12 ? 30.969 0.331 6.383 1 24.41 12 ALA B C 1
ATOM 2823 O O . ALA B 1 12 ? 32.125 -0.052 6.598 1 24.41 12 ALA B O 1
ATOM 2824 N N . ARG B 1 13 ? 30.281 -0.523 5.762 1 26.2 13 ARG B N 1
ATOM 2825 C CA . ARG B 1 13 ? 30.984 -1.259 4.715 1 26.2 13 ARG B CA 1
ATOM 2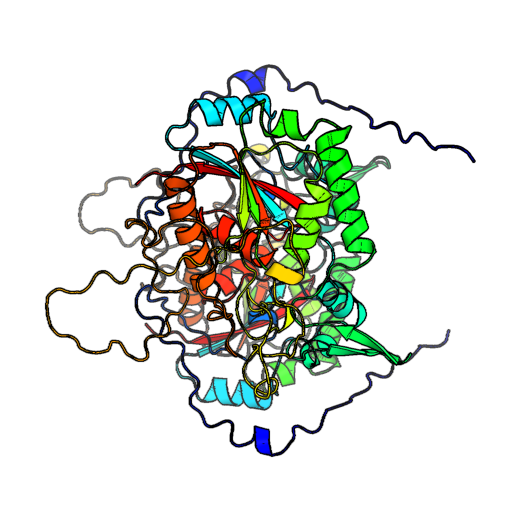826 C C . ARG B 1 13 ? 31.781 -0.313 3.814 1 26.2 13 ARG B C 1
ATOM 2828 O O . ARG B 1 13 ? 31.25 0.715 3.379 1 26.2 13 ARG B O 1
ATOM 2835 N N . PRO B 1 14 ? 33.031 -0.365 3.836 1 28.59 14 PRO B N 1
ATOM 2836 C CA . PRO B 1 14 ? 33.781 0.455 2.863 1 28.59 14 PRO B CA 1
ATOM 2837 C C . PRO B 1 14 ? 33.312 0.216 1.429 1 28.59 14 PRO B C 1
ATOM 2839 O O . PRO B 1 14 ? 33.062 -0.929 1.036 1 28.59 14 PRO B O 1
ATOM 2842 N N . MET B 1 15 ? 32.531 1.069 0.83 1 28.89 15 MET B N 1
ATOM 2843 C CA . MET B 1 15 ? 32.125 1.025 -0.579 1 28.89 15 MET B CA 1
ATOM 2844 C C . MET B 1 15 ? 33.344 0.743 -1.464 1 28.89 15 MET B C 1
ATOM 2846 O O . MET B 1 15 ? 34.375 1.401 -1.339 1 28.89 15 MET B O 1
ATOM 2850 N N . SER B 1 16 ? 33.531 -0.447 -1.901 1 28.44 16 SER B N 1
ATOM 2851 C CA . SER B 1 16 ? 34.625 -0.766 -2.83 1 28.44 16 SER B CA 1
ATOM 2852 C C . SER B 1 16 ? 34.719 0.277 -3.938 1 28.44 16 SER B C 1
ATOM 2854 O O . SER B 1 16 ? 33.75 0.932 -4.273 1 28.44 16 SER B O 1
ATOM 2856 N N . ARG B 1 17 ? 36 0.696 -4.5 1 28.09 17 ARG B N 1
ATOM 2857 C CA . ARG B 1 17 ? 36.438 1.67 -5.496 1 28.09 17 ARG B CA 1
ATOM 2858 C C . ARG B 1 17 ? 35.625 1.526 -6.789 1 28.09 17 ARG B C 1
ATOM 2860 O O . ARG B 1 17 ? 35.469 2.5 -7.527 1 28.09 17 ARG B O 1
ATOM 2867 N N . GLU B 1 18 ? 35.438 0.296 -7.262 1 28.2 18 GLU B N 1
ATOM 2868 C CA . GLU B 1 18 ? 34.844 0.084 -8.586 1 28.2 18 GLU B CA 1
ATOM 2869 C C . GLU B 1 18 ? 33.406 0.575 -8.641 1 28.2 18 GLU B C 1
ATOM 2871 O O . GLU B 1 18 ? 32.844 0.716 -9.719 1 28.2 18 GLU B O 1
ATOM 2876 N N . ALA B 1 19 ? 32.781 0.632 -7.555 1 29.28 19 ALA B N 1
ATOM 2877 C CA . ALA B 1 19 ? 31.453 1.244 -7.516 1 29.28 19 ALA B CA 1
ATOM 2878 C C . ALA B 1 19 ? 31.531 2.75 -7.75 1 29.28 19 ALA B C 1
ATOM 2880 O O . ALA B 1 19 ? 30.516 3.443 -7.754 1 29.28 19 ALA B O 1
ATOM 2881 N N . MET B 1 20 ? 32.688 3.357 -7.918 1 27.39 20 MET B N 1
ATOM 2882 C CA . MET B 1 20 ? 32.938 4.777 -8.148 1 27.39 20 MET B CA 1
ATOM 2883 C C . MET B 1 20 ? 32.438 5.203 -9.523 1 27.39 20 MET B C 1
ATOM 2885 O O . MET B 1 20 ? 32.125 6.375 -9.734 1 27.39 20 MET B O 1
ATOM 2889 N N . GLU B 1 21 ? 32.812 4.441 -10.57 1 27.3 21 GLU B N 1
ATOM 2890 C CA . GLU B 1 21 ? 32.5 5.027 -11.867 1 27.3 21 GLU B CA 1
ATOM 2891 C C . GLU B 1 21 ? 31 4.969 -12.141 1 27.3 21 GLU B C 1
ATOM 2893 O O . GLU B 1 21 ? 30.516 4.059 -12.812 1 27.3 21 GLU B O 1
ATOM 2898 N N . PHE B 1 22 ? 30.141 5.008 -11.188 1 29.2 22 PHE B N 1
ATOM 2899 C CA . PHE B 1 22 ? 28.75 5.34 -11.406 1 29.2 22 PHE B CA 1
ATOM 2900 C C . PHE B 1 22 ? 28.609 6.469 -12.422 1 29.2 22 PHE B C 1
ATOM 2902 O O . PHE B 1 22 ? 28.828 7.637 -12.086 1 29.2 22 PHE B O 1
ATOM 2909 N N . THR B 1 23 ? 29.188 6.406 -13.555 1 27.44 23 THR B N 1
ATOM 2910 C CA . THR B 1 23 ? 28.781 7.312 -14.625 1 27.44 23 THR B CA 1
ATOM 2911 C C . THR B 1 23 ? 27.297 7.613 -14.562 1 27.44 23 THR B C 1
ATOM 2913 O O . THR B 1 23 ? 26.5 6.742 -14.211 1 27.44 23 THR B O 1
ATOM 2916 N N . GLU B 1 24 ? 26.844 8.914 -14.648 1 30.11 24 GLU B N 1
ATOM 2917 C CA . GLU B 1 24 ? 25.812 9.938 -14.477 1 30.11 24 GLU B CA 1
ATOM 2918 C C . GLU B 1 24 ? 24.531 9.562 -15.203 1 30.11 24 GLU B C 1
ATOM 2920 O O . GLU B 1 24 ? 23.609 10.383 -15.328 1 30.11 24 GLU B O 1
ATOM 2925 N N . THR B 1 25 ? 24.547 8.555 -16.078 1 29.31 25 THR B N 1
ATOM 2926 C CA . THR B 1 25 ? 23.281 8.68 -16.781 1 29.31 25 THR B CA 1
ATOM 2927 C C . THR B 1 25 ? 22.109 8.398 -15.844 1 29.31 25 THR B C 1
ATOM 2929 O O . THR B 1 25 ? 21.875 7.254 -15.461 1 29.31 25 THR B O 1
ATOM 2932 N N . LEU B 1 26 ? 21.938 9.195 -14.805 1 32.69 26 LEU B N 1
ATOM 2933 C CA . LEU B 1 26 ? 20.641 9.242 -14.156 1 32.69 26 LEU B CA 1
ATOM 2934 C C . LEU B 1 26 ? 19.516 8.953 -15.148 1 32.69 26 LEU B C 1
ATOM 2936 O O . LEU B 1 26 ? 19.328 9.703 -16.109 1 32.69 26 LEU B O 1
ATOM 2940 N N . GLN B 1 27 ? 19.359 7.816 -15.516 1 31.69 27 GLN B N 1
ATOM 2941 C CA . GLN B 1 27 ? 18.203 7.555 -16.359 1 31.69 27 GLN B CA 1
ATOM 2942 C C . GLN B 1 27 ? 16.953 8.242 -15.82 1 31.69 27 GLN B C 1
ATOM 2944 O O . GLN B 1 27 ? 16.469 7.898 -14.742 1 31.69 27 GLN B O 1
ATOM 2949 N N . LEU B 1 28 ? 16.969 9.555 -16.062 1 35.62 28 LEU B N 1
ATOM 2950 C CA . LEU B 1 28 ? 15.664 10.18 -15.938 1 35.62 28 LEU B CA 1
ATOM 2951 C C . LEU B 1 28 ? 14.594 9.344 -16.641 1 35.62 28 LEU B C 1
ATOM 2953 O O . LEU B 1 28 ? 14.703 9.062 -17.828 1 35.62 28 LEU B O 1
ATOM 2957 N N . GLY B 1 29 ? 14.125 8.391 -16.094 1 36.22 29 GLY B N 1
ATOM 2958 C CA . GLY B 1 29 ? 13.047 7.578 -16.641 1 36.22 29 GLY B CA 1
ATOM 2959 C C . GLY B 1 29 ? 12.055 8.375 -17.453 1 36.22 29 GLY B C 1
ATOM 2960 O O . GLY B 1 29 ? 11.266 9.141 -16.906 1 36.22 29 GLY B O 1
ATOM 2961 N N . LYS B 1 30 ? 12.445 8.797 -18.75 1 31.02 30 LYS B N 1
ATOM 2962 C CA . LYS B 1 30 ? 11.453 9.391 -19.625 1 31.02 30 LYS B CA 1
ATOM 2963 C C . LYS B 1 30 ? 10.258 8.453 -19.812 1 31.02 30 LYS B C 1
ATOM 2965 O O . LYS B 1 30 ? 10.391 7.383 -20.406 1 31.02 30 LYS B O 1
ATOM 2970 N N . ARG B 1 31 ? 9.336 8.336 -18.953 1 35.06 31 ARG B N 1
ATOM 2971 C CA . ARG B 1 31 ? 8.094 7.66 -19.312 1 35.06 31 ARG B CA 1
ATOM 2972 C C . ARG B 1 31 ? 7.398 8.375 -20.469 1 35.06 31 ARG B C 1
ATOM 2974 O O . ARG B 1 31 ? 7.258 9.602 -20.453 1 35.06 31 ARG B O 1
ATOM 2981 N N . HIS B 1 32 ? 7.301 7.918 -21.594 1 34.34 32 HIS B N 1
ATOM 2982 C CA . HIS B 1 32 ? 6.668 8.469 -22.797 1 34.34 32 HIS B CA 1
ATOM 2983 C C . HIS B 1 32 ? 5.379 9.203 -22.438 1 34.34 32 HIS B C 1
ATOM 2985 O O . HIS B 1 32 ? 5.176 10.344 -22.875 1 34.34 32 HIS B O 1
ATOM 2991 N N . GLY B 1 33 ? 4.125 8.492 -22.328 1 37.5 33 GLY B N 1
ATOM 2992 C CA . GLY B 1 33 ? 2.795 9.047 -22.531 1 37.5 33 GLY B CA 1
ATOM 2993 C C . GLY B 1 33 ? 2.311 9.867 -21.359 1 37.5 33 GLY B C 1
ATOM 2994 O O . GLY B 1 33 ? 1.771 10.961 -21.531 1 37.5 33 GLY B O 1
ATOM 2995 N N . ASP B 1 34 ? 1.822 9.281 -20.141 1 49.25 34 ASP B N 1
ATOM 2996 C CA . ASP B 1 34 ? 1.038 10.008 -19.141 1 49.25 34 ASP B CA 1
ATOM 2997 C C . ASP B 1 34 ? 1.911 10.984 -18.359 1 49.25 34 ASP B C 1
ATOM 2999 O O . ASP B 1 34 ? 2.789 10.57 -17.594 1 49.25 34 ASP B O 1
ATOM 3003 N N . ARG B 1 35 ? 2.209 12.172 -18.875 1 58.5 35 ARG B N 1
ATOM 3004 C CA . ARG B 1 35 ? 3.197 13.195 -18.562 1 58.5 35 ARG B CA 1
ATOM 3005 C C . ARG B 1 35 ? 2.924 13.82 -17.203 1 58.5 35 ARG B C 1
ATOM 3007 O O . ARG B 1 35 ? 2.129 14.758 -17.094 1 58.5 35 ARG B O 1
ATOM 3014 N N . SER B 1 36 ? 3.143 13.219 -16.062 1 78.69 36 SER B N 1
ATOM 3015 C CA . SER B 1 36 ? 3.105 13.906 -14.781 1 78.69 36 SER B CA 1
ATOM 3016 C C . SER B 1 36 ? 3.994 15.141 -14.789 1 78.69 36 SER B C 1
ATOM 3018 O O . SER B 1 36 ? 5.082 15.133 -15.367 1 78.69 36 SER B O 1
ATOM 3020 N N . PRO B 1 37 ? 3.426 16.188 -14.289 1 91 37 PRO B N 1
ATOM 3021 C CA . PRO B 1 37 ? 4.238 17.406 -14.211 1 91 37 PRO B CA 1
ATOM 3022 C C . PRO B 1 37 ? 5.426 17.266 -13.258 1 91 37 PRO B C 1
ATOM 3024 O O . PRO B 1 37 ? 6.254 18.172 -13.156 1 91 37 PRO B O 1
ATOM 3027 N N . PHE B 1 38 ? 5.508 16.109 -12.586 1 93.81 38 PHE B N 1
ATOM 3028 C CA . PHE B 1 38 ? 6.578 15.906 -11.617 1 93.81 38 PHE B CA 1
ATOM 3029 C C . PHE B 1 38 ? 7.332 14.617 -11.914 1 93.81 38 PHE B C 1
ATOM 3031 O O . PHE B 1 38 ? 6.742 13.641 -12.391 1 93.81 38 PHE B O 1
ATOM 3038 N N . ARG B 1 39 ? 8.602 14.719 -11.664 1 88.94 39 ARG B N 1
ATOM 3039 C CA . ARG B 1 39 ? 9.484 13.57 -11.812 1 88.94 39 ARG B CA 1
ATOM 3040 C C . ARG B 1 39 ? 10.367 13.391 -10.578 1 88.94 39 ARG B C 1
ATOM 3042 O O . ARG B 1 39 ? 10.695 14.367 -9.898 1 88.94 39 ARG B O 1
ATOM 3049 N N . THR B 1 40 ? 10.664 12.172 -10.273 1 91.62 40 THR B N 1
ATOM 3050 C CA . THR B 1 40 ? 11.523 11.867 -9.133 1 91.62 40 THR B CA 1
ATOM 3051 C C . THR B 1 40 ? 12.672 10.945 -9.547 1 91.62 40 THR B C 1
ATOM 3053 O O . THR B 1 40 ? 12.445 9.891 -10.141 1 91.62 40 THR B O 1
ATOM 3056 N N . PRO B 1 41 ? 13.922 11.383 -9.297 1 90.19 41 PRO B N 1
ATOM 3057 C CA . PRO B 1 41 ? 15.016 10.438 -9.523 1 90.19 41 PRO B CA 1
ATOM 3058 C C . PRO B 1 41 ? 14.891 9.172 -8.68 1 90.19 41 PRO B C 1
ATOM 3060 O O . PRO B 1 41 ? 14.453 9.234 -7.531 1 90.19 41 PRO B O 1
ATOM 3063 N N . ALA B 1 42 ? 15.32 8.094 -9.227 1 84.19 42 ALA B N 1
ATOM 3064 C CA . ALA B 1 42 ? 15.188 6.805 -8.555 1 84.19 42 ALA B CA 1
ATOM 3065 C C . ALA B 1 42 ? 16.484 6.414 -7.859 1 84.19 42 ALA B C 1
ATOM 3067 O O . ALA B 1 42 ? 17.562 6.945 -8.18 1 84.19 42 ALA B O 1
ATOM 3068 N N . GLY B 1 43 ? 16.391 5.582 -6.859 1 86.25 43 GLY B N 1
ATOM 3069 C CA . GLY B 1 43 ? 17.562 4.965 -6.246 1 86.25 43 GLY B CA 1
ATOM 3070 C C . GLY B 1 43 ? 18.078 5.738 -5.055 1 86.25 43 GLY B C 1
ATOM 3071 O O . GLY B 1 43 ? 19.188 5.461 -4.566 1 86.25 43 GLY B O 1
ATOM 3072 N N . LEU B 1 44 ? 17.281 6.695 -4.578 1 93.25 44 LEU B N 1
ATOM 3073 C CA . LEU B 1 44 ? 17.797 7.547 -3.51 1 93.25 44 LEU B CA 1
ATOM 3074 C C . LEU B 1 44 ? 17.266 7.09 -2.154 1 93.25 44 LEU B C 1
ATOM 3076 O O . LEU B 1 44 ? 17.953 7.215 -1.141 1 93.25 44 LEU B O 1
ATOM 3080 N N . PHE B 1 45 ? 16.031 6.582 -2.156 1 93.94 45 PHE B N 1
ATOM 3081 C CA . PHE B 1 45 ? 15.391 6.328 -0.874 1 93.94 45 PHE B CA 1
ATOM 3082 C C . PHE B 1 45 ? 14.734 4.949 -0.86 1 93.94 45 PHE B C 1
ATOM 3084 O O . PHE B 1 45 ? 14.148 4.527 -1.857 1 93.94 45 PHE B O 1
ATOM 3091 N N . ILE B 1 46 ? 14.781 4.289 0.264 1 90.81 46 ILE B N 1
ATOM 3092 C CA . ILE B 1 46 ? 14.297 2.92 0.408 1 90.81 46 ILE B CA 1
ATOM 3093 C C . ILE B 1 46 ? 12.773 2.889 0.248 1 90.81 46 ILE B C 1
ATOM 3095 O O . ILE B 1 46 ? 12.219 1.917 -0.268 1 90.81 46 ILE B O 1
ATOM 3099 N N . GLN B 1 47 ? 12.086 3.971 0.662 1 88 47 GLN B N 1
ATOM 3100 C CA . GLN B 1 47 ? 10.633 3.99 0.657 1 88 47 GLN B CA 1
ATOM 3101 C C . GLN B 1 47 ? 10.086 4.023 -0.768 1 88 47 GLN B C 1
ATOM 3103 O O . GLN B 1 47 ? 8.914 3.705 -0.999 1 88 47 GLN B O 1
ATOM 3108 N N . GLU B 1 48 ? 10.93 4.398 -1.694 1 76.56 48 GLU B N 1
ATOM 3109 C CA . GLU B 1 48 ? 10.531 4.453 -3.096 1 76.56 48 GLU B CA 1
ATOM 3110 C C . GLU B 1 48 ? 10.32 3.053 -3.664 1 76.56 48 GLU B C 1
ATOM 3112 O O . GLU B 1 48 ? 9.664 2.887 -4.695 1 76.56 48 GLU B O 1
ATOM 3117 N N . ARG B 1 49 ? 10.984 2.094 -3.068 1 70.62 49 ARG B N 1
ATOM 3118 C CA . ARG B 1 49 ? 10.891 0.738 -3.602 1 70.62 49 ARG B CA 1
ATOM 3119 C C . ARG B 1 49 ? 10.328 -0.223 -2.557 1 70.62 49 ARG B C 1
ATOM 3121 O O . ARG B 1 49 ? 10.461 -1.441 -2.693 1 70.62 49 ARG B O 1
ATOM 3128 N N . ALA B 1 50 ? 9.922 0.399 -1.499 1 60.66 50 ALA B N 1
ATOM 3129 C CA . ALA B 1 50 ? 9.461 -0.492 -0.438 1 60.66 50 ALA B CA 1
ATOM 3130 C C . ALA B 1 50 ? 8.016 -0.914 -0.668 1 60.66 50 ALA B C 1
ATOM 3132 O O . ALA B 1 50 ? 7.113 -0.072 -0.701 1 60.66 50 ALA B O 1
ATOM 3133 N N . SER B 1 51 ? 8 -2.16 -1.058 1 58.91 51 SER B N 1
ATOM 3134 C CA . SER B 1 51 ? 6.672 -2.734 -1.238 1 58.91 51 SER B CA 1
ATOM 3135 C C . SER B 1 51 ? 6 -3.002 0.104 1 58.91 51 SER B C 1
ATOM 3137 O O . SER B 1 51 ? 4.789 -3.229 0.162 1 58.91 51 SER B O 1
ATOM 3139 N N . LYS B 1 52 ? 6.832 -2.994 1.131 1 66.06 52 LYS B N 1
ATOM 3140 C CA . LYS B 1 52 ? 6.316 -3.238 2.475 1 66.06 52 LYS B CA 1
ATOM 3141 C C . LYS B 1 52 ? 6.68 -2.096 3.418 1 66.06 52 LYS B C 1
ATOM 3143 O O . LYS B 1 52 ? 7.719 -1.451 3.252 1 66.06 52 LYS B O 1
ATOM 3148 N N . GLN B 1 53 ? 5.797 -1.886 4.32 1 75.69 53 GLN B N 1
ATOM 3149 C CA . GLN B 1 53 ? 6.074 -0.94 5.395 1 75.69 53 GLN B CA 1
ATOM 3150 C C . GLN B 1 53 ? 7.312 -1.352 6.184 1 75.69 53 GLN B C 1
ATOM 3152 O O . GLN B 1 53 ? 7.461 -2.518 6.555 1 75.69 53 GLN B O 1
ATOM 3157 N N . LEU B 1 54 ? 8.234 -0.426 6.398 1 85.44 54 LEU B N 1
ATOM 3158 C CA . LEU B 1 54 ? 9.383 -0.671 7.266 1 85.44 54 LEU B CA 1
ATOM 3159 C C . LEU B 1 54 ? 8.938 -0.846 8.711 1 85.44 54 LEU B C 1
ATOM 3161 O O . LEU B 1 54 ? 7.949 -0.248 9.141 1 85.44 54 LEU B O 1
ATOM 3165 N N . PRO B 1 55 ? 9.625 -1.681 9.398 1 83.25 55 PRO B N 1
ATOM 3166 C CA . PRO B 1 55 ? 9.227 -1.894 10.789 1 83.25 55 PRO B CA 1
ATOM 3167 C C . PRO B 1 55 ? 9.484 -0.674 11.672 1 83.25 55 PRO B C 1
ATOM 3169 O O . PRO B 1 55 ? 10.422 0.089 11.414 1 83.25 55 PRO B O 1
ATOM 3172 N N . GLY B 1 56 ? 8.562 -0.473 12.625 1 79.56 56 GLY B N 1
ATOM 3173 C CA . GLY B 1 56 ? 8.758 0.575 13.609 1 79.56 56 GLY B CA 1
ATOM 3174 C C . GLY B 1 56 ? 9.141 0.04 14.977 1 79.56 56 GLY B C 1
ATOM 3175 O O . GLY B 1 56 ? 9.164 -1.174 15.195 1 79.56 56 GLY B O 1
ATOM 3176 N N . PRO B 1 57 ? 9.445 0.946 15.922 1 79.19 57 PRO B N 1
ATOM 3177 C CA . PRO B 1 57 ? 9.586 2.396 15.789 1 79.19 57 PRO B CA 1
ATOM 3178 C C . PRO B 1 57 ? 10.953 2.803 15.242 1 79.19 57 PRO B C 1
ATOM 3180 O O . PRO B 1 57 ? 11.859 1.969 15.148 1 79.19 57 PRO B O 1
ATOM 3183 N N . GLY B 1 58 ? 11 3.996 14.781 1 82.5 58 GLY B N 1
ATOM 3184 C CA . GLY B 1 58 ? 12.305 4.531 14.438 1 82.5 58 GLY B CA 1
ATOM 3185 C C . GLY B 1 58 ? 12.453 4.855 12.961 1 82.5 58 GLY B C 1
ATOM 3186 O O . GLY B 1 58 ? 11.461 4.961 12.242 1 82.5 58 GLY B O 1
ATOM 3187 N N . GLN B 1 59 ? 13.672 5.246 12.656 1 92.88 59 GLN B N 1
ATOM 3188 C CA . GLN B 1 59 ? 14.07 5.621 11.305 1 92.88 59 GLN B CA 1
ATOM 3189 C C . GLN B 1 59 ? 15.07 4.625 10.727 1 92.88 59 GLN B C 1
ATOM 3191 O O . GLN B 1 59 ? 16.094 4.324 11.352 1 92.88 59 GLN B O 1
ATOM 3196 N N . HIS B 1 60 ? 14.758 4.059 9.578 1 90.44 60 HIS B N 1
ATOM 3197 C CA . HIS B 1 60 ? 15.656 3.102 8.938 1 90.44 60 HIS B CA 1
ATOM 3198 C C . HIS B 1 60 ? 16.453 3.758 7.812 1 90.44 60 HIS B C 1
ATOM 3200 O O . HIS B 1 60 ? 16 4.75 7.23 1 90.44 60 HIS B O 1
ATOM 3206 N N . PHE B 1 61 ? 17.766 3.254 7.547 1 91.06 61 PHE B N 1
ATOM 3207 C CA . PHE B 1 61 ? 18.594 3.691 6.441 1 91.06 61 PHE B CA 1
ATOM 3208 C C . PHE B 1 61 ? 18.906 5.18 6.547 1 91.06 61 PHE B C 1
ATOM 3210 O O . PHE B 1 61 ? 18.781 5.918 5.562 1 91.06 61 PHE B O 1
ATOM 3217 N N . SER B 1 62 ? 19.312 5.566 7.836 1 92.81 62 SER B N 1
ATOM 3218 C CA . SER B 1 62 ? 19.594 6.988 8.008 1 92.81 62 SER B CA 1
ATOM 3219 C C . SER B 1 62 ? 18.5 7.848 7.383 1 92.81 62 SER B C 1
ATOM 3221 O O . SER B 1 62 ? 18.781 8.68 6.516 1 92.81 62 SER B O 1
ATOM 3223 N N . PHE B 1 63 ? 17.25 7.656 7.828 1 95.56 63 PHE B N 1
ATOM 3224 C CA . PHE B 1 63 ? 16.062 8.375 7.41 1 95.56 63 PHE B CA 1
ATOM 3225 C C . PHE B 1 63 ? 15.75 8.102 5.945 1 95.56 63 PHE B C 1
ATOM 3227 O O . PHE B 1 63 ? 15.453 9.023 5.184 1 95.56 63 PHE B O 1
ATOM 3234 N N . GLY B 1 64 ? 15.953 6.832 5.57 1 94 64 GLY B N 1
ATOM 3235 C CA . GLY B 1 64 ? 15.484 6.336 4.285 1 94 64 GLY B CA 1
ATOM 3236 C C . GLY B 1 64 ? 16.547 6.391 3.201 1 94 64 GLY B C 1
ATOM 3237 O O . GLY B 1 64 ? 16.344 5.871 2.102 1 94 64 GLY B O 1
ATOM 3238 N N . ALA B 1 65 ? 17.734 6.91 3.434 1 95.44 65 ALA B N 1
ATOM 3239 C CA . ALA B 1 65 ? 18.719 7.191 2.398 1 95.44 65 ALA B CA 1
ATOM 3240 C C . ALA B 1 65 ? 19.469 5.93 2.004 1 95.44 65 ALA B C 1
ATOM 3242 O O . ALA B 1 65 ? 20.062 5.258 2.855 1 95.44 65 ALA B O 1
ATOM 3243 N N . LEU B 1 66 ? 19.469 5.672 0.711 1 91.56 66 LEU B N 1
ATOM 3244 C CA . LEU B 1 66 ? 20.219 4.535 0.178 1 91.56 66 LEU B CA 1
ATOM 3245 C C . LEU B 1 66 ? 21.625 4.949 -0.23 1 91.56 66 LEU B C 1
ATOM 3247 O O . LEU B 1 66 ? 22.469 4.098 -0.492 1 91.56 66 LEU B O 1
ATOM 3251 N N . VAL B 1 67 ? 21.844 6.246 -0.377 1 93.69 67 VAL B N 1
ATOM 3252 C CA . VAL B 1 67 ? 23.125 6.859 -0.657 1 93.69 67 VAL B CA 1
ATOM 3253 C C . VAL B 1 67 ? 23.438 7.926 0.393 1 93.69 67 VAL B C 1
ATOM 3255 O O . VAL B 1 67 ? 22.562 8.297 1.181 1 93.69 67 VAL B O 1
ATOM 3258 N N . GLY B 1 68 ? 24.625 8.344 0.407 1 96 68 GLY B N 1
ATOM 3259 C CA . GLY B 1 68 ? 24.969 9.375 1.377 1 96 68 GLY B CA 1
ATOM 3260 C C . GLY B 1 68 ? 24.188 10.656 1.182 1 96 68 GLY B C 1
ATOM 3261 O O . GLY B 1 68 ? 23.922 11.062 0.048 1 96 68 GLY B O 1
ATOM 3262 N N . TRP B 1 69 ? 23.828 11.305 2.26 1 97.69 69 TRP B N 1
ATOM 3263 C CA . TRP B 1 69 ? 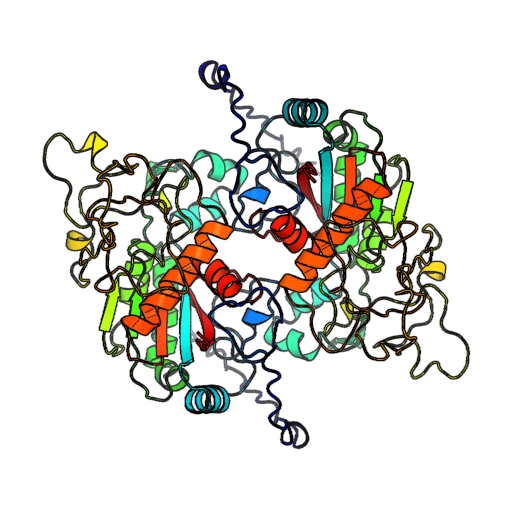23.047 12.531 2.203 1 97.69 69 TRP B CA 1
ATOM 3264 C C . TRP B 1 69 ? 23.797 13.633 1.448 1 97.69 69 TRP B C 1
ATOM 3266 O O . TRP B 1 69 ? 23.172 14.477 0.802 1 97.69 69 TRP B O 1
ATOM 3276 N N . ASP B 1 70 ? 25.141 13.57 1.526 1 97.38 70 ASP B N 1
ATOM 3277 C CA . ASP B 1 70 ? 25.922 14.531 0.748 1 97.38 70 ASP B CA 1
ATOM 3278 C C . ASP B 1 70 ? 25.609 14.414 -0.743 1 97.38 70 ASP B C 1
ATOM 3280 O O . ASP B 1 70 ? 25.469 15.422 -1.438 1 97.38 70 ASP B O 1
ATOM 3284 N N . ARG B 1 71 ? 25.516 13.227 -1.167 1 97.25 71 ARG B N 1
ATOM 3285 C CA . ARG B 1 71 ? 25.203 12.977 -2.57 1 97.25 71 ARG B CA 1
ATOM 3286 C C . ARG B 1 71 ? 23.781 13.438 -2.904 1 97.25 71 ARG B C 1
ATOM 3288 O O . ARG B 1 71 ? 23.547 14 -3.977 1 97.25 71 ARG B O 1
ATOM 3295 N N . ILE B 1 72 ? 22.844 13.203 -2.018 1 97.88 72 ILE B N 1
ATOM 3296 C CA . ILE B 1 72 ? 21.469 13.617 -2.219 1 97.88 72 ILE B CA 1
ATOM 3297 C C . ILE B 1 72 ? 21.391 15.133 -2.34 1 97.88 72 ILE B C 1
ATOM 3299 O O . ILE B 1 72 ? 20.719 15.664 -3.229 1 97.88 72 ILE B O 1
ATOM 3303 N N . HIS B 1 73 ? 22.156 15.82 -1.51 1 98.25 73 HIS B N 1
ATOM 3304 C CA . HIS B 1 73 ? 22.141 17.281 -1.561 1 98.25 73 HIS B CA 1
ATOM 3305 C C . HIS B 1 73 ? 22.844 17.797 -2.809 1 98.25 73 HIS B C 1
ATOM 3307 O O . HIS B 1 73 ? 22.453 18.828 -3.367 1 98.25 73 HIS B O 1
ATOM 3313 N N . GLN B 1 74 ? 23.875 17.078 -3.234 1 97.75 74 GLN B N 1
ATOM 3314 C CA . GLN B 1 74 ? 24.516 17.438 -4.5 1 97.75 74 GLN B CA 1
ATOM 3315 C C . GLN B 1 74 ? 23.531 17.312 -5.66 1 97.75 74 GLN B C 1
ATOM 3317 O O . GLN B 1 74 ? 23.5 18.172 -6.551 1 97.75 74 GLN B O 1
ATOM 3322 N N . LEU B 1 75 ? 22.766 16.281 -5.629 1 97.31 75 LEU B N 1
ATOM 3323 C CA . LEU B 1 75 ? 21.75 16.094 -6.664 1 97.31 75 LEU B CA 1
ATOM 3324 C C . LEU B 1 75 ? 20.703 17.188 -6.609 1 97.31 75 LEU B C 1
ATOM 3326 O O . LEU B 1 75 ? 20.297 17.719 -7.648 1 97.31 75 LEU B O 1
ATOM 3330 N N . LEU B 1 76 ? 20.281 17.516 -5.395 1 97.94 76 LEU B N 1
ATOM 3331 C CA . LEU B 1 76 ? 19.312 18.594 -5.23 1 97.94 76 LEU B CA 1
ATOM 3332 C C . LEU B 1 76 ? 19.875 19.891 -5.805 1 97.94 76 LEU B C 1
ATOM 3334 O O . LEU B 1 76 ? 19.156 20.625 -6.488 1 97.94 76 LEU B O 1
ATOM 3338 N N . ASP B 1 77 ? 21.094 20.156 -5.578 1 97.38 77 ASP B N 1
ATOM 3339 C CA . ASP B 1 77 ? 21.719 21.391 -6.02 1 97.38 77 ASP B CA 1
ATOM 3340 C C . ASP B 1 77 ? 21.828 21.438 -7.543 1 97.38 77 ASP B C 1
ATOM 3342 O O . ASP B 1 77 ? 21.75 22.516 -8.141 1 97.38 77 ASP B O 1
ATOM 3346 N N . ASN B 1 78 ? 21.953 20.297 -8.148 1 96.62 78 ASN B N 1
ATOM 3347 C CA . ASN B 1 78 ? 22.203 20.234 -9.586 1 96.62 78 ASN B CA 1
ATOM 3348 C C . ASN B 1 78 ? 20.906 20.047 -10.367 1 96.62 78 ASN B C 1
ATOM 3350 O O . ASN B 1 78 ? 20.891 20.188 -11.594 1 96.62 78 ASN B O 1
ATOM 3354 N N . LEU B 1 79 ? 19.875 19.703 -9.711 1 95.38 79 LEU B N 1
ATOM 3355 C CA . LEU B 1 79 ? 18.578 19.469 -10.352 1 95.38 79 LEU B CA 1
ATOM 3356 C C . LEU B 1 79 ? 17.719 20.719 -10.312 1 95.38 79 LEU B C 1
ATOM 3358 O O . LEU B 1 79 ? 17.219 21.109 -9.25 1 95.38 79 LEU B O 1
ATOM 3362 N N . PRO B 1 80 ? 17.547 21.312 -11.484 1 94.88 80 PRO B N 1
ATOM 3363 C CA . PRO B 1 80 ? 16.781 22.562 -11.477 1 94.88 80 PRO B CA 1
ATOM 3364 C C . PRO B 1 80 ? 15.312 22.344 -11.094 1 94.88 80 PRO B C 1
ATOM 3366 O O . PRO B 1 80 ? 14.75 21.281 -11.359 1 94.88 80 PRO B O 1
ATOM 3369 N N . ASN B 1 81 ? 14.68 23.375 -10.516 1 96.75 81 ASN B N 1
ATOM 3370 C CA . ASN B 1 81 ? 13.266 23.375 -10.18 1 96.75 81 ASN B CA 1
ATOM 3371 C C . ASN B 1 81 ? 12.883 22.125 -9.367 1 96.75 81 ASN B C 1
ATOM 3373 O O . ASN B 1 81 ? 11.906 21.453 -9.695 1 96.75 81 ASN B O 1
ATOM 3377 N N . SER B 1 82 ? 13.742 21.812 -8.383 1 98 82 SER B N 1
ATOM 3378 C CA . SER B 1 82 ? 13.539 20.609 -7.59 1 98 82 SER B CA 1
ATOM 3379 C C . SER B 1 82 ? 13.43 20.938 -6.102 1 98 82 SER B C 1
ATOM 3381 O O . SER B 1 82 ? 13.867 22 -5.664 1 98 82 SER B O 1
ATOM 3383 N N . LYS B 1 83 ? 12.766 20.125 -5.383 1 98.5 83 LYS B N 1
ATOM 3384 C CA . LYS B 1 83 ? 12.633 20.219 -3.932 1 98.5 83 LYS B CA 1
ATOM 3385 C C . LYS B 1 83 ? 12.844 18.859 -3.273 1 98.5 83 LYS B C 1
ATOM 3387 O O . LYS B 1 83 ? 12.516 17.812 -3.854 1 98.5 83 LYS B O 1
ATOM 3392 N N . LEU B 1 84 ? 13.5 18.891 -2.143 1 98.75 84 LEU B N 1
ATOM 3393 C CA . LEU B 1 84 ? 13.562 17.75 -1.239 1 98.75 84 LEU B CA 1
ATOM 3394 C C . LEU B 1 84 ? 12.453 17.828 -0.19 1 98.75 84 LEU B C 1
ATOM 3396 O O . LEU B 1 84 ? 12.445 18.734 0.639 1 98.75 84 LEU B O 1
ATOM 3400 N N . ILE B 1 85 ? 11.555 16.875 -0.25 1 98.62 85 ILE B N 1
ATOM 3401 C CA . ILE B 1 85 ? 10.375 16.891 0.611 1 98.62 85 ILE B CA 1
ATOM 3402 C C . ILE B 1 85 ? 10.461 15.742 1.613 1 98.62 85 ILE B C 1
ATOM 3404 O O . ILE B 1 85 ? 10.766 14.609 1.242 1 98.62 85 ILE B O 1
ATOM 3408 N N . PHE B 1 86 ? 10.266 16.031 2.867 1 98.69 86 PHE B N 1
ATOM 3409 C CA . PHE B 1 86 ? 10.156 15.039 3.932 1 98.69 86 PHE B CA 1
ATOM 3410 C C . PHE B 1 86 ? 8.727 14.945 4.441 1 98.69 86 PHE B C 1
ATOM 3412 O O . PHE B 1 86 ? 8.234 15.859 5.113 1 98.69 86 PHE B O 1
ATOM 3419 N N . VAL B 1 87 ? 8.031 13.859 4.145 1 98.38 87 VAL B N 1
ATOM 3420 C CA . VAL B 1 87 ? 6.691 13.648 4.688 1 98.38 87 VAL B CA 1
ATOM 3421 C C . VAL B 1 87 ? 6.781 12.914 6.023 1 98.38 87 VAL B C 1
ATOM 3423 O O . VAL B 1 87 ? 7.367 11.836 6.105 1 98.38 87 VAL B O 1
ATOM 3426 N N . ILE B 1 88 ? 6.254 13.508 7.043 1 98.69 88 ILE B N 1
ATOM 3427 C CA . ILE B 1 88 ? 6.25 12.938 8.383 1 98.69 88 ILE B CA 1
ATOM 3428 C C . ILE B 1 88 ? 4.84 12.477 8.75 1 98.69 88 ILE B C 1
ATOM 3430 O O . ILE B 1 88 ? 3.908 13.281 8.773 1 98.69 88 ILE B O 1
ATOM 3434 N N . ARG B 1 89 ? 4.699 11.188 9.023 1 98.38 89 ARG B N 1
ATOM 3435 C CA . ARG B 1 89 ? 3.412 10.75 9.555 1 98.38 89 ARG B CA 1
ATOM 3436 C C . ARG B 1 89 ? 3.256 11.164 11.016 1 98.38 89 ARG B C 1
ATOM 3438 O O . ARG B 1 89 ? 4.215 11.117 11.789 1 98.38 89 ARG B O 1
ATOM 3445 N N . HIS B 1 90 ? 2.141 11.523 11.375 1 98.81 90 HIS B N 1
ATOM 3446 C CA . HIS B 1 90 ? 1.868 11.875 12.766 1 98.81 90 HIS B CA 1
ATOM 3447 C C . HIS B 1 90 ? 2.137 10.695 13.695 1 98.81 90 HIS B C 1
ATOM 3449 O O . HIS B 1 90 ? 2.289 9.555 13.234 1 98.81 90 HIS B O 1
ATOM 3455 N N . GLY B 1 91 ? 2.25 11.016 15.016 1 98.69 91 GLY B N 1
ATOM 3456 C CA . GLY B 1 91 ? 2.33 9.977 16.031 1 98.69 91 GLY B CA 1
ATOM 3457 C C . GLY B 1 91 ? 1.029 9.219 16.203 1 98.69 91 GLY B C 1
ATOM 3458 O O . GLY B 1 91 ? 0.011 9.57 15.609 1 98.69 91 GLY B O 1
ATOM 3459 N N . GLN B 1 92 ? 1.074 8.195 17.078 1 98.31 92 GLN B N 1
ATOM 3460 C CA . GLN B 1 92 ? -0.126 7.398 17.312 1 98.31 92 GLN B CA 1
ATOM 3461 C C . GLN B 1 92 ? -1.268 8.266 17.828 1 98.31 92 GLN B C 1
ATOM 3463 O O . GLN B 1 92 ? -1.109 8.977 18.828 1 98.31 92 GLN B O 1
ATOM 3468 N N . ALA B 1 93 ? -2.352 8.234 17.125 1 98.56 93 ALA B N 1
ATOM 3469 C CA . ALA B 1 93 ? -3.57 8.914 17.547 1 98.56 93 ALA B CA 1
ATOM 3470 C C . ALA B 1 93 ? -4.535 7.945 18.234 1 98.56 93 ALA B C 1
ATOM 3472 O O . ALA B 1 93 ? -4.371 6.727 18.125 1 98.56 93 ALA B O 1
ATOM 3473 N N . VAL B 1 94 ? -5.484 8.477 18.859 1 98.06 94 VAL B N 1
ATOM 3474 C CA . VAL B 1 94 ? -6.504 7.68 19.531 1 98.06 94 VAL B CA 1
ATOM 3475 C C . VAL B 1 94 ? -7.172 6.734 18.531 1 98.06 94 VAL B C 1
ATOM 3477 O O . VAL B 1 94 ? -7.406 5.566 18.844 1 98.06 94 VAL B O 1
ATOM 3480 N N . SER B 1 95 ? -7.508 7.203 17.359 1 96.25 95 SER B N 1
ATOM 3481 C CA . SER B 1 95 ? -8.141 6.375 16.328 1 96.25 95 SER B CA 1
ATOM 3482 C C . SER B 1 95 ? -7.25 5.203 15.945 1 96.25 95 SER B C 1
ATOM 3484 O O . SER B 1 95 ? -7.738 4.102 15.68 1 96.25 95 SER B O 1
ATOM 3486 N N . ASN B 1 96 ? -5.914 5.469 15.836 1 95.38 96 ASN B N 1
ATOM 3487 C CA . ASN B 1 96 ? -4.98 4.383 15.562 1 95.38 96 ASN B CA 1
ATOM 3488 C C . ASN B 1 96 ? -5.012 3.324 16.672 1 95.38 96 ASN B C 1
ATOM 3490 O O . ASN B 1 96 ? -5.051 2.127 16.375 1 95.38 96 ASN B O 1
ATOM 3494 N N . TYR B 1 97 ? -4.934 3.805 17.875 1 96.44 97 TYR B N 1
ATOM 3495 C CA . TYR B 1 97 ? -4.945 2.92 19.031 1 96.44 97 TYR B CA 1
ATOM 3496 C C . TYR B 1 97 ? -6.207 2.062 19.047 1 96.44 97 TYR B C 1
ATOM 3498 O O . TYR B 1 97 ? -6.133 0.843 19.219 1 96.44 97 TYR B O 1
ATOM 3506 N N . LEU B 1 98 ? -7.355 2.672 18.875 1 96.06 98 LEU B N 1
ATOM 3507 C CA . LEU B 1 98 ? -8.633 1.961 18.922 1 96.06 98 LEU B CA 1
ATOM 3508 C C . LEU B 1 98 ? -8.719 0.93 17.797 1 96.06 98 LEU B C 1
ATOM 3510 O O . LEU B 1 98 ? -9.203 -0.183 18 1 96.06 98 LEU B O 1
ATOM 3514 N N . SER B 1 99 ? -8.289 1.315 16.625 1 93.25 99 SER B N 1
ATOM 3515 C CA . SER B 1 99 ? -8.289 0.388 15.492 1 93.25 99 SER B CA 1
ATOM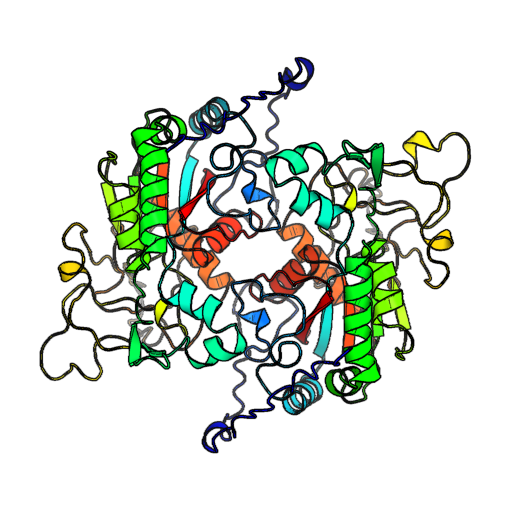 3516 C C . SER B 1 99 ? -7.5 -0.874 15.812 1 93.25 99 SER B C 1
ATOM 3518 O O . SER B 1 99 ? -7.953 -1.986 15.539 1 93.25 99 SER B O 1
ATOM 3520 N N . ASP B 1 100 ? -6.367 -0.664 16.406 1 92.06 100 ASP B N 1
ATOM 3521 C CA . ASP B 1 100 ? -5.508 -1.791 16.75 1 92.06 100 ASP B CA 1
ATOM 3522 C C . ASP B 1 100 ? -6.109 -2.607 17.891 1 92.06 100 ASP B C 1
ATOM 3524 O O . ASP B 1 100 ? -6.129 -3.838 17.844 1 92.06 100 ASP B O 1
ATOM 3528 N N . ALA B 1 101 ? -6.574 -1.945 18.891 1 93.31 101 ALA B N 1
ATOM 3529 C CA . ALA B 1 101 ? -7.059 -2.592 20.109 1 93.31 101 ALA B CA 1
ATOM 3530 C C . ALA B 1 101 ? -8.352 -3.359 19.844 1 93.31 101 ALA B C 1
ATOM 3532 O O . ALA B 1 101 ? -8.555 -4.445 20.391 1 93.31 101 ALA B O 1
ATOM 3533 N N . LEU B 1 102 ? -9.219 -2.822 19.016 1 93 102 LEU B N 1
ATOM 3534 C CA . LEU B 1 102 ? -10.539 -3.41 18.781 1 93 102 LEU B CA 1
ATOM 3535 C C . LEU B 1 102 ? -10.477 -4.453 17.656 1 93 102 LEU B C 1
ATOM 3537 O O . LEU B 1 102 ? -11.328 -5.344 17.594 1 93 102 LEU B O 1
ATOM 3541 N N . GLY B 1 103 ? -9.438 -4.336 16.797 1 89.06 103 GLY B N 1
ATOM 3542 C CA . GLY B 1 103 ? -9.406 -5.164 15.609 1 89.06 103 GLY B CA 1
ATOM 3543 C C . GLY B 1 103 ? -10.297 -4.641 14.492 1 89.06 103 GLY B C 1
ATOM 3544 O O . GLY B 1 103 ? -11.195 -3.832 14.742 1 89.06 103 GLY B O 1
ATOM 3545 N N . PRO B 1 104 ? -10.125 -5.086 13.305 1 87.31 104 PRO B N 1
ATOM 3546 C CA . PRO B 1 104 ? -10.781 -4.5 12.133 1 87.31 104 PRO B CA 1
ATOM 3547 C C . PRO B 1 104 ? -12.297 -4.664 12.164 1 87.31 104 PRO B C 1
ATOM 3549 O O . PRO B 1 104 ? -13.031 -3.738 11.805 1 87.31 104 PRO B O 1
ATOM 3552 N N . ASP B 1 105 ? -12.789 -5.809 12.562 1 86.44 105 ASP B N 1
ATOM 3553 C CA . ASP B 1 105 ? -14.219 -6.078 12.539 1 86.44 105 ASP B CA 1
ATOM 3554 C C . ASP B 1 105 ? -14.969 -5.148 13.492 1 86.44 105 ASP B C 1
ATOM 3556 O O . ASP B 1 105 ? -15.969 -4.531 13.109 1 86.44 105 ASP B O 1
ATOM 3560 N N . GLU B 1 106 ? -14.445 -4.996 14.711 1 91.06 106 GLU B N 1
ATOM 3561 C CA . GLU B 1 106 ? -15.086 -4.133 15.695 1 91.06 106 GLU B CA 1
ATOM 3562 C C . GLU B 1 106 ? -14.875 -2.66 15.359 1 91.06 106 GLU B C 1
ATOM 3564 O O . GLU B 1 106 ? -15.789 -1.846 15.516 1 91.06 106 GLU B O 1
ATOM 3569 N N . TRP B 1 107 ? -13.734 -2.307 14.906 1 92 107 TRP B N 1
ATOM 3570 C CA . TRP B 1 107 ? -13.422 -0.922 14.57 1 92 107 TRP B CA 1
ATOM 3571 C C . TRP B 1 107 ? -14.336 -0.413 13.461 1 92 107 TRP B C 1
ATOM 3573 O O . TRP B 1 107 ? -14.734 0.754 13.469 1 92 107 TRP B O 1
ATOM 3583 N N . PHE B 1 108 ? -14.648 -1.271 12.594 1 88.56 108 PHE B N 1
ATOM 3584 C CA . PHE B 1 108 ? -15.508 -0.92 11.469 1 88.56 108 PHE B CA 1
ATOM 3585 C C . PHE B 1 108 ? -16.844 -0.361 11.953 1 88.56 108 PHE B C 1
ATOM 3587 O O . PHE B 1 108 ? -17.438 0.503 11.305 1 88.56 108 PHE B O 1
ATOM 3594 N N . LYS B 1 109 ? -17.297 -0.729 13.125 1 90.88 109 LYS B N 1
ATOM 3595 C CA . LYS B 1 109 ? -18.562 -0.287 13.688 1 90.88 109 LYS B CA 1
ATOM 3596 C C . LYS B 1 109 ? -18.453 1.115 14.273 1 90.88 109 LYS B C 1
ATOM 3598 O O . LYS B 1 109 ? -19.453 1.796 14.477 1 90.88 109 LYS B O 1
ATOM 3603 N N . TRP B 1 110 ? -17.188 1.517 14.508 1 93.56 110 TRP B N 1
ATOM 3604 C CA . TRP B 1 110 ? -17.031 2.711 15.328 1 93.56 110 TRP B CA 1
ATOM 3605 C C . TRP B 1 110 ? -16.312 3.814 14.562 1 93.56 110 TRP B C 1
ATOM 3607 O O . TRP B 1 110 ? -16.312 4.977 14.977 1 93.56 110 TRP B O 1
ATOM 3617 N N . GLU B 1 111 ? -15.703 3.514 13.461 1 91.19 111 GLU B N 1
ATOM 3618 C CA . GLU B 1 111 ? -14.812 4.426 12.758 1 91.19 111 GLU B CA 1
ATOM 3619 C C . GLU B 1 111 ? -15.555 5.676 12.289 1 91.19 111 GLU B C 1
ATOM 3621 O O . GLU B 1 111 ? -14.945 6.723 12.07 1 91.19 111 GLU B O 1
ATOM 3626 N N . SER B 1 112 ? -16.875 5.594 12.109 1 90.94 112 SER B N 1
ATOM 3627 C CA . SER B 1 112 ? -17.672 6.738 11.656 1 90.94 112 SER B CA 1
ATOM 3628 C C . SER B 1 112 ? -18.328 7.453 12.828 1 90.94 112 SER B C 1
ATOM 3630 O O . SER B 1 112 ? -19.062 8.43 12.633 1 90.94 112 SER B O 1
ATOM 3632 N N . LYS B 1 113 ? -18.156 6.93 14.031 1 93.38 113 LYS B N 1
ATOM 3633 C CA . LYS B 1 113 ? -18.734 7.535 15.227 1 93.38 113 LYS B CA 1
ATOM 3634 C C . LYS B 1 113 ? -17.812 8.594 15.82 1 93.38 113 LYS B C 1
ATOM 3636 O O . LYS B 1 113 ? -16.625 8.656 15.461 1 93.38 113 LYS B O 1
ATOM 3641 N N . CYS B 1 114 ? -18.375 9.398 16.672 1 94.38 114 CYS B N 1
ATOM 3642 C CA . CYS B 1 114 ? -17.609 10.523 17.203 1 94.38 114 CYS B CA 1
ATOM 3643 C C . CYS B 1 114 ? -16.781 10.094 18.406 1 94.38 114 CYS B C 1
ATOM 3645 O O . CYS B 1 114 ? -15.758 10.711 18.719 1 94.38 114 CYS B O 1
ATOM 3647 N N . ALA B 1 115 ? -17.25 9.016 19.062 1 95.06 115 ALA B N 1
ATOM 3648 C CA . ALA B 1 115 ? -16.562 8.562 20.281 1 95.06 115 ALA B CA 1
ATOM 3649 C C . ALA B 1 115 ? -16.828 7.074 20.531 1 95.06 115 ALA B C 1
ATOM 3651 O O . ALA B 1 115 ? -17.734 6.488 19.938 1 95.06 115 ALA B O 1
ATOM 3652 N N . TYR B 1 116 ? -15.891 6.5 21.266 1 96.5 116 TYR B N 1
ATOM 3653 C CA . TYR B 1 116 ? -16 5.121 21.734 1 96.5 116 TYR B CA 1
ATOM 3654 C C . TYR B 1 116 ? -15.906 5.047 23.25 1 96.5 116 TYR B C 1
ATOM 3656 O O . TYR B 1 116 ? -15 5.625 23.859 1 96.5 116 TYR B O 1
ATOM 3664 N N . ASN B 1 117 ? -16.891 4.402 23.844 1 94.81 117 ASN B N 1
ATOM 3665 C CA . ASN B 1 117 ? -16.844 4.141 25.281 1 94.81 117 ASN B CA 1
ATOM 3666 C C . ASN B 1 117 ? -16.406 2.705 25.578 1 94.81 117 ASN B C 1
ATOM 3668 O O . ASN B 1 117 ? -17.078 1.755 25.156 1 94.81 117 ASN B O 1
ATOM 3672 N N . ASP B 1 118 ? -15.336 2.635 26.234 1 92.94 118 ASP B N 1
ATOM 3673 C CA . ASP B 1 118 ? -14.883 1.279 26.531 1 92.94 118 ASP B CA 1
ATOM 3674 C C . ASP B 1 118 ? -15.602 0.708 27.75 1 92.94 118 ASP B C 1
ATOM 3676 O O . ASP B 1 118 ? -16.453 1.374 28.344 1 92.94 118 ASP B O 1
ATOM 3680 N N . ASN B 1 119 ? -15.305 -0.547 28.109 1 91.12 119 ASN B N 1
ATOM 3681 C CA . ASN B 1 119 ? -16.031 -1.268 29.141 1 91.12 119 ASN B CA 1
ATOM 3682 C C . ASN B 1 119 ? -15.75 -0.688 30.531 1 91.12 119 ASN B C 1
ATOM 3684 O O . ASN B 1 119 ? -16.531 -0.887 31.453 1 91.12 119 ASN B O 1
ATOM 3688 N N . ASN B 1 120 ? -14.648 0.045 30.719 1 92.56 120 ASN B N 1
ATOM 3689 C CA . ASN B 1 120 ? -14.281 0.636 32 1 92.56 120 ASN B CA 1
ATOM 3690 C C . ASN B 1 120 ? -14.875 2.031 32.156 1 92.56 120 ASN B C 1
ATOM 3692 O O . ASN B 1 120 ? -14.648 2.691 33.188 1 92.56 120 ASN B O 1
ATOM 3696 N N . GLY B 1 121 ? -15.594 2.543 31.156 1 91.19 121 GLY B N 1
ATOM 3697 C CA . GLY B 1 121 ? -16.25 3.84 31.234 1 91.19 121 GLY B CA 1
ATOM 3698 C C . GLY B 1 121 ? -15.414 4.965 30.656 1 91.19 121 GLY B C 1
ATOM 3699 O O . GLY B 1 121 ? -15.789 6.137 30.75 1 91.19 121 GLY B O 1
ATOM 3700 N N . THR B 1 122 ? -14.273 4.598 30.172 1 92.94 122 THR B N 1
ATOM 3701 C CA . THR B 1 122 ? -13.445 5.613 29.531 1 92.94 122 THR B CA 1
ATOM 3702 C C . THR B 1 122 ? -14 5.984 28.172 1 92.94 122 THR B C 1
ATOM 3704 O O . THR B 1 122 ? -14.297 5.105 27.359 1 92.94 122 THR B O 1
ATOM 3707 N N . GLU B 1 123 ? -14.133 7.281 27.969 1 94.19 123 GLU B N 1
ATOM 3708 C CA . GLU B 1 123 ? -14.562 7.77 26.656 1 94.19 123 GLU B CA 1
ATOM 3709 C C . GLU B 1 123 ? -13.367 8.164 25.797 1 94.19 123 GLU B C 1
ATOM 3711 O O . GLU B 1 123 ? -12.531 8.969 26.203 1 94.19 123 GLU B O 1
ATOM 3716 N N . TRP B 1 124 ? -13.305 7.578 24.672 1 95.56 124 TRP B N 1
ATOM 3717 C CA . TRP B 1 124 ? -12.258 7.879 23.703 1 95.56 124 TRP B CA 1
ATOM 3718 C C . TRP B 1 124 ? -12.812 8.711 22.547 1 95.56 124 TRP B C 1
ATOM 3720 O O . TRP B 1 124 ? -13.711 8.273 21.828 1 95.56 124 TRP B O 1
ATOM 3730 N N . GLY B 1 125 ? -12.312 9.922 22.359 1 95.5 125 GLY B N 1
ATOM 3731 C CA . GLY B 1 125 ? -12.734 10.758 21.25 1 95.5 125 GLY B CA 1
ATOM 3732 C C . GLY B 1 125 ? -12.172 10.297 19.922 1 95.5 125 GLY B C 1
ATOM 3733 O O . GLY B 1 125 ? -10.953 10.242 19.734 1 95.5 125 GLY B O 1
ATOM 3734 N N . ILE B 1 126 ? -13.023 9.945 18.969 1 95.88 126 ILE B N 1
ATOM 3735 C CA . ILE B 1 126 ? -12.609 9.477 17.641 1 95.88 126 ILE B CA 1
ATOM 3736 C C . ILE B 1 126 ? -12.516 10.664 16.688 1 95.88 126 ILE B C 1
ATOM 3738 O O . ILE B 1 126 ? -11.641 10.695 15.812 1 95.88 126 ILE B O 1
ATOM 3742 N N . PHE B 1 127 ? -13.375 11.648 16.844 1 95.5 127 PHE B N 1
ATOM 3743 C CA . PHE B 1 127 ? -13.406 12.844 16.016 1 95.5 127 PHE B CA 1
ATOM 3744 C C . PHE B 1 127 ? -12.109 13.641 16.156 1 95.5 127 PHE B C 1
ATOM 3746 O O . PHE B 1 127 ? -11.688 13.938 17.281 1 95.5 127 PHE B O 1
ATOM 3753 N N . ASP B 1 128 ? -11.492 13.992 14.844 1 96.38 128 ASP B N 1
ATOM 3754 C CA . ASP B 1 128 ? -10.25 14.758 14.867 1 96.38 128 ASP B CA 1
ATOM 3755 C C . ASP B 1 128 ? -9.344 14.297 16 1 96.38 128 ASP B C 1
ATOM 3757 O O . ASP B 1 128 ? -8.93 15.109 16.844 1 96.38 128 ASP B O 1
ATOM 3761 N N . ALA B 1 129 ? -8.984 13.047 15.977 1 97.25 129 ALA B N 1
ATOM 3762 C CA . ALA B 1 129 ? -8.398 12.312 17.094 1 97.25 129 ALA B CA 1
ATOM 3763 C C . ALA B 1 129 ? -7.082 12.945 17.531 1 97.25 129 ALA B C 1
ATOM 3765 O O . ALA B 1 129 ? -6.242 13.289 16.703 1 97.25 129 ALA B O 1
ATOM 3766 N N . ASP B 1 130 ? -6.914 13 18.812 1 98.19 130 ASP B N 1
ATOM 3767 C CA . ASP B 1 130 ? -5.68 13.477 19.422 1 98.19 130 ASP B CA 1
ATOM 3768 C C . ASP B 1 130 ? -4.625 12.375 19.453 1 98.19 130 ASP B C 1
ATOM 3770 O O . ASP B 1 130 ? -4.938 11.203 19.25 1 98.19 130 ASP B O 1
ATOM 3774 N N . LEU B 1 131 ? -3.418 12.812 19.719 1 98.75 131 LEU B N 1
ATOM 3775 C CA . LEU B 1 131 ? -2.373 11.828 19.984 1 98.75 131 LEU B CA 1
ATOM 3776 C C . LEU B 1 131 ? -2.648 11.086 21.297 1 98.75 131 LEU B C 1
ATOM 3778 O O . LEU B 1 131 ? -3.219 11.656 22.219 1 98.75 131 LEU B O 1
ATOM 3782 N N . THR B 1 132 ? -2.234 9.82 21.312 1 98.44 132 THR B N 1
ATOM 3783 C CA . THR B 1 132 ? -2.109 9.117 22.594 1 98.44 132 THR B CA 1
ATOM 3784 C C . THR B 1 132 ? -0.813 9.508 23.297 1 98.44 132 THR B C 1
ATOM 3786 O O . THR B 1 132 ? -0.002 10.258 22.75 1 98.44 132 THR B O 1
ATOM 3789 N N . ALA B 1 133 ? -0.637 8.984 24.5 1 98.31 133 ALA B N 1
ATOM 3790 C CA . ALA B 1 133 ? 0.632 9.188 25.203 1 98.31 133 ALA B CA 1
ATOM 3791 C C . ALA B 1 133 ? 1.796 8.617 24.391 1 98.31 133 ALA B C 1
ATOM 3793 O O . ALA B 1 133 ? 2.855 9.242 24.297 1 98.31 133 ALA B O 1
ATOM 3794 N N . LEU B 1 134 ? 1.54 7.48 23.859 1 98.12 134 LEU B N 1
ATOM 3795 C CA . LEU B 1 134 ? 2.572 6.879 23.031 1 98.12 134 LEU B CA 1
ATOM 3796 C C . LEU B 1 134 ? 2.873 7.758 21.812 1 98.12 134 LEU B C 1
ATOM 3798 O O . LEU B 1 134 ? 4.031 7.91 21.422 1 98.12 134 LEU B O 1
ATOM 3802 N N . GLY B 1 135 ? 1.839 8.273 21.172 1 98.62 135 GLY B N 1
ATOM 3803 C CA . GLY B 1 135 ? 2.033 9.18 20.047 1 98.62 135 GLY B CA 1
ATOM 3804 C C . GLY B 1 135 ? 2.887 10.383 20.391 1 98.62 135 GLY B C 1
ATOM 3805 O O . GLY B 1 135 ? 3.734 10.797 19.594 1 98.62 135 GLY B O 1
ATOM 3806 N N . SER B 1 136 ? 2.668 10.93 21.531 1 98.81 136 SER B N 1
ATOM 3807 C CA . SER B 1 136 ? 3.484 12.047 22 1 98.81 136 SER B CA 1
ATOM 3808 C C . SER B 1 136 ? 4.934 11.625 22.203 1 98.81 136 SER B C 1
ATOM 3810 O O . SER B 1 136 ? 5.855 12.359 21.859 1 98.81 136 SER B O 1
ATOM 3812 N N . ASP B 1 137 ? 5.07 10.445 22.797 1 98.62 137 ASP B N 1
ATOM 3813 C CA . ASP B 1 137 ? 6.418 9.922 23 1 98.62 137 ASP B CA 1
ATOM 3814 C C . ASP B 1 137 ? 7.145 9.734 21.656 1 98.62 137 ASP B C 1
ATOM 3816 O O . ASP B 1 137 ? 8.344 10 21.562 1 98.62 137 ASP B O 1
ATOM 3820 N N . GLU B 1 138 ? 6.418 9.266 20.719 1 98.44 138 GLU B N 1
ATOM 3821 C CA . GLU B 1 138 ? 6.977 9.094 19.391 1 98.44 138 GLU B CA 1
ATOM 3822 C C . GLU B 1 138 ? 7.43 10.43 18.797 1 98.44 138 GLU B C 1
ATOM 3824 O O . GLU B 1 138 ? 8.5 10.516 18.203 1 98.44 138 GLU B O 1
ATOM 3829 N N . ALA B 1 139 ? 6.664 11.469 18.953 1 98.75 139 ALA B N 1
ATOM 3830 C CA . ALA B 1 139 ? 7.004 12.805 18.469 1 98.75 139 ALA B CA 1
ATOM 3831 C C . ALA B 1 139 ? 8.227 13.359 19.188 1 98.75 139 ALA B C 1
ATOM 3833 O O . ALA B 1 139 ? 9.102 13.969 18.562 1 98.75 139 ALA B O 1
ATOM 3834 N N . HIS B 1 140 ? 8.266 13.078 20.484 1 98.69 140 HIS B N 1
ATOM 3835 C CA . HIS B 1 140 ? 9.438 13.492 21.25 1 98.69 140 HIS B CA 1
ATOM 3836 C C . HIS B 1 140 ? 10.703 12.797 20.766 1 98.69 140 HIS B C 1
ATOM 3838 O O . HIS B 1 140 ? 11.766 13.414 20.672 1 98.69 140 HIS B O 1
ATOM 3844 N N . ALA B 1 141 ? 10.539 11.523 20.5 1 98.19 141 ALA B N 1
ATOM 3845 C CA . ALA B 1 141 ? 11.688 10.773 20 1 98.19 141 ALA B CA 1
ATOM 3846 C C . ALA B 1 141 ? 12.188 11.359 18.672 1 98.19 141 ALA B C 1
ATOM 3848 O O . ALA B 1 141 ? 13.398 11.469 18.469 1 98.19 141 ALA B O 1
ATOM 3849 N N . LEU B 1 142 ? 11.297 11.742 17.812 1 98.31 142 LEU B N 1
ATOM 3850 C CA . LEU B 1 142 ? 11.688 12.352 16.547 1 98.31 142 LEU B CA 1
ATOM 3851 C C . LEU B 1 142 ? 12.383 13.688 16.781 1 98.31 142 LEU B C 1
ATOM 3853 O O . LEU B 1 142 ? 13.383 13.992 16.125 1 98.31 142 LEU B O 1
ATOM 3857 N N . ASN B 1 143 ? 11.867 14.469 17.672 1 98.56 143 ASN B N 1
ATOM 3858 C CA . ASN B 1 143 ? 12.5 15.742 18 1 98.56 143 ASN B CA 1
ATOM 3859 C C . ASN B 1 143 ? 13.938 15.547 18.469 1 98.56 143 ASN B C 1
ATOM 3861 O O . ASN B 1 143 ? 14.836 16.281 18.062 1 98.56 143 ASN B O 1
ATOM 3865 N N . ARG B 1 144 ? 14.141 14.547 19.328 1 97.94 144 ARG B N 1
ATOM 3866 C CA . ARG B 1 144 ? 15.477 14.266 19.828 1 97.94 144 ARG B CA 1
ATOM 3867 C C . ARG B 1 144 ? 16.438 13.906 18.703 1 97.94 144 ARG B C 1
ATOM 3869 O O . ARG B 1 144 ? 17.594 14.344 18.688 1 97.94 144 ARG B O 1
ATOM 3876 N N . MET B 1 145 ? 15.945 13.188 17.734 1 97.44 145 MET B N 1
ATOM 3877 C CA . MET B 1 145 ? 16.781 12.812 16.609 1 97.44 145 MET B CA 1
ATOM 3878 C C . MET B 1 145 ? 17.109 14.031 15.742 1 97.44 145 MET B C 1
ATOM 3880 O O . MET B 1 145 ? 18.266 14.242 15.375 1 97.44 145 MET B O 1
ATOM 3884 N N . LEU B 1 146 ? 16.109 14.836 15.5 1 97.81 146 LEU B N 1
ATOM 3885 C CA . LEU B 1 146 ? 16.281 15.969 14.602 1 97.81 146 LEU B CA 1
ATOM 3886 C C . LEU B 1 146 ? 17.141 17.047 15.242 1 97.81 146 LEU B C 1
ATOM 3888 O O . LEU B 1 146 ? 18.078 17.547 14.625 1 97.81 146 LEU B O 1
ATOM 3892 N N . LYS B 1 147 ? 16.875 17.406 16.453 1 96.06 147 LYS B N 1
ATOM 3893 C CA . LYS B 1 147 ? 17.531 18.516 17.125 1 96.06 147 LYS B CA 1
ATOM 3894 C C . LYS B 1 147 ? 18.797 18.062 17.844 1 96.06 147 LYS B C 1
ATOM 3896 O O . LYS B 1 147 ? 19.906 18.453 17.453 1 96.06 147 LYS B O 1
ATOM 3901 N N . ASP B 1 148 ? 18.641 17.094 18.766 1 91 148 ASP B N 1
ATOM 3902 C CA . ASP B 1 148 ? 19.766 16.688 19.609 1 91 148 ASP B CA 1
ATOM 3903 C C . ASP B 1 148 ? 20.766 15.836 18.828 1 91 148 ASP B C 1
ATOM 3905 O O . ASP B 1 148 ? 21.969 15.945 19.016 1 91 148 ASP B O 1
ATOM 3909 N N . GLY B 1 149 ? 20.266 15.031 17.953 1 89.94 149 GLY B N 1
ATOM 3910 C CA . GLY B 1 149 ? 21.109 14.164 17.141 1 89.94 149 GLY B CA 1
ATOM 3911 C C . GLY B 1 149 ? 21.656 14.852 15.906 1 89.94 149 GLY B C 1
ATOM 3912 O O . GLY B 1 149 ? 22.359 14.227 15.102 1 89.94 149 GLY B O 1
ATOM 3913 N N . ALA B 1 150 ? 21.219 16.047 15.648 1 90.75 150 ALA B N 1
ATOM 3914 C CA . ALA B 1 150 ? 21.703 16.922 14.594 1 90.75 150 ALA B CA 1
ATOM 3915 C C . ALA B 1 150 ? 21.281 16.422 13.219 1 90.75 150 ALA B C 1
ATOM 3917 O O . ALA B 1 150 ? 21.922 16.734 12.211 1 90.75 150 ALA B O 1
ATOM 3918 N N . TRP B 1 151 ? 20.281 15.617 13.18 1 96.56 151 TRP B N 1
ATOM 3919 C CA . TRP B 1 151 ? 19.828 15.086 11.891 1 96.56 151 TRP B CA 1
ATOM 3920 C C . TRP B 1 151 ? 19.156 16.172 11.062 1 96.56 151 TRP B C 1
ATOM 3922 O O . TRP B 1 151 ? 19.203 16.125 9.828 1 96.56 151 TRP B O 1
ATOM 3932 N N . PHE B 1 152 ? 18.578 17.141 11.734 1 97.88 152 PHE B N 1
ATOM 3933 C CA . PHE B 1 152 ? 17.984 18.25 10.977 1 97.88 152 PHE B CA 1
ATOM 3934 C C . PHE B 1 152 ? 19.031 18.906 10.086 1 97.88 152 PHE B C 1
ATOM 3936 O O . PHE B 1 152 ? 18.766 19.188 8.914 1 97.88 152 PHE B O 1
ATOM 3943 N N . ASN B 1 153 ? 20.188 19.125 10.633 1 97.44 153 ASN B N 1
ATOM 3944 C CA . ASN B 1 153 ? 21.266 19.734 9.867 1 97.44 153 ASN B CA 1
ATOM 3945 C C . ASN B 1 153 ? 21.703 18.844 8.711 1 97.44 153 ASN B C 1
ATOM 3947 O O . ASN B 1 153 ? 22 19.344 7.617 1 97.44 153 ASN B O 1
ATOM 3951 N N . THR B 1 154 ? 21.766 17.578 8.938 1 97.62 154 THR B N 1
ATOM 3952 C CA . THR B 1 154 ? 22.141 16.625 7.895 1 97.62 154 THR B CA 1
ATOM 3953 C C . THR B 1 154 ? 21.094 16.594 6.785 1 97.62 154 THR B C 1
ATOM 3955 O O . THR B 1 154 ? 21.438 16.625 5.602 1 97.62 154 THR B O 1
ATOM 3958 N N . LEU B 1 155 ? 19.797 16.594 7.195 1 98.31 155 LEU B N 1
ATOM 3959 C CA . LEU B 1 155 ? 18.688 16.438 6.25 1 98.31 155 LEU B CA 1
ATOM 3960 C C . LEU B 1 155 ? 18.516 17.719 5.43 1 98.31 155 LEU B C 1
ATOM 3962 O O . LEU B 1 155 ? 18 17.672 4.309 1 98.31 155 LEU B O 1
ATOM 3966 N N . THR B 1 156 ? 19.016 18.844 5.918 1 98.5 156 THR B N 1
ATOM 3967 C CA . THR B 1 156 ? 18.797 20.109 5.223 1 98.5 156 THR B CA 1
ATOM 3968 C C . THR B 1 156 ? 20.109 20.594 4.586 1 98.5 156 THR B C 1
ATOM 3970 O O . THR B 1 156 ? 20.094 21.484 3.742 1 98.5 156 THR B O 1
ATOM 3973 N N . ALA B 1 157 ? 21.203 20.047 5.043 1 97.75 157 ALA B N 1
ATOM 3974 C CA . ALA B 1 157 ? 22.516 20.516 4.629 1 97.75 157 ALA B CA 1
ATOM 3975 C C . ALA B 1 157 ? 22.672 22.016 4.855 1 97.75 157 ALA B C 1
ATOM 3977 O O . ALA B 1 157 ? 23.25 22.719 4.023 1 97.75 157 ALA B O 1
ATOM 3978 N N . GLY B 1 158 ? 22 22.484 5.914 1 95.81 158 GLY B N 1
ATOM 3979 C CA . GLY B 1 158 ? 22.109 23.891 6.285 1 95.81 158 GLY B CA 1
ATOM 3980 C C . GLY B 1 158 ? 21.172 24.781 5.508 1 95.81 158 GLY B C 1
ATOM 3981 O O . GLY B 1 158 ? 21.094 25.984 5.766 1 95.81 158 GLY B O 1
ATOM 3982 N N . LYS B 1 159 ? 20.453 24.297 4.648 1 97.56 159 LYS B N 1
ATOM 3983 C CA . LYS B 1 159 ? 19.5 25.078 3.875 1 97.56 159 LYS B CA 1
ATOM 3984 C C . LYS B 1 159 ? 18.281 25.469 4.727 1 97.56 159 LYS B C 1
ATOM 3986 O O . LYS B 1 159 ? 17.922 24.734 5.648 1 97.56 159 LYS B O 1
ATOM 3991 N N . GLN B 1 160 ? 17.75 26.625 4.348 1 97.69 160 GLN B N 1
ATOM 3992 C CA . GLN B 1 160 ? 16.484 27 4.969 1 97.69 160 GLN B CA 1
ATOM 3993 C C . GLN B 1 160 ? 15.375 26.031 4.574 1 97.69 160 GLN B C 1
ATOM 3995 O O . GLN B 1 160 ? 15.32 25.562 3.432 1 97.69 160 GLN B O 1
ATOM 4000 N N . ALA B 1 161 ? 14.562 25.703 5.59 1 98.62 161 ALA B N 1
ATOM 4001 C CA . ALA B 1 161 ? 13.484 24.75 5.352 1 98.62 161 ALA B CA 1
ATOM 4002 C C . ALA B 1 161 ? 12.141 25.312 5.797 1 98.62 161 ALA B C 1
ATOM 4004 O O . ALA B 1 161 ? 12.086 26.188 6.664 1 98.62 161 ALA B O 1
ATOM 4005 N N . ARG B 1 162 ? 11.141 24.906 5.172 1 98.69 162 ARG B N 1
ATOM 4006 C CA . ARG B 1 162 ? 9.766 25.25 5.531 1 98.69 162 ARG B CA 1
ATOM 4007 C C . ARG B 1 162 ? 9.008 24.016 6.027 1 98.69 162 ARG B C 1
ATOM 4009 O O . ARG B 1 162 ? 9.242 22.906 5.551 1 98.69 162 ARG B O 1
ATOM 4016 N N . ALA B 1 163 ? 8.102 24.234 6.988 1 98.88 163 ALA B N 1
ATOM 4017 C CA . ALA B 1 163 ? 7.238 23.172 7.484 1 98.88 163 ALA B CA 1
ATOM 4018 C C . ALA B 1 163 ? 5.785 23.406 7.078 1 98.88 163 ALA B C 1
ATOM 4020 O O . ALA B 1 163 ? 5.273 24.516 7.199 1 98.88 163 ALA B O 1
ATOM 4021 N N . ILE B 1 164 ? 5.199 22.406 6.516 1 98.94 164 ILE B N 1
ATOM 4022 C CA . ILE B 1 164 ? 3.781 22.391 6.184 1 98.94 164 ILE B CA 1
ATOM 4023 C C . ILE B 1 164 ? 3.064 21.344 7.035 1 98.94 164 ILE B C 1
ATOM 4025 O O . ILE B 1 164 ? 3.521 20.203 7.145 1 98.94 164 ILE B O 1
ATOM 4029 N N . VAL B 1 165 ? 1.904 21.703 7.652 1 98.94 165 VAL B N 1
ATOM 4030 C CA . VAL B 1 165 ? 1.28 20.844 8.648 1 98.94 165 VAL B CA 1
ATOM 4031 C C . VAL B 1 165 ? -0.195 20.641 8.305 1 98.94 165 VAL B C 1
ATOM 4033 O O . VAL B 1 165 ? -0.906 21.609 8.016 1 98.94 165 VAL B O 1
ATOM 4036 N N . SER B 1 166 ? -0.65 19.375 8.297 1 98.88 166 SER B N 1
ATOM 4037 C CA . SER B 1 166 ? -2.072 19.062 8.188 1 98.88 166 SER B CA 1
ATOM 4038 C C . SER B 1 166 ? -2.865 19.703 9.32 1 98.88 166 SER B C 1
ATOM 4040 O O . SER B 1 166 ? -2.408 19.719 10.469 1 98.88 166 SER B O 1
ATOM 4042 N N . PRO B 1 167 ? -4.07 20.141 9.07 1 98.62 167 PRO B N 1
ATOM 4043 C CA . PRO B 1 167 ? -4.852 20.844 10.094 1 98.62 167 PRO B CA 1
ATOM 4044 C C . PRO B 1 167 ? -5.48 19.891 11.109 1 98.62 167 PRO B C 1
ATOM 4046 O O . PRO B 1 167 ? -6.102 20.328 12.078 1 98.62 167 PRO B O 1
ATOM 4049 N N . LEU B 1 168 ? -5.344 18.594 10.938 1 98.56 168 LEU B N 1
ATOM 4050 C CA . LEU B 1 168 ? -5.918 17.656 11.906 1 98.56 168 LEU B CA 1
ATOM 4051 C C . LEU B 1 168 ? -5.109 17.656 13.195 1 98.56 168 LEU B C 1
ATOM 4053 O O . LEU B 1 168 ? -3.881 17.719 13.164 1 98.56 168 LEU B O 1
ATOM 4057 N N . SER B 1 169 ? -5.777 17.5 14.312 1 98.69 169 SER B N 1
ATOM 4058 C CA . SER B 1 169 ? -5.199 17.672 15.641 1 98.69 169 SER B CA 1
ATOM 4059 C C . SER B 1 169 ? -3.965 16.797 15.828 1 98.69 169 SER B C 1
ATOM 4061 O O . SER B 1 169 ? -2.949 17.25 16.359 1 98.69 169 SER B O 1
ATOM 4063 N N . ARG B 1 170 ? -4.055 15.555 15.406 1 98.88 170 ARG B N 1
ATOM 4064 C CA . ARG B 1 170 ? -2.943 14.633 15.609 1 98.88 170 ARG B CA 1
ATOM 4065 C C . ARG B 1 170 ? -1.691 15.117 14.883 1 98.88 170 ARG B C 1
ATOM 4067 O O . ARG B 1 170 ? -0.573 14.898 15.352 1 98.88 170 ARG B O 1
ATOM 4074 N N . CYS B 1 171 ? -1.803 15.797 13.758 1 98.94 171 CYS B N 1
ATOM 4075 C CA . CYS B 1 171 ? -0.663 16.344 13.031 1 98.94 171 CYS B CA 1
ATOM 4076 C C . CYS B 1 171 ? -0.154 17.625 13.688 1 98.94 171 CYS B C 1
ATOM 4078 O O . CYS B 1 171 ? 1.056 17.828 13.781 1 98.94 171 CYS B O 1
ATOM 4080 N N . LEU B 1 172 ? -1.072 18.516 14.125 1 98.94 172 LEU B N 1
ATOM 4081 C CA . LEU B 1 172 ? -0.688 19.75 14.797 1 98.94 172 LEU B CA 1
ATOM 4082 C C . LEU B 1 172 ? 0.068 19.453 16.094 1 98.94 172 LEU B C 1
ATOM 4084 O O . LEU B 1 172 ? 1.091 20.078 16.375 1 98.94 172 LEU B O 1
ATOM 4088 N N . GLU B 1 173 ? -0.408 18.469 16.797 1 98.94 173 GLU B N 1
ATOM 4089 C CA . GLU B 1 173 ? 0.272 18.047 18.031 1 98.94 173 GLU B CA 1
ATOM 4090 C C . GLU B 1 173 ? 1.655 17.484 17.719 1 98.94 173 GLU B C 1
ATOM 4092 O O . GLU B 1 173 ? 2.631 17.812 18.391 1 98.94 173 GLU B O 1
ATOM 4097 N N . THR B 1 174 ? 1.714 16.625 16.688 1 98.94 174 THR B N 1
ATOM 4098 C CA . THR B 1 174 ? 2.992 16.047 16.297 1 98.94 174 THR B CA 1
ATOM 4099 C C . THR B 1 174 ? 3.984 17.125 15.898 1 98.94 174 THR B C 1
ATOM 4101 O O . THR B 1 174 ? 5.145 17.109 16.312 1 98.94 174 THR B O 1
ATOM 4104 N N . ALA B 1 175 ? 3.537 18.078 15.141 1 98.94 175 ALA B N 1
ATOM 4105 C CA . ALA B 1 175 ? 4.402 19.172 14.703 1 98.94 175 ALA B CA 1
ATOM 4106 C C . ALA B 1 175 ? 4.898 20 15.883 1 98.94 175 ALA B C 1
ATOM 4108 O O . ALA B 1 175 ? 6.078 20.344 15.961 1 98.94 175 ALA B O 1
ATOM 4109 N N . SER B 1 176 ? 4.02 20.297 16.812 1 98.81 176 SER B N 1
ATOM 4110 C CA . SER B 1 176 ? 4.359 21.109 17.969 1 98.81 176 SER B CA 1
ATOM 4111 C C . SER B 1 176 ? 5.445 20.438 18.812 1 98.81 176 SER B C 1
ATOM 4113 O O . SER B 1 176 ? 6.277 21.125 19.406 1 98.81 176 SER B O 1
ATOM 4115 N N . ILE B 1 177 ? 5.426 19.125 18.781 1 98.81 177 ILE B N 1
ATOM 4116 C CA . ILE B 1 177 ? 6.367 18.391 19.625 1 98.81 177 ILE B CA 1
ATOM 4117 C C . ILE B 1 177 ? 7.629 18.062 18.828 1 98.81 177 ILE B C 1
ATOM 4119 O O . ILE B 1 177 ? 8.734 18.422 19.234 1 98.81 177 ILE B O 1
ATOM 4123 N N . ALA B 1 178 ? 7.48 17.469 17.656 1 98.75 178 ALA B N 1
ATOM 4124 C CA . ALA B 1 178 ? 8.594 16.938 16.875 1 98.75 178 ALA B CA 1
ATOM 4125 C C . ALA B 1 178 ? 9.461 18.062 16.312 1 98.75 178 ALA B C 1
ATOM 4127 O O . ALA B 1 178 ? 10.664 17.875 16.109 1 98.75 178 ALA B O 1
ATOM 4128 N N . LEU B 1 179 ? 8.867 19.266 16.109 1 98.62 179 LEU B N 1
ATOM 4129 C CA . LEU B 1 179 ? 9.602 20.344 15.477 1 98.62 179 LEU B CA 1
ATOM 4130 C C . LEU B 1 179 ? 9.938 21.453 16.484 1 98.62 179 LEU B C 1
ATOM 4132 O O . LEU B 1 179 ? 10.414 22.516 16.109 1 98.62 179 LEU B O 1
ATOM 4136 N N . LYS B 1 180 ? 9.703 21.156 17.719 1 98.19 180 LYS B N 1
ATOM 4137 C CA . LYS B 1 180 ? 9.93 22.141 18.766 1 98.19 180 LYS B CA 1
ATOM 4138 C C . LYS B 1 180 ? 11.383 22.594 18.781 1 98.19 180 LYS B C 1
ATOM 4140 O O . LYS B 1 180 ? 12.305 21.781 18.719 1 98.19 180 LYS B O 1
ATOM 4145 N N . ASP B 1 181 ? 11.633 23.859 18.75 1 97.38 181 ASP B N 1
ATOM 4146 C CA . ASP B 1 181 ? 12.93 24.516 18.875 1 97.38 181 ASP B CA 1
ATOM 4147 C C . ASP B 1 181 ? 13.812 24.25 17.656 1 97.38 181 ASP B C 1
ATOM 4149 O O . ASP B 1 181 ? 15.039 24.281 17.75 1 97.38 181 ASP B O 1
ATOM 4153 N N . ILE B 1 182 ? 13.289 23.812 16.578 1 97.69 182 ILE B N 1
ATOM 4154 C CA . ILE B 1 182 ? 13.945 23.75 15.281 1 97.69 182 ILE B CA 1
ATOM 4155 C C . ILE B 1 182 ? 13.547 24.938 14.43 1 97.69 182 ILE B C 1
ATOM 4157 O O . ILE B 1 182 ? 12.367 25.312 14.383 1 97.69 182 ILE B O 1
ATOM 4161 N N . THR B 1 183 ? 14.461 25.547 13.828 1 96.38 183 THR B N 1
ATOM 4162 C CA . THR B 1 183 ? 14.203 26.797 13.117 1 96.38 183 THR B CA 1
ATOM 4163 C C . THR B 1 183 ? 13.773 26.531 11.672 1 96.38 183 THR B C 1
ATOM 4165 O O . THR B 1 183 ? 14.531 25.938 10.898 1 96.38 183 THR B O 1
ATOM 4168 N N . PHE B 1 184 ? 12.641 26.875 11.328 1 98.19 184 PHE B N 1
ATOM 4169 C CA . PHE B 1 184 ? 12.102 26.875 9.977 1 98.19 184 PHE B CA 1
ATOM 4170 C C . PHE B 1 184 ? 11.859 28.297 9.484 1 98.19 184 PHE B C 1
ATOM 4172 O O . PHE B 1 184 ? 11.68 29.219 10.297 1 98.19 184 PHE B O 1
ATOM 4179 N N . THR B 1 185 ? 11.906 28.516 8.211 1 98.31 185 THR B N 1
ATOM 4180 C CA . THR B 1 185 ? 11.531 29.812 7.656 1 98.31 185 THR B CA 1
ATOM 4181 C C . THR B 1 185 ? 10.078 30.141 7.992 1 98.31 185 THR B C 1
ATOM 4183 O O . THR B 1 185 ? 9.75 31.297 8.258 1 98.31 185 THR B O 1
ATOM 4186 N N . ALA B 1 186 ? 9.242 29.125 7.918 1 98.06 186 ALA B N 1
ATOM 4187 C CA . ALA B 1 186 ? 7.828 29.219 8.258 1 98.06 186 ALA B CA 1
ATOM 4188 C C . ALA B 1 186 ? 7.238 27.844 8.562 1 98.06 186 ALA B C 1
ATOM 4190 O O . ALA B 1 186 ? 7.723 26.844 8.055 1 98.06 186 ALA B O 1
ATOM 4191 N N . THR B 1 187 ? 6.297 27.828 9.445 1 98.56 187 THR B N 1
ATOM 4192 C CA . THR B 1 187 ? 5.434 26.672 9.695 1 98.56 187 THR B CA 1
ATOM 4193 C C . THR B 1 187 ? 3.98 27.016 9.375 1 98.56 187 THR B C 1
ATOM 4195 O O . THR B 1 187 ? 3.373 27.844 10.039 1 98.56 187 THR B O 1
ATOM 4198 N N . GLN B 1 188 ? 3.461 26.391 8.297 1 98.81 188 GLN B N 1
ATOM 4199 C CA . GLN B 1 188 ? 2.143 26.781 7.824 1 98.81 188 GLN B CA 1
ATOM 4200 C C . GLN B 1 188 ? 1.195 25.594 7.75 1 98.81 188 GLN B C 1
ATOM 4202 O O . GLN B 1 188 ? 1.607 24.484 7.395 1 98.81 188 GLN B O 1
ATOM 4207 N N . VAL B 1 189 ? -0.054 25.828 8.109 1 98.81 189 VAL B N 1
ATOM 4208 C CA . VAL B 1 189 ? -1.105 24.828 8.023 1 98.81 189 VAL B CA 1
ATOM 4209 C C . VAL B 1 189 ? -1.633 24.75 6.59 1 98.81 189 VAL B C 1
ATOM 4211 O O . VAL B 1 189 ? -1.812 25.781 5.938 1 98.81 189 VAL B O 1
ATOM 4214 N N . GLU B 1 190 ? -1.891 23.516 6.086 1 98.56 190 GLU B N 1
ATOM 4215 C CA . GLU B 1 190 ? -2.367 23.344 4.719 1 98.56 190 GLU B CA 1
ATOM 4216 C C . GLU B 1 190 ? -3.418 22.234 4.641 1 98.56 190 GLU B C 1
ATOM 4218 O O . GLU B 1 190 ? -3.15 21.094 5.004 1 98.56 190 GLU B O 1
ATOM 4223 N N . GLU B 1 191 ? -4.57 22.578 4.078 1 97.12 191 GLU B N 1
ATOM 4224 C CA . GLU B 1 191 ? -5.742 21.719 4.004 1 97.12 191 GLU B CA 1
ATOM 4225 C C . GLU B 1 191 ? -5.484 20.5 3.109 1 97.12 191 GLU B C 1
ATOM 4227 O O . GLU B 1 191 ? -5.945 19.406 3.4 1 97.12 191 GLU B O 1
ATOM 4232 N N . ASN B 1 192 ? -4.746 20.625 2.082 1 96.5 192 ASN B N 1
ATOM 4233 C CA . ASN B 1 192 ? -4.617 19.609 1.032 1 96.5 192 ASN B CA 1
ATOM 4234 C C . ASN B 1 192 ? -3.693 18.469 1.454 1 96.5 192 ASN B C 1
ATOM 4236 O O . ASN B 1 192 ? -3.602 17.453 0.767 1 96.5 192 ASN B O 1
ATOM 4240 N N . VAL B 1 193 ? -3.037 18.594 2.617 1 98.31 193 VAL B N 1
ATOM 4241 C CA . VAL B 1 193 ? -2.154 17.516 3.035 1 98.31 193 VAL B CA 1
ATOM 4242 C C . VAL B 1 193 ? -2.834 16.688 4.117 1 98.31 193 VAL B C 1
ATOM 4244 O O . VAL B 1 193 ? -2.174 15.93 4.836 1 98.31 193 VAL B O 1
ATOM 4247 N N . ARG B 1 194 ? -4.164 16.703 4.152 1 97.19 194 ARG B N 1
ATOM 4248 C CA . ARG B 1 194 ? -4.969 15.93 5.086 1 97.19 194 ARG B CA 1
ATOM 4249 C C . ARG B 1 194 ? -4.98 14.453 4.699 1 97.19 194 ARG B C 1
ATOM 4251 O O . ARG B 1 194 ? -4.551 14.094 3.602 1 97.19 194 ARG B O 1
ATOM 4258 N N . GLU B 1 195 ? -5.48 13.641 5.652 1 95.94 195 GLU B N 1
ATOM 4259 C CA . GLU B 1 195 ? -5.711 12.219 5.41 1 95.94 195 GLU B CA 1
ATOM 4260 C C . GLU B 1 195 ? -6.812 12.008 4.371 1 95.94 195 GLU B C 1
ATOM 4262 O O . GLU B 1 195 ? -7.379 12.977 3.859 1 95.94 195 GLU B O 1
ATOM 4267 N N . THR B 1 196 ? -6.992 10.75 4.012 1 92.12 196 THR B N 1
ATOM 4268 C CA . THR B 1 196 ? -8.102 10.406 3.129 1 92.12 196 THR B CA 1
ATOM 4269 C C . THR B 1 196 ? -9.406 11.016 3.641 1 92.12 196 THR B C 1
ATOM 4271 O O . THR B 1 196 ? -9.711 10.93 4.832 1 92.12 196 THR B O 1
ATOM 4274 N N . LEU B 1 197 ? -10.125 11.594 2.779 1 91.75 197 LEU B N 1
ATOM 4275 C CA . LEU B 1 197 ? -11.305 12.367 3.15 1 91.75 197 LEU B CA 1
ATOM 4276 C C . LEU B 1 197 ? -12.531 11.469 3.275 1 91.75 197 LEU B C 1
ATOM 4278 O O . LEU B 1 197 ? -12.648 10.469 2.562 1 91.75 197 LEU B O 1
ATOM 4282 N N . GLY B 1 198 ? -13.383 11.844 4.246 1 88.81 198 GLY B N 1
ATOM 4283 C CA . GLY B 1 198 ? -14.734 11.305 4.289 1 88.81 198 GLY B CA 1
ATOM 4284 C C . GLY B 1 198 ? -14.836 10.031 5.113 1 88.81 198 GLY B C 1
ATOM 4285 O O . GLY B 1 198 ? -13.82 9.477 5.535 1 88.81 198 GLY B O 1
ATOM 4286 N N . GLU B 1 199 ? -15.992 9.688 5.523 1 88.25 199 GLU B N 1
ATOM 4287 C CA . GLU B 1 199 ? -16.453 8.461 6.168 1 88.25 199 GLU B CA 1
ATOM 4288 C C . GLU B 1 199 ? -15.953 8.375 7.613 1 88.25 199 GLU B C 1
ATOM 4290 O O . GLU B 1 199 ? -16.75 8.359 8.547 1 88.25 199 GLU B O 1
ATOM 4295 N N . ASP B 1 200 ? -14.625 8.383 7.82 1 91.5 200 ASP B N 1
ATOM 4296 C CA . ASP B 1 200 ? -14.047 8.289 9.156 1 91.5 200 ASP B CA 1
ATOM 4297 C C . ASP B 1 200 ? -14.078 9.648 9.867 1 91.5 200 ASP B C 1
ATOM 4299 O O . ASP B 1 200 ? -13.477 10.609 9.383 1 91.5 200 ASP B O 1
ATOM 4303 N N . THR B 1 201 ? -14.609 9.672 11.008 1 94.19 201 THR B N 1
ATOM 4304 C CA . THR B 1 201 ? -14.766 10.945 11.695 1 94.19 201 THR B CA 1
ATOM 4305 C C . THR B 1 201 ? -13.414 11.453 12.203 1 94.19 201 THR B C 1
ATOM 4307 O O . THR B 1 201 ? -13.242 12.648 12.43 1 94.19 201 THR B O 1
ATOM 4310 N N . CYS B 1 202 ? -12.477 10.492 12.398 1 95.5 202 CYS B N 1
ATOM 4311 C CA . CYS B 1 202 ? -11.141 10.922 12.797 1 95.5 202 CYS B CA 1
ATOM 4312 C C . CYS B 1 202 ? -10.492 11.766 11.711 1 95.5 202 CYS B C 1
ATOM 4314 O O . CYS B 1 202 ? -9.508 12.469 11.961 1 95.5 202 CYS B O 1
ATOM 4316 N N . ASP B 1 203 ? -11.047 11.695 10.484 1 94.38 203 ASP B N 1
ATOM 4317 C CA . ASP B 1 203 ? -10.484 12.422 9.344 1 94.38 203 ASP B CA 1
ATOM 4318 C C . ASP B 1 203 ? -11.273 13.695 9.062 1 94.38 203 ASP B C 1
ATOM 4320 O O . ASP B 1 203 ? -11.008 14.391 8.078 1 94.38 203 ASP B O 1
ATOM 4324 N N . ALA B 1 204 ? -12.227 14 9.922 1 94.5 204 ALA B N 1
ATOM 4325 C CA . ALA B 1 204 ? -12.906 15.289 9.859 1 94.5 204 ALA B CA 1
ATOM 4326 C C . ALA B 1 204 ? -12.156 16.344 10.664 1 94.5 204 ALA B C 1
ATOM 4328 O O . ALA B 1 204 ? -11.5 16.031 11.656 1 94.5 204 ALA B O 1
ATOM 4329 N N . ARG B 1 205 ? -12.281 17.516 10.18 1 94.62 205 ARG B N 1
ATOM 4330 C CA . ARG B 1 205 ? -11.555 18.578 10.852 1 94.62 205 ARG B CA 1
ATOM 4331 C C . ARG B 1 205 ? -12.508 19.5 11.609 1 94.62 205 ARG B C 1
ATOM 4333 O O . ARG B 1 205 ? -13.633 19.734 11.164 1 94.62 205 ARG B O 1
ATOM 4340 N N . ARG B 1 206 ? -12.031 20.141 12.633 1 94.12 206 ARG B N 1
ATOM 4341 C CA . ARG B 1 206 ? -12.719 21.203 13.336 1 94.12 206 ARG B CA 1
ATOM 4342 C C . ARG B 1 206 ? -12.773 22.469 12.492 1 94.12 206 ARG B C 1
ATOM 4344 O O . ARG B 1 206 ? -11.945 22.672 11.602 1 94.12 206 ARG B O 1
ATOM 4351 N N . SER B 1 207 ? -13.789 23.266 12.828 1 94.25 207 SER B N 1
ATOM 4352 C CA . SER B 1 207 ? -13.734 24.609 12.258 1 94.25 207 SER B CA 1
ATOM 4353 C C . SER B 1 207 ? -12.531 25.391 12.781 1 94.25 207 SER B C 1
ATOM 4355 O O . SER B 1 207 ? -12 25.062 13.852 1 94.25 207 SER B O 1
ATOM 4357 N N . ALA B 1 208 ? -12.094 26.391 11.984 1 96.5 208 ALA B N 1
ATOM 4358 C CA . ALA B 1 208 ? -11.023 27.266 12.469 1 96.5 208 ALA B CA 1
ATOM 4359 C C . ALA B 1 208 ? -11.461 28.031 13.719 1 96.5 208 ALA B C 1
ATOM 4361 O O . ALA B 1 208 ? -10.727 28.078 14.711 1 96.5 208 ALA B O 1
ATOM 4362 N N . SER B 1 209 ? -12.656 28.562 13.641 1 95.31 209 SER B N 1
ATOM 4363 C CA . SER B 1 209 ? -13.203 29.344 14.734 1 95.31 209 SER B CA 1
ATOM 4364 C C . SER B 1 209 ? -13.984 28.469 15.711 1 95.31 209 SER B C 1
ATOM 4366 O O . SER B 1 209 ? -14.414 27.375 15.359 1 95.31 209 SER B O 1
ATOM 4368 N N . ASP B 1 210 ? -14.148 28.953 16.891 1 93.75 210 ASP B N 1
ATOM 4369 C CA . ASP B 1 210 ? -15 28.266 17.859 1 93.75 210 ASP B CA 1
ATOM 4370 C C . ASP B 1 210 ? -16.453 28.234 17.375 1 93.75 210 ASP B C 1
ATOM 4372 O O . ASP B 1 210 ? -16.953 29.203 16.828 1 93.75 210 ASP B O 1
ATOM 4376 N N . PRO B 1 211 ? -17.062 27.094 17.578 1 88.12 211 PRO B N 1
ATOM 4377 C CA . PRO B 1 211 ? -18.484 27.047 17.234 1 88.12 211 PRO B CA 1
ATOM 4378 C C . PRO B 1 211 ? -19.328 28.016 18.062 1 88.12 211 PRO B C 1
ATOM 4380 O O . PRO B 1 211 ? -19.016 28.25 19.234 1 88.12 211 PRO B O 1
ATOM 4383 N N . SER B 1 212 ? -20.25 28.969 17.484 1 75.62 212 SER B N 1
ATOM 4384 C CA . SER B 1 212 ? -21.125 29.906 18.172 1 75.62 212 SER B CA 1
ATOM 4385 C C . SER B 1 212 ? -22.516 29.328 18.391 1 75.62 212 SER B C 1
ATOM 4387 O O . SER B 1 212 ? -23 28.547 17.578 1 75.62 212 SER B O 1
ATOM 4389 N N . GLY B 1 213 ? -23.375 29.844 19.688 1 58.81 213 GLY B N 1
ATOM 4390 C CA . GLY B 1 213 ? -24.734 29.75 20.188 1 58.81 213 GLY B CA 1
ATOM 4391 C C . GLY B 1 213 ? -25.344 28.375 20.016 1 58.81 213 GLY B C 1
ATOM 4392 O O . GLY B 1 213 ? -24.625 27.391 19.797 1 58.81 213 GLY B O 1
ATOM 4393 N N . ASP B 1 214 ? -26.953 28.359 19.75 1 49.81 214 ASP B N 1
ATOM 4394 C CA . ASP B 1 214 ? -27.953 27.312 19.734 1 49.81 214 ASP B CA 1
ATOM 4395 C C . ASP B 1 214 ? -27.609 26.219 18.719 1 49.81 214 ASP B C 1
ATOM 4397 O O . ASP B 1 214 ? -28.391 25.297 18.5 1 49.81 214 ASP B O 1
ATOM 4401 N N . LYS B 1 215 ? -27.016 26.656 17.719 1 45.94 215 LYS B N 1
ATOM 4402 C CA . LYS B 1 215 ? -26.797 25.75 16.594 1 45.94 215 LYS B CA 1
ATOM 4403 C C . LYS B 1 215 ? -25.672 24.766 16.891 1 45.94 215 LYS B C 1
ATOM 4405 O O . LYS B 1 215 ? -25 24.281 15.977 1 45.94 215 LYS B O 1
ATOM 4410 N N . LYS B 1 216 ? -25.375 24.688 18.078 1 43.78 216 LYS B N 1
ATOM 4411 C CA . LYS B 1 216 ? -24.484 23.625 18.531 1 43.78 216 LYS B CA 1
ATOM 4412 C C . LYS B 1 216 ? -24.828 22.297 17.859 1 43.78 216 LYS B C 1
ATOM 4414 O O . LYS B 1 216 ? -24.078 21.328 17.984 1 43.78 216 LYS B O 1
ATOM 4419 N N . ASP B 1 217 ? -26.156 22.094 17.688 1 44.38 217 ASP B N 1
ATOM 4420 C CA . ASP B 1 217 ? -26.531 20.75 17.219 1 44.38 217 ASP B CA 1
ATOM 4421 C C . ASP B 1 217 ? -25.812 20.406 15.914 1 44.38 217 ASP B C 1
ATOM 4423 O O . ASP B 1 217 ? -25.453 19.25 15.688 1 44.38 217 ASP B O 1
ATOM 4427 N N . ARG B 1 218 ? -26.297 21.219 14.711 1 41.53 218 ARG B N 1
ATOM 4428 C CA . ARG B 1 218 ? -25.969 20.797 13.352 1 41.53 218 ARG B CA 1
ATOM 4429 C C . ARG B 1 218 ? -24.562 21.219 12.961 1 41.53 218 ARG B C 1
ATOM 4431 O O . ARG B 1 218 ? -24.109 20.953 11.844 1 41.53 218 ARG B O 1
ATOM 4438 N N . LEU B 1 219 ? -24.422 22.594 13.289 1 41.34 219 LEU B N 1
ATOM 4439 C CA . LEU B 1 219 ? -23.375 23.172 12.461 1 41.34 219 LEU B CA 1
ATOM 4440 C C . LEU B 1 219 ? -22.219 22.203 12.281 1 41.34 219 LEU B C 1
ATOM 4442 O O . LEU B 1 219 ? -21.547 22.219 11.25 1 41.34 219 LEU B O 1
ATOM 4446 N N . GLU B 1 220 ? -21.312 21.875 13.508 1 45.91 220 GLU B N 1
ATOM 4447 C CA . GLU B 1 220 ? -19.859 21.812 13.531 1 45.91 220 GLU B CA 1
ATOM 4448 C C . GLU B 1 220 ? -19.344 20.438 13.109 1 45.91 220 GLU B C 1
ATOM 4450 O O . GLU B 1 220 ? -19.078 19.578 13.945 1 45.91 220 GLU B O 1
ATOM 4455 N N . GLY B 1 221 ? -19.641 20.109 11.945 1 58.12 221 GLY B N 1
ATOM 4456 C CA . GLY B 1 221 ? -19.141 18.938 11.25 1 58.12 221 GLY B CA 1
ATOM 4457 C C . GLY B 1 221 ? -19.844 17.656 11.672 1 58.12 221 GLY B C 1
ATOM 4458 O O . GLY B 1 221 ? -21.031 17.672 12.008 1 58.12 221 GLY B O 1
ATOM 4459 N N . VAL B 1 222 ? -19.438 16.594 11.438 1 76.5 222 VAL B N 1
ATOM 4460 C CA . VAL B 1 222 ? -19.984 15.266 11.695 1 76.5 222 VAL B CA 1
ATOM 4461 C C . VAL B 1 222 ? -20.125 15.047 13.203 1 76.5 222 VAL B C 1
ATOM 4463 O O . VAL B 1 222 ? -21.016 14.336 13.648 1 76.5 222 VAL B O 1
ATOM 4466 N N . CYS B 1 223 ? -19.344 15.914 14.016 1 90.06 223 CYS B N 1
ATOM 4467 C CA . CYS B 1 223 ? -19.344 15.742 15.461 1 90.06 223 CYS B CA 1
ATOM 4468 C C . CYS B 1 223 ? -19.328 17.094 16.172 1 90.06 223 CYS B C 1
ATOM 4470 O O . CYS B 1 223 ? -18.828 18.078 15.633 1 90.06 223 CYS B O 1
ATOM 4472 N N . LYS B 1 224 ? -19.859 17.141 17.438 1 88.25 224 LYS B N 1
ATOM 4473 C CA . LYS B 1 224 ? -19.844 18.359 18.25 1 88.25 224 LYS B CA 1
ATOM 4474 C C . LYS B 1 224 ? -18.484 18.578 18.922 1 88.25 224 LYS B C 1
ATOM 4476 O O . LYS B 1 224 ? -17.828 17.625 19.328 1 88.25 224 LYS B O 1
ATOM 4481 N N . PHE B 1 225 ? -18.094 19.859 18.969 1 91.44 225 PHE B N 1
ATOM 4482 C CA . PHE B 1 225 ? -16.875 20.25 19.672 1 91.44 225 PHE B CA 1
ATOM 4483 C C . PHE B 1 225 ? -16.984 21.672 20.203 1 91.44 225 PHE B C 1
ATOM 4485 O O . PHE B 1 225 ? -17.812 22.453 19.75 1 91.44 225 PHE B O 1
ATOM 4492 N N . GLU B 1 226 ? -16.109 22.016 21.156 1 89.81 226 GLU B N 1
ATOM 4493 C CA . GLU B 1 226 ? -16.203 23.312 21.812 1 89.81 226 GLU B CA 1
ATOM 4494 C C . GLU B 1 226 ? -15.156 24.281 21.266 1 89.81 226 GLU B C 1
ATOM 4496 O O . GLU B 1 226 ? -15.422 25.484 21.141 1 89.81 226 GLU B O 1
ATOM 4501 N N . LEU B 1 227 ? -14.008 23.781 21.016 1 94.69 227 LEU B N 1
ATOM 4502 C CA . LEU B 1 227 ? -12.914 24.641 20.578 1 94.69 227 LEU B CA 1
ATOM 4503 C C . LEU B 1 227 ? -12.617 24.422 19.094 1 94.69 227 LEU B C 1
ATOM 4505 O O . LEU B 1 227 ? -12.414 23.297 18.656 1 94.69 227 LEU B O 1
ATOM 4509 N N . GLY B 1 228 ? -12.602 25.516 18.375 1 95.62 228 GLY B N 1
ATOM 4510 C CA . GLY B 1 228 ? -12.047 25.469 17.031 1 95.62 228 GLY B CA 1
ATOM 4511 C C . GLY B 1 228 ? -10.539 25.328 17.016 1 95.62 228 GLY B C 1
ATOM 4512 O O . GLY B 1 228 ? -9.898 25.312 18.062 1 95.62 228 GLY B O 1
ATOM 4513 N N . LEU B 1 229 ? -9.969 25.219 15.859 1 97.94 229 LEU B N 1
ATOM 4514 C CA . LEU B 1 229 ? -8.531 25.016 15.695 1 97.94 229 LEU B CA 1
ATOM 4515 C C . LEU B 1 229 ? -7.746 26.188 16.281 1 97.94 229 LEU B C 1
ATOM 4517 O O . LEU B 1 229 ? -6.711 25.984 16.922 1 97.94 229 LEU B O 1
ATOM 4521 N N . GLU B 1 230 ? -8.195 27.422 16.109 1 98.31 230 GLU B N 1
ATOM 4522 C CA . GLU B 1 230 ? -7.492 28.609 16.578 1 98.31 230 GLU B CA 1
ATOM 4523 C C . GLU B 1 230 ? -7.355 28.625 18.094 1 98.31 230 GLU B C 1
ATOM 4525 O O . GLU B 1 230 ? -6.324 29.047 18.625 1 98.31 230 GLU B O 1
ATOM 4530 N N . SER B 1 231 ? -8.406 28.188 18.719 1 98 231 SER B N 1
ATOM 4531 C CA . SER B 1 231 ? -8.398 28.172 20.188 1 98 231 SER B CA 1
ATOM 4532 C C . SER B 1 231 ? -7.617 26.969 20.703 1 98 231 SER B C 1
ATOM 4534 O O . SER B 1 231 ? -6.914 27.078 21.719 1 98 231 SER B O 1
ATOM 4536 N N . LYS B 1 232 ? -7.719 25.875 20.047 1 97.75 232 LYS B N 1
ATOM 4537 C CA . LYS B 1 232 ? -7.082 24.641 20.5 1 97.75 232 LYS B CA 1
ATOM 4538 C C . LYS B 1 232 ? -5.578 24.672 20.234 1 97.75 232 LYS B C 1
ATOM 4540 O O . LYS B 1 232 ? -4.801 24.094 21.016 1 97.75 232 LYS B O 1
ATOM 4545 N N . PHE B 1 233 ? -5.203 25.297 19.188 1 98.62 233 PHE B N 1
ATOM 4546 C CA . PHE B 1 233 ? -3.801 25.391 18.797 1 98.62 233 PHE B CA 1
ATOM 4547 C C . PHE B 1 233 ? -3.402 26.828 18.516 1 98.62 233 PHE B C 1
ATOM 4549 O O . PHE B 1 233 ? -3.066 27.188 17.375 1 98.62 233 PHE B O 1
ATOM 4556 N N . PRO B 1 234 ? -3.234 27.578 19.531 1 98.12 234 PRO B N 1
ATOM 4557 C CA . PRO B 1 234 ? -3.01 29 19.359 1 98.12 234 PRO B CA 1
ATOM 4558 C C . PRO B 1 234 ? -1.644 29.328 18.75 1 98.12 234 PRO B C 1
ATOM 4560 O O . PRO B 1 234 ? -1.415 30.438 18.281 1 98.12 234 PRO B O 1
ATOM 4563 N N . ASP B 1 235 ? -0.733 28.406 18.75 1 97.44 235 ASP B N 1
ATOM 4564 C CA . ASP B 1 235 ? 0.612 28.641 18.234 1 97.44 235 ASP B CA 1
ATOM 4565 C C . ASP B 1 235 ? 0.646 28.547 16.719 1 97.44 235 ASP B C 1
ATOM 4567 O O . ASP B 1 235 ? 1.655 28.875 16.094 1 97.44 235 ASP B O 1
ATOM 4571 N N . PHE B 1 236 ? -0.443 28.078 16.094 1 98.56 236 PHE B N 1
ATOM 4572 C CA . PHE B 1 236 ? -0.542 27.984 14.641 1 98.56 236 PHE B CA 1
ATOM 4573 C C . PHE B 1 236 ? -1.482 29.047 14.094 1 98.56 236 PHE B C 1
ATOM 4575 O O . PHE B 1 236 ? -2.398 29.5 14.789 1 98.56 236 PHE B O 1
ATOM 4582 N N . ASP B 1 237 ? -1.237 29.5 12.898 1 98.38 237 ASP B N 1
ATOM 4583 C CA . ASP B 1 237 ? -2.17 30.344 12.148 1 98.38 237 ASP B CA 1
ATOM 4584 C C . ASP B 1 237 ? -3.035 29.516 11.211 1 98.38 237 ASP B C 1
ATOM 4586 O O . ASP B 1 237 ? -2.553 28.547 10.602 1 98.38 237 ASP B O 1
ATOM 4590 N N . PHE B 1 238 ? -4.277 29.891 11.094 1 98.5 238 PHE B N 1
ATOM 4591 C CA . PHE B 1 238 ? -5.211 29.172 10.234 1 98.5 238 PHE B CA 1
ATOM 4592 C C . PHE B 1 238 ? -5.848 30.094 9.211 1 98.5 238 PHE B C 1
ATOM 4594 O O . PHE B 1 238 ? -7.066 30.266 9.195 1 98.5 238 PHE B O 1
ATOM 4601 N N . PRO B 1 239 ? -5.055 30.625 8.266 1 98.31 239 PRO B N 1
ATOM 4602 C CA . PRO B 1 239 ? -5.652 31.469 7.23 1 98.31 239 PRO B CA 1
ATOM 4603 C C . PRO B 1 239 ? -6.633 30.719 6.34 1 98.31 239 PRO B C 1
ATOM 4605 O O . PRO B 1 239 ? -6.434 29.531 6.059 1 98.31 239 PRO B O 1
ATOM 4608 N N . ILE B 1 240 ? -7.691 31.359 5.953 1 97.5 240 ILE B N 1
ATOM 4609 C CA . ILE B 1 240 ? -8.648 30.812 4.992 1 97.5 240 ILE B CA 1
ATOM 4610 C C . ILE B 1 240 ? -8.273 31.266 3.582 1 97.5 240 ILE B C 1
ATOM 4612 O O . ILE B 1 240 ? -8.312 32.469 3.268 1 97.5 240 ILE B O 1
ATOM 4616 N N . THR B 1 241 ? -7.879 30.297 2.754 1 96.56 241 THR B N 1
ATOM 4617 C CA . THR B 1 241 ? -7.445 30.578 1.388 1 96.56 241 THR B CA 1
ATOM 4618 C C . THR B 1 241 ? -8.242 29.734 0.392 1 96.56 241 THR B C 1
ATOM 4620 O O . THR B 1 241 ? -7.719 28.781 -0.191 1 96.56 241 THR B O 1
ATOM 4623 N N . PRO B 1 242 ? -9.492 30.078 0.087 1 92.75 242 PRO B N 1
ATOM 4624 C CA . PRO B 1 242 ? -10.32 29.328 -0.865 1 92.75 242 PRO B CA 1
ATOM 4625 C C . PRO B 1 242 ? -9.828 29.469 -2.305 1 92.75 242 PRO B C 1
ATOM 4627 O O . PRO B 1 242 ? -9.117 30.422 -2.631 1 92.75 242 PRO B O 1
ATOM 4630 N N . PRO B 1 243 ? -10.188 28.516 -3.135 1 89.25 243 PRO B N 1
ATOM 4631 C CA . PRO B 1 243 ? -9.836 28.672 -4.547 1 89.25 243 PRO B CA 1
ATOM 4632 C C . PRO B 1 243 ? -10.516 29.859 -5.207 1 89.25 243 PRO B C 1
ATOM 4634 O O . PRO B 1 243 ? -11.672 30.172 -4.895 1 89.25 243 PRO B O 1
ATOM 4637 N N . ILE B 1 244 ? -9.758 30.562 -6.098 1 82.31 244 ILE B N 1
ATOM 4638 C CA . ILE B 1 244 ? -10.297 31.688 -6.855 1 82.31 244 ILE B CA 1
ATOM 4639 C C . ILE B 1 244 ? -11.055 31.188 -8.078 1 82.31 244 ILE B C 1
ATOM 4641 O O . ILE B 1 244 ? -10.516 30.406 -8.867 1 82.31 244 ILE B O 1
ATOM 4645 N N . MET B 1 245 ? -12.328 31.188 -8.125 1 63.41 245 MET B N 1
ATOM 4646 C CA . MET B 1 245 ? -13.117 30.781 -9.289 1 63.41 245 MET B CA 1
ATOM 4647 C C . MET B 1 245 ? -12.875 31.734 -10.461 1 63.41 245 MET B C 1
ATOM 4649 O O . MET B 1 245 ? -12.977 32.938 -10.305 1 63.41 245 MET B O 1
ATOM 4653 N N . ARG B 1 246 ? -12.016 31.578 -11.367 1 53.91 246 ARG B N 1
ATOM 4654 C CA . ARG B 1 246 ? -11.961 32.438 -12.547 1 53.91 246 ARG B CA 1
ATOM 4655 C C . ARG B 1 246 ? -13.289 32.438 -13.289 1 53.91 246 ARG B C 1
ATOM 4657 O O . ARG B 1 246 ? -13.875 31.375 -13.523 1 53.91 246 ARG B O 1
ATOM 4664 N N . GLY B 1 247 ? -14.07 33.438 -13.148 1 44.53 247 GLY B N 1
ATOM 4665 C CA . GLY B 1 247 ? -15.273 33.688 -13.93 1 44.53 247 GLY B CA 1
ATOM 4666 C C . GLY B 1 247 ? -15.164 33.25 -15.367 1 44.53 247 GLY B C 1
ATOM 4667 O O . GLY B 1 247 ? -14.148 33.469 -16.031 1 44.53 247 GLY B O 1
ATOM 4668 N N . ALA B 1 248 ? -15.727 32.188 -15.859 1 36.25 248 ALA B N 1
ATOM 4669 C CA . ALA B 1 248 ? -16.016 32.25 -17.297 1 36.25 248 ALA B CA 1
ATOM 4670 C C . ALA B 1 248 ? -16.516 33.625 -17.703 1 36.25 248 ALA B C 1
ATOM 4672 O O . ALA B 1 248 ? -17.281 34.25 -16.969 1 36.25 248 ALA B O 1
ATOM 4673 N N . GLU B 1 249 ? -15.953 34.531 -18.453 1 36.47 249 GLU B N 1
ATOM 4674 C CA . GLU B 1 249 ? -16.75 35.562 -19.094 1 36.47 249 GLU B CA 1
ATOM 4675 C C . GLU B 1 249 ? -18.203 35.125 -19.266 1 36.47 249 GLU B C 1
ATOM 4677 O O . GLU B 1 249 ? -19.094 35.969 -19.359 1 36.47 249 GLU B O 1
ATOM 4682 N N . GLY B 1 250 ? -18.578 34.25 -20.281 1 33.09 250 GLY B N 1
ATOM 4683 C CA . GLY B 1 250 ? -20 34.125 -20.531 1 33.09 250 GLY B CA 1
ATOM 4684 C C . GLY B 1 250 ? -20.797 33.812 -19.281 1 33.09 250 GLY B C 1
ATOM 4685 O O . GLY B 1 250 ? -20.234 33.594 -18.203 1 33.09 250 GLY B O 1
ATOM 4686 N N . GLY B 1 251 ? -22.094 33.125 -19.516 1 29.78 251 GLY B N 1
ATOM 4687 C CA . GLY B 1 251 ? -23.281 32.969 -18.672 1 29.78 251 GLY B CA 1
ATOM 4688 C C . GLY B 1 251 ? -22.953 32.438 -17.281 1 29.78 251 GLY B C 1
ATOM 4689 O O . GLY B 1 251 ? -21.891 31.875 -17.062 1 29.78 251 GLY B O 1
ATOM 4690 N N . GLN B 1 252 ? -23.5 33.156 -16.25 1 30.3 252 GLN B N 1
ATOM 4691 C CA . GLN B 1 252 ? -23.75 33 -14.828 1 30.3 252 GLN B CA 1
ATOM 4692 C C . GLN B 1 252 ? -23.906 31.547 -14.43 1 30.3 252 GLN B C 1
ATOM 4694 O O . GLN B 1 252 ? -24.203 31.234 -13.281 1 30.3 252 GLN B O 1
ATOM 4699 N N . GLU B 1 253 ? -24.312 30.75 -15.422 1 30.84 253 GLU B N 1
ATOM 4700 C CA . GLU B 1 253 ? -25.031 29.641 -14.781 1 30.84 253 GLU B CA 1
ATOM 4701 C C . GLU B 1 253 ? -24.203 29 -13.688 1 30.84 253 GLU B C 1
ATOM 4703 O O . GLU B 1 253 ? -22.984 28.875 -13.828 1 30.84 253 GLU B O 1
ATOM 4708 N N . GLY B 1 254 ? -24.812 29.031 -12.469 1 29.39 254 GLY B N 1
ATOM 4709 C CA . GLY B 1 254 ? -24.641 28.453 -11.148 1 29.39 254 GLY B CA 1
ATOM 4710 C C . GLY B 1 254 ? -24 27.078 -11.172 1 29.39 254 GLY B C 1
ATOM 4711 O O . GLY B 1 254 ? -24.609 26.109 -11.641 1 29.39 254 GLY B O 1
ATOM 4712 N N . VAL B 1 255 ? -22.906 27 -11.727 1 30.94 255 VAL B N 1
ATOM 4713 C CA . VAL B 1 255 ? -22.469 25.656 -11.344 1 30.94 255 VAL B CA 1
ATOM 4714 C C . VAL B 1 255 ? -22.766 25.422 -9.867 1 30.94 255 VAL B C 1
ATOM 4716 O O . VAL B 1 255 ? -22.094 25.984 -9 1 30.94 255 VAL B O 1
ATOM 4719 N N . GLU B 1 256 ? -24.016 25.594 -9.43 1 30.23 256 GLU B N 1
ATOM 4720 C CA . GLU B 1 256 ? -24.469 25.234 -8.094 1 30.23 256 GLU B CA 1
ATOM 4721 C C 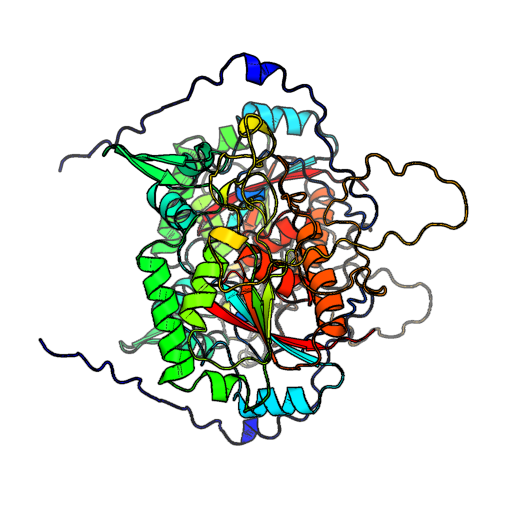. GLU B 1 256 ? -23.625 24.109 -7.5 1 30.23 256 GLU B C 1
ATOM 4723 O O . GLU B 1 256 ? -23.141 24.234 -6.379 1 30.23 256 GLU B O 1
ATOM 4728 N N . GLY B 1 257 ? -24.234 22.891 -7.707 1 30.56 257 GLY B N 1
ATOM 4729 C CA . GLY B 1 257 ? -24.016 21.641 -6.992 1 30.56 257 GLY B CA 1
ATOM 4730 C C . GLY B 1 257 ? -22.609 21.094 -7.191 1 30.56 257 GLY B C 1
ATOM 4731 O O . GLY B 1 257 ? -22.375 19.891 -6.992 1 30.56 257 GLY B O 1
ATOM 4732 N N . GLY B 1 258 ? -21.906 21.734 -8.016 1 32.62 258 GLY B N 1
ATOM 4733 C CA . GLY B 1 258 ? -20.688 20.953 -8.195 1 32.62 258 GLY B CA 1
ATOM 4734 C C . GLY B 1 258 ? -19.906 20.781 -6.906 1 32.62 258 GLY B C 1
ATOM 4735 O O . GLY B 1 258 ? -19.844 21.703 -6.078 1 32.62 258 GLY B O 1
ATOM 4736 N N . ARG B 1 259 ? -19.938 19.609 -6.387 1 35.12 259 ARG B N 1
ATOM 4737 C CA . ARG B 1 259 ? -19.094 19.234 -5.258 1 35.12 259 ARG B CA 1
ATOM 4738 C C . ARG B 1 259 ? -17.797 20.016 -5.273 1 35.12 259 ARG B C 1
ATOM 4740 O O . ARG B 1 259 ? -17.016 19.938 -6.23 1 35.12 259 ARG B O 1
ATOM 4747 N N . LEU B 1 260 ? -17.688 21.297 -4.953 1 41.09 260 LEU B N 1
ATOM 4748 C CA . LEU B 1 260 ? -16.344 21.75 -4.582 1 41.09 260 LEU B CA 1
ATOM 4749 C C . LEU B 1 260 ? -15.43 20.578 -4.289 1 41.09 260 LEU B C 1
ATOM 4751 O O . LEU B 1 260 ? -14.992 20.391 -3.15 1 41.09 260 LEU B O 1
ATOM 4755 N N . GLY B 1 261 ? -15.797 19.422 -4.703 1 41.38 261 GLY B N 1
ATOM 4756 C CA . GLY B 1 261 ? -15 18.25 -4.367 1 41.38 261 GLY B CA 1
ATOM 4757 C C . GLY B 1 261 ? -13.539 18.391 -4.758 1 41.38 261 GLY B C 1
ATOM 4758 O O . GLY B 1 261 ? -13.195 19.203 -5.605 1 41.38 261 GLY B O 1
ATOM 4759 N N . SER B 1 262 ? -12.531 18.141 -3.908 1 46.53 262 SER B N 1
ATOM 4760 C CA . SER B 1 262 ? -11.078 18 -4.027 1 46.53 262 SER B CA 1
ATOM 4761 C C . SER B 1 262 ? -10.68 17.641 -5.457 1 46.53 262 SER B C 1
ATOM 4763 O O . SER B 1 262 ? -9.531 17.859 -5.855 1 46.53 262 SER B O 1
ATOM 4765 N N . GLY B 1 263 ? -11.641 17.25 -6.34 1 49.22 263 GLY B N 1
ATOM 4766 C CA . GLY B 1 263 ? -11.25 16.625 -7.598 1 49.22 263 GLY B CA 1
ATOM 4767 C C . GLY B 1 263 ? -11.016 17.625 -8.711 1 49.22 263 GLY B C 1
ATOM 4768 O O . GLY B 1 263 ? -10.508 17.281 -9.773 1 49.22 263 GLY B O 1
ATOM 4769 N N . SER B 1 264 ? -11.391 18.969 -8.516 1 60.75 264 SER B N 1
ATOM 4770 C CA . SER B 1 264 ? -11.367 19.734 -9.758 1 60.75 264 SER B CA 1
ATOM 4771 C C . SER B 1 264 ? -10.078 20.547 -9.883 1 60.75 264 SER B C 1
ATOM 4773 O O . SER B 1 264 ? -10.031 21.547 -10.609 1 60.75 264 SER B O 1
ATOM 4775 N N . CYS B 1 265 ? -9.117 20.109 -9.219 1 78.56 265 CYS B N 1
ATOM 4776 C CA . CYS B 1 265 ? -7.863 20.844 -9.352 1 78.56 265 CYS B CA 1
ATOM 4777 C C . CYS B 1 265 ? -7.07 20.359 -10.562 1 78.56 265 CYS B C 1
ATOM 4779 O O . CYS B 1 265 ? -7.016 19.156 -10.828 1 78.56 265 CYS B O 1
ATOM 4781 N N . ASP B 1 266 ? -6.578 21.359 -11.375 1 85.06 266 ASP B N 1
ATOM 4782 C CA . ASP B 1 266 ? -5.66 21.078 -12.477 1 85.06 266 ASP B CA 1
ATOM 4783 C C . ASP B 1 266 ? -4.207 21.156 -12.016 1 85.06 266 ASP B C 1
ATOM 4785 O O . ASP B 1 266 ? -3.684 22.25 -11.789 1 85.06 266 ASP B O 1
ATOM 4789 N N . PRO B 1 267 ? -3.59 19.984 -11.914 1 88.12 267 PRO B N 1
ATOM 4790 C CA . PRO B 1 267 ? -2.221 20 -11.391 1 88.12 267 PRO B CA 1
ATOM 4791 C C . PRO B 1 267 ? -1.231 20.672 -12.336 1 88.12 267 PRO B C 1
ATOM 4793 O O . PRO B 1 267 ? -0.124 21.031 -11.922 1 88.12 267 PRO B O 1
ATOM 4796 N N . GLU B 1 268 ? -1.596 20.891 -13.578 1 87.5 268 GLU B N 1
ATOM 4797 C CA . GLU B 1 268 ? -0.688 21.453 -14.562 1 87.5 268 GLU B CA 1
ATOM 4798 C C . GLU B 1 268 ? -0.931 22.953 -14.734 1 87.5 268 GLU B C 1
ATOM 4800 O O . GLU B 1 268 ? -0.1 23.672 -15.312 1 87.5 268 GLU B O 1
ATOM 4805 N N . GLY B 1 269 ? -1.996 23.422 -14.258 1 85.88 269 GLY B N 1
ATOM 4806 C CA . GLY B 1 269 ? -2.342 24.828 -14.406 1 85.88 269 GLY B CA 1
ATOM 4807 C C . GLY B 1 269 ? -1.786 25.688 -13.289 1 85.88 269 GLY B C 1
ATOM 4808 O O . GLY B 1 269 ? -1.045 25.219 -12.43 1 85.88 269 GLY B O 1
ATOM 4809 N N . PRO B 1 270 ? -2.043 26.969 -13.367 1 89.19 270 PRO B N 1
ATOM 4810 C CA . PRO B 1 270 ? -1.626 27.875 -12.289 1 89.19 270 PRO B CA 1
ATOM 4811 C C . PRO B 1 270 ? -2.391 27.625 -10.984 1 89.19 270 PRO B C 1
ATOM 4813 O O . PRO B 1 270 ? -3.469 27.016 -11.008 1 89.19 270 PRO B O 1
ATOM 4816 N N . THR B 1 271 ? -1.744 28.031 -9.914 1 92 271 THR B N 1
ATOM 4817 C CA . THR B 1 271 ? -2.441 27.938 -8.641 1 92 271 THR B CA 1
ATOM 4818 C C . THR B 1 271 ? -3.697 28.797 -8.641 1 92 271 THR B C 1
ATOM 4820 O O . THR B 1 271 ? -3.734 29.844 -9.289 1 92 271 THR B O 1
ATOM 4823 N N . THR B 1 272 ? -4.676 28.312 -7.953 1 90 272 THR B N 1
ATOM 4824 C CA . THR B 1 272 ? -5.918 29.062 -7.832 1 90 272 THR B CA 1
ATOM 4825 C C . THR B 1 272 ? -6.098 29.578 -6.406 1 90 272 THR B C 1
ATOM 4827 O O . THR B 1 272 ? -7.18 30.047 -6.043 1 90 272 THR B O 1
ATOM 4830 N N . ARG B 1 273 ? -5.07 29.5 -5.652 1 93.94 273 ARG B N 1
ATOM 4831 C CA . ARG B 1 273 ? -5.117 29.938 -4.262 1 93.94 273 ARG B CA 1
ATOM 4832 C C . ARG B 1 273 ? -4.047 31 -3.988 1 93.94 273 ARG B C 1
ATOM 4834 O O . ARG B 1 273 ? -3.043 31.062 -4.699 1 93.94 273 ARG B O 1
ATOM 4841 N N . GLU B 1 274 ? -4.258 31.734 -2.934 1 94.62 274 GLU B N 1
ATOM 4842 C CA . GLU B 1 274 ? -3.355 32.844 -2.621 1 94.62 274 GLU B CA 1
ATOM 4843 C C . GLU B 1 274 ? -2.209 32.375 -1.726 1 94.62 274 GLU B C 1
ATOM 4845 O O . GLU B 1 274 ? -1.204 33.062 -1.584 1 94.62 274 GLU B O 1
ATOM 4850 N N . GLY B 1 275 ? -2.352 31.219 -1.128 1 97.25 275 GLY B N 1
ATOM 4851 C CA . GLY B 1 275 ? -1.354 30.672 -0.221 1 97.25 275 GLY B CA 1
ATOM 4852 C C . GLY B 1 275 ? -1.827 29.438 0.502 1 97.25 275 GLY B C 1
ATOM 4853 O O . GLY B 1 275 ? -2.934 28.938 0.256 1 97.25 275 GLY B O 1
ATOM 4854 N N . PHE B 1 276 ? -0.929 28.953 1.357 1 98.19 276 PHE B N 1
ATOM 4855 C CA . PHE B 1 276 ? -1.319 27.812 2.164 1 98.19 276 PHE B CA 1
ATOM 4856 C C . PHE B 1 276 ? -2.406 28.188 3.16 1 98.19 276 PHE B C 1
ATOM 4858 O O . PHE B 1 276 ? -2.465 29.328 3.617 1 98.19 276 PHE B O 1
ATOM 4865 N N . GLY B 1 277 ? -3.26 27.328 3.518 1 98.19 277 GLY B N 1
ATOM 4866 C CA . GLY B 1 277 ? -4.309 27.562 4.496 1 98.19 277 GLY B CA 1
ATOM 4867 C C . GLY B 1 277 ? -5.461 26.594 4.387 1 98.19 277 GLY B C 1
ATOM 4868 O O . GLY B 1 277 ? -5.332 25.531 3.756 1 98.19 277 GLY B O 1
ATOM 4869 N N . LEU B 1 278 ? -6.52 26.938 5.094 1 97.81 278 LEU B N 1
ATOM 4870 C CA . LEU B 1 278 ? -7.77 26.203 5.016 1 97.8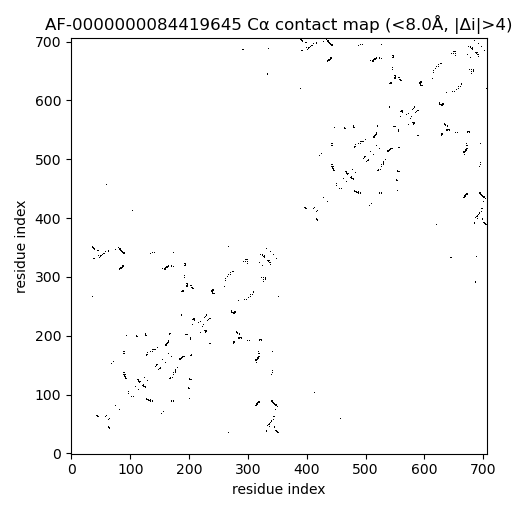1 278 LEU B CA 1
ATOM 4871 C C . LEU B 1 278 ? -8.617 26.672 3.846 1 97.81 278 LEU B C 1
ATOM 4873 O O . LEU B 1 278 ? -8.523 27.844 3.438 1 97.81 278 LEU B O 1
ATOM 4877 N N . LEU B 1 279 ? -9.43 25.766 3.363 1 94.44 279 LEU B N 1
ATOM 4878 C CA . LEU B 1 279 ? -10.305 26.125 2.25 1 94.44 279 LEU B CA 1
ATOM 4879 C C . LEU B 1 279 ? -11.516 26.922 2.74 1 94.44 279 LEU B C 1
ATOM 4881 O O . LEU B 1 279 ? -12.102 27.688 1.984 1 94.44 279 LEU B O 1
ATOM 4885 N N . ALA B 1 280 ? -11.938 26.719 3.902 1 94.19 280 ALA B N 1
ATOM 4886 C CA . ALA B 1 280 ? -13.047 27.391 4.574 1 94.19 280 ALA B CA 1
ATOM 4887 C C . ALA B 1 280 ? -12.922 27.266 6.09 1 94.19 280 ALA B C 1
ATOM 4889 O O . ALA B 1 280 ? -12.102 26.5 6.594 1 94.19 280 ALA B O 1
ATOM 4890 N N . ASP B 1 281 ? -13.75 28.062 6.73 1 94.25 281 ASP B N 1
ATOM 4891 C CA . ASP B 1 281 ? -13.758 27.969 8.188 1 94.25 281 ASP B CA 1
ATOM 4892 C C . ASP B 1 281 ? -14.234 26.578 8.641 1 94.25 281 ASP B C 1
ATOM 4894 O O . ASP B 1 281 ? -13.547 25.922 9.422 1 94.25 281 ASP B O 1
ATOM 4898 N N . ARG B 1 282 ? -15.328 26.172 8.047 1 92.25 282 ARG B N 1
ATOM 4899 C CA . ARG B 1 282 ? -15.828 24.828 8.32 1 92.25 282 ARG B CA 1
ATOM 4900 C C . ARG B 1 282 ? -15.117 23.797 7.453 1 92.25 282 ARG B C 1
ATOM 4902 O O . ARG B 1 282 ? -14.344 24.141 6.562 1 92.25 282 ARG B O 1
ATOM 4909 N N . ASP B 1 283 ? -15.312 22.562 7.777 1 92.56 283 ASP B N 1
ATOM 4910 C CA . ASP B 1 283 ? -14.719 21.484 6.98 1 92.56 283 ASP B CA 1
ATOM 4911 C C . ASP B 1 283 ? -15.562 21.188 5.742 1 92.56 283 ASP B C 1
ATOM 4913 O O . ASP B 1 283 ? -16.531 20.422 5.809 1 92.56 283 ASP B O 1
ATOM 4917 N N . PRO B 1 284 ? -15.18 21.703 4.617 1 88.44 284 PRO B N 1
ATOM 4918 C CA . PRO B 1 284 ? -15.969 21.453 3.414 1 88.44 284 PRO B CA 1
ATOM 4919 C C . PRO B 1 284 ? -15.641 20.109 2.766 1 88.44 284 PRO B C 1
ATOM 4921 O O . PRO B 1 284 ? -16.344 19.656 1.859 1 88.44 284 PRO B O 1
ATOM 4924 N N . LEU B 1 285 ? -14.594 19.438 3.262 1 88.75 285 LEU B N 1
ATOM 4925 C CA . LEU B 1 285 ? -14.047 18.312 2.523 1 88.75 285 LEU B CA 1
ATOM 4926 C C . LEU B 1 285 ? -14.547 16.984 3.102 1 88.75 285 LEU B C 1
ATOM 4928 O O . LEU B 1 285 ? -14.461 15.953 2.445 1 88.75 285 LEU B O 1
ATOM 4932 N N . TRP B 1 286 ? -15 16.953 4.277 1 90 286 TRP B N 1
ATOM 4933 C CA . TRP B 1 286 ? -15.484 15.703 4.848 1 90 286 TRP B CA 1
ATOM 4934 C C . TRP B 1 286 ? -16.922 15.43 4.426 1 90 286 TRP B C 1
ATOM 4936 O O . TRP B 1 286 ? -17.781 16.297 4.547 1 90 286 TRP B O 1
ATOM 4946 N N . THR B 1 287 ? -17.203 14.289 3.85 1 88 287 THR B N 1
ATOM 4947 C CA . THR B 1 287 ? -18.516 13.789 3.471 1 88 287 THR B CA 1
ATOM 4948 C C . THR B 1 287 ? -18.688 12.336 3.893 1 88 287 THR B C 1
ATOM 4950 O O . THR B 1 287 ? -17.766 11.727 4.418 1 88 287 THR B O 1
ATOM 4953 N N . ASP B 1 288 ? -19.844 11.812 3.646 1 85.81 288 ASP B N 1
ATOM 4954 C CA . ASP B 1 288 ? -20.109 10.414 3.979 1 85.81 288 ASP B CA 1
ATOM 4955 C C . ASP B 1 288 ? -19.406 9.484 2.992 1 85.81 288 ASP B C 1
ATOM 4957 O O . ASP B 1 288 ? -19.266 8.289 3.258 1 85.81 288 ASP B O 1
ATOM 4961 N N . ASP B 1 289 ? -18.953 10.125 1.955 1 83.75 289 ASP B N 1
ATOM 4962 C CA . ASP B 1 289 ? -18.281 9.32 0.948 1 83.75 289 ASP B CA 1
ATOM 4963 C C . ASP B 1 289 ? -16.766 9.359 1.147 1 83.75 289 ASP B C 1
ATOM 4965 O O . ASP 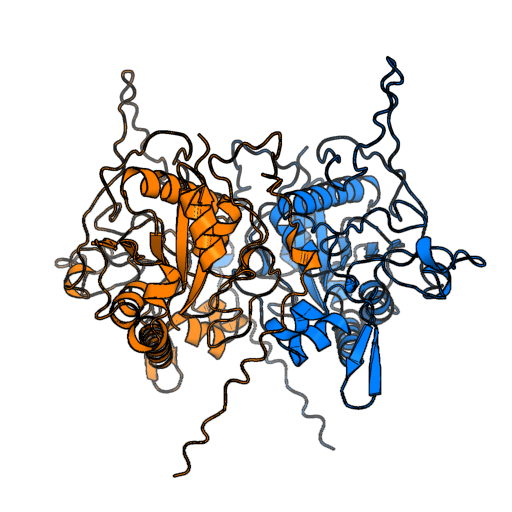B 1 289 ? -16.188 10.414 1.434 1 83.75 289 ASP B O 1
ATOM 4969 N N . ARG B 1 290 ? -16.188 8.234 0.974 1 85.25 290 ARG B N 1
ATOM 4970 C CA . ARG B 1 290 ? -14.734 8.148 1.12 1 85.25 290 ARG B CA 1
ATOM 4971 C C . ARG B 1 290 ? -14.031 8.602 -0.15 1 85.25 290 ARG B C 1
ATOM 4973 O O . ARG B 1 290 ? -14.438 8.25 -1.258 1 85.25 290 ARG B O 1
ATOM 4980 N N . GLU B 1 291 ? -13.07 9.367 0.017 1 87.88 291 GLU B N 1
ATOM 4981 C CA . GLU B 1 291 ? -12.234 9.82 -1.092 1 87.88 291 GLU B CA 1
ATOM 4982 C C . GLU B 1 291 ? -11.578 8.641 -1.806 1 87.88 291 GLU B C 1
ATOM 4984 O O . GLU B 1 291 ? -11.062 7.723 -1.16 1 87.88 291 GLU B O 1
ATOM 4989 N N . THR B 1 292 ? -11.641 8.672 -3.109 1 84.12 292 THR B N 1
ATOM 4990 C CA . THR B 1 292 ? -10.992 7.605 -3.875 1 84.12 292 THR B CA 1
ATOM 4991 C C . THR B 1 292 ? -9.492 7.832 -3.949 1 84.12 292 THR B C 1
ATOM 4993 O O . THR B 1 292 ? -9.008 8.945 -3.727 1 84.12 292 THR B O 1
ATOM 4996 N N . GLN B 1 293 ? -8.805 6.785 -4.309 1 85.31 293 GLN B N 1
ATOM 4997 C CA . GLN B 1 293 ? -7.359 6.875 -4.461 1 85.31 293 GLN B CA 1
ATOM 4998 C C . GLN B 1 293 ? -6.98 7.887 -5.539 1 85.31 293 GLN B C 1
ATOM 5000 O O . GLN B 1 293 ? -6.066 8.688 -5.348 1 85.31 293 GLN B O 1
ATOM 5005 N N . ASP B 1 294 ? -7.637 7.852 -6.629 1 84.75 294 ASP B N 1
ATOM 5006 C CA . ASP B 1 294 ? -7.348 8.773 -7.723 1 84.75 294 ASP B CA 1
ATOM 5007 C C . ASP B 1 294 ? -7.555 10.219 -7.293 1 84.75 294 ASP B C 1
ATOM 5009 O O . ASP B 1 294 ? -6.766 11.102 -7.648 1 84.75 294 ASP B O 1
ATOM 5013 N N . HIS B 1 295 ? -8.586 10.43 -6.582 1 89.31 295 HIS B N 1
ATOM 5014 C CA . HIS B 1 295 ? -8.875 11.773 -6.098 1 89.31 295 HIS B CA 1
ATOM 5015 C C . HIS B 1 295 ? -7.789 12.258 -5.141 1 89.31 295 HIS B C 1
ATOM 5017 O O . HIS B 1 295 ? -7.371 13.422 -5.203 1 89.31 295 HIS B O 1
ATOM 5023 N N . GLN B 1 296 ? -7.406 11.422 -4.266 1 92.62 296 GLN B N 1
ATOM 5024 C CA . GLN B 1 296 ? -6.375 11.805 -3.309 1 92.62 296 GLN B CA 1
ATOM 5025 C C . GLN B 1 296 ? -5.043 12.055 -4.012 1 92.62 296 GLN B C 1
ATOM 5027 O O . GLN B 1 296 ? -4.285 12.945 -3.613 1 92.62 296 GLN B O 1
ATOM 5032 N N . VAL B 1 297 ? -4.723 11.25 -5.027 1 92.38 297 VAL B N 1
ATOM 5033 C CA . VAL B 1 297 ? -3.52 11.469 -5.82 1 92.38 297 VAL B CA 1
ATOM 5034 C C . VAL B 1 297 ? -3.596 12.828 -6.504 1 92.38 297 VAL B C 1
ATOM 5036 O O . VAL B 1 297 ? -2.615 13.578 -6.52 1 92.38 297 VAL B O 1
ATOM 5039 N N . ASN B 1 298 ? -4.734 13.117 -7.027 1 93.31 298 ASN B N 1
ATOM 5040 C CA . ASN B 1 298 ? -4.914 14.422 -7.66 1 93.31 298 ASN B CA 1
ATOM 5041 C C . ASN B 1 298 ? -4.75 15.562 -6.656 1 93.31 298 ASN B C 1
ATOM 5043 O O . ASN B 1 298 ? -4.152 16.594 -6.973 1 93.31 298 ASN B O 1
ATOM 5047 N N . ARG B 1 299 ? -5.277 15.414 -5.512 1 94.62 299 ARG B N 1
ATOM 5048 C CA . ARG B 1 299 ? -5.121 16.406 -4.453 1 94.62 299 ARG B CA 1
ATOM 5049 C C . ARG B 1 299 ? -3.652 16.594 -4.086 1 94.62 299 ARG B C 1
ATOM 5051 O O . ARG B 1 299 ? -3.199 17.719 -3.867 1 94.62 299 ARG B O 1
ATOM 5058 N N . ALA B 1 300 ? -2.918 15.484 -4.051 1 96.62 300 ALA B N 1
ATOM 5059 C CA . ALA B 1 300 ? -1.483 15.555 -3.785 1 96.62 300 ALA B CA 1
ATOM 5060 C C . ALA B 1 300 ? -0.757 16.312 -4.887 1 96.62 300 ALA B C 1
ATOM 5062 O O . ALA B 1 300 ? 0.165 17.094 -4.613 1 96.62 300 ALA B O 1
ATOM 5063 N N . LEU B 1 301 ? -1.173 16.109 -6.137 1 96.06 301 LEU B N 1
ATOM 5064 C CA . LEU B 1 301 ? -0.591 16.828 -7.262 1 96.06 301 LEU B CA 1
ATOM 5065 C C . LEU B 1 301 ? -0.855 18.328 -7.137 1 96.06 301 LEU B C 1
ATOM 5067 O O . LEU B 1 301 ? 0.036 19.141 -7.391 1 96.06 301 LEU B O 1
ATOM 5071 N N . CYS B 1 302 ? -1.981 18.672 -6.75 1 94.88 302 CYS B N 1
ATOM 5072 C CA . CYS B 1 302 ? -2.332 20.078 -6.578 1 94.88 302 CYS B CA 1
ATOM 5073 C C . CYS B 1 302 ? -1.543 20.703 -5.438 1 94.88 302 CYS B C 1
ATOM 5075 O O . CYS B 1 302 ? -1.121 21.844 -5.523 1 94.88 302 CYS B O 1
ATOM 5077 N N . PHE B 1 303 ? -1.396 19.938 -4.438 1 97.5 303 PHE B N 1
ATOM 5078 C CA . PHE B 1 303 ? -0.543 20.422 -3.359 1 97.5 303 PHE B CA 1
ATOM 5079 C C . PHE B 1 303 ? 0.867 20.703 -3.865 1 97.5 303 PHE B C 1
ATOM 5081 O O . PHE B 1 303 ? 1.457 21.734 -3.541 1 97.5 303 PHE B O 1
ATOM 5088 N N . LEU B 1 304 ? 1.413 19.734 -4.605 1 97.69 304 LEU B N 1
ATOM 5089 C CA . LEU B 1 304 ? 2.758 19.922 -5.141 1 97.69 304 LEU B CA 1
ATOM 5090 C C . LEU B 1 304 ? 2.83 21.172 -6.012 1 97.69 304 LEU B C 1
ATOM 5092 O O . LEU B 1 304 ? 3.779 21.953 -5.91 1 97.69 304 LEU B O 1
ATOM 5096 N N . ARG B 1 305 ? 1.854 21.328 -6.848 1 96.38 305 ARG B N 1
ATOM 5097 C CA . ARG B 1 305 ? 1.78 22.547 -7.648 1 96.38 305 ARG B CA 1
ATOM 5098 C C . ARG B 1 305 ? 1.844 23.797 -6.762 1 96.38 305 ARG B C 1
ATOM 5100 O O . ARG B 1 305 ? 2.625 24.703 -7.023 1 96.38 305 ARG B O 1
ATOM 5107 N N . ASP B 1 306 ? 1.055 23.828 -5.734 1 97.06 306 ASP B N 1
ATOM 5108 C CA . ASP B 1 306 ? 0.985 24.984 -4.832 1 97.06 306 ASP B CA 1
ATOM 5109 C C . ASP B 1 306 ? 2.291 25.141 -4.059 1 97.06 306 ASP B C 1
ATOM 5111 O O . ASP B 1 306 ? 2.691 26.266 -3.744 1 97.06 306 ASP B O 1
ATOM 5115 N N . LEU B 1 307 ? 2.889 24.031 -3.703 1 98.12 307 LEU B N 1
ATOM 5116 C CA . LEU B 1 307 ? 4.164 24.062 -2.996 1 98.12 307 LEU B CA 1
ATOM 5117 C C . LEU B 1 307 ? 5.203 24.844 -3.795 1 98.12 307 LEU B C 1
ATOM 5119 O O . LEU B 1 307 ? 5.977 25.625 -3.229 1 98.12 307 LEU B O 1
ATOM 5123 N N . TRP B 1 308 ? 5.281 24.656 -5.074 1 97 308 TRP B N 1
ATOM 5124 C CA . TRP B 1 308 ? 6.219 25.391 -5.926 1 97 308 TRP B CA 1
ATOM 5125 C C . TRP B 1 308 ? 5.84 26.859 -6.023 1 97 308 TRP B C 1
ATOM 5127 O O . TRP B 1 308 ? 6.711 27.719 -6.172 1 97 308 TRP B O 1
ATOM 5137 N N . ALA B 1 309 ? 4.605 27.125 -5.938 1 96.38 309 ALA B N 1
ATOM 5138 C CA . ALA B 1 309 ? 4.129 28.484 -6.074 1 96.38 309 ALA B CA 1
ATOM 5139 C C . ALA B 1 309 ? 4.332 29.281 -4.777 1 96.38 309 ALA B C 1
ATOM 5141 O O . ALA B 1 309 ? 4.633 30.469 -4.809 1 96.38 309 ALA B O 1
ATOM 5142 N N . PHE B 1 310 ? 4.176 28.609 -3.65 1 98 310 PHE B N 1
ATOM 5143 C CA . PHE B 1 310 ? 4.039 29.344 -2.398 1 98 310 PHE B CA 1
ATOM 5144 C C . PHE B 1 310 ? 5.328 29.281 -1.591 1 98 310 PHE B C 1
ATOM 5146 O O . PHE B 1 310 ? 5.551 30.109 -0.7 1 98 310 PHE B O 1
ATOM 5153 N N . ALA B 1 311 ? 6.164 28.25 -1.811 1 97.81 311 ALA B N 1
ATOM 5154 C CA . ALA B 1 311 ? 7.34 28.031 -0.972 1 97.81 311 ALA B CA 1
ATOM 5155 C C . ALA B 1 311 ? 8.625 28.172 -1.781 1 97.81 311 ALA B C 1
ATOM 5157 O O . ALA B 1 311 ? 8.914 27.359 -2.654 1 97.81 311 ALA B O 1
ATOM 5158 N N . PRO B 1 312 ? 9.406 29.203 -1.492 1 97.5 312 PRO B N 1
ATOM 5159 C CA . PRO B 1 312 ? 10.672 29.344 -2.215 1 97.5 312 PRO B CA 1
ATOM 5160 C C . PRO B 1 312 ? 11.734 28.344 -1.743 1 97.5 312 PRO B C 1
ATOM 5162 O O . PRO B 1 312 ? 12.711 28.094 -2.447 1 97.5 312 PRO B O 1
ATOM 5165 N N . GLU B 1 313 ? 11.594 27.828 -0.482 1 98.25 313 GLU B N 1
ATOM 5166 C CA . GLU B 1 313 ? 12.562 26.891 0.072 1 98.25 313 GLU B CA 1
ATOM 5167 C C . GLU B 1 313 ? 12.648 25.609 -0.77 1 98.25 313 GLU B C 1
ATOM 5169 O O . GLU B 1 313 ? 11.633 25.125 -1.261 1 98.25 313 GLU B O 1
ATOM 5174 N N . ARG B 1 314 ? 13.758 25.031 -0.842 1 98.19 314 ARG B N 1
ATOM 5175 C CA . ARG B 1 314 ? 13.969 23.812 -1.602 1 98.19 314 ARG B CA 1
ATOM 5176 C C . ARG B 1 314 ? 13.906 22.578 -0.693 1 98.19 314 ARG B C 1
ATOM 5178 O O . ARG B 1 314 ? 13.859 21.453 -1.174 1 98.19 314 ARG B O 1
ATOM 5185 N N . VAL B 1 315 ? 13.961 22.766 0.625 1 98.75 315 VAL B N 1
ATOM 5186 C CA . VAL B 1 315 ? 13.75 21.688 1.591 1 98.75 315 VAL B CA 1
ATOM 5187 C C . VAL B 1 315 ? 12.469 21.938 2.373 1 98.75 315 VAL B C 1
ATOM 5189 O O . VAL B 1 315 ? 12.289 23 2.969 1 98.75 315 VAL B O 1
ATOM 5192 N N . VAL B 1 316 ? 11.602 20.984 2.324 1 98.88 316 VAL B N 1
ATOM 5193 C CA . VAL B 1 316 ? 10.289 21.172 2.932 1 98.88 316 VAL B CA 1
ATOM 5194 C C . VAL B 1 316 ? 9.938 19.938 3.773 1 98.88 316 VAL B C 1
ATOM 5196 O O . VAL B 1 316 ? 10.164 18.812 3.357 1 98.88 316 VAL B O 1
ATOM 5199 N N . PHE B 1 317 ? 9.469 20.156 4.992 1 98.88 317 PHE B N 1
ATOM 5200 C CA . PHE B 1 317 ? 8.93 19.125 5.867 1 98.88 317 PHE B CA 1
ATOM 5201 C C . PHE B 1 317 ? 7.41 19.188 5.902 1 98.88 317 PHE B C 1
ATOM 5203 O O . PHE B 1 317 ? 6.832 20.25 6.152 1 98.88 317 PHE B O 1
ATOM 5210 N N . VAL B 1 318 ? 6.77 18.109 5.605 1 98.94 318 VAL B N 1
ATOM 5211 C CA . VAL B 1 318 ? 5.312 18.031 5.59 1 98.94 318 VAL B CA 1
ATOM 5212 C C . VAL B 1 318 ? 4.828 17.078 6.672 1 98.94 318 VAL B C 1
ATOM 5214 O O . VAL B 1 318 ? 5.02 15.859 6.562 1 98.94 318 VAL B O 1
ATOM 5217 N N . VAL B 1 319 ? 4.254 17.578 7.754 1 98.94 319 VAL B N 1
ATOM 5218 C CA . VAL B 1 319 ? 3.652 16.734 8.781 1 98.94 319 VAL B CA 1
ATOM 5219 C C . VAL B 1 319 ? 2.23 16.359 8.375 1 98.94 319 VAL B C 1
ATOM 5221 O O . VAL B 1 319 ? 1.345 17.219 8.312 1 98.94 319 VAL B O 1
ATOM 5224 N N . SER B 1 320 ? 2.055 15.094 8.102 1 98.81 320 SER B N 1
ATOM 5225 C CA . SER B 1 320 ? 0.829 14.641 7.457 1 98.81 320 SER B CA 1
ATOM 5226 C C . SER B 1 320 ? 0.474 13.219 7.891 1 98.81 320 SER B C 1
ATOM 5228 O O . SER B 1 320 ? 0.597 12.875 9.07 1 98.81 320 SER B O 1
ATOM 5230 N N . HIS B 1 321 ? -0.124 12.516 7.008 1 97.81 321 HIS B N 1
ATOM 5231 C CA . HIS B 1 321 ? -0.732 11.227 7.32 1 97.81 321 HIS B CA 1
ATOM 5232 C C . HIS B 1 321 ? -0.22 10.133 6.383 1 97.81 321 HIS B C 1
ATOM 5234 O O . HIS B 1 321 ? 0.449 10.422 5.391 1 97.81 321 HIS B O 1
ATOM 5240 N N . SER B 1 322 ? -0.555 8.93 6.793 1 94.88 322 SER B N 1
ATOM 5241 C CA . SER B 1 322 ? -0.105 7.781 6.012 1 94.88 322 SER B CA 1
ATOM 5242 C C . SER B 1 322 ? -0.763 7.754 4.637 1 94.88 322 SER B C 1
ATOM 5244 O O . SER B 1 322 ? -0.101 7.492 3.631 1 94.88 322 SER B O 1
ATOM 5246 N N . GLY B 1 323 ? -2.082 7.961 4.609 1 93.81 323 GLY B N 1
ATOM 5247 C CA . GLY B 1 323 ? -2.777 7.961 3.332 1 93.81 323 GLY B CA 1
ATOM 5248 C C . GLY B 1 323 ? -2.287 9.039 2.385 1 93.81 323 GLY B C 1
ATOM 5249 O O . GLY B 1 323 ? -2.168 8.805 1.181 1 93.81 323 GLY B O 1
ATOM 5250 N N . PHE B 1 324 ? -2.045 10.133 2.863 1 96 324 PHE B N 1
ATOM 5251 C CA . PHE B 1 324 ? -1.558 11.219 2.016 1 96 324 PHE B CA 1
ATOM 5252 C C . PHE B 1 324 ? -0.148 10.922 1.517 1 96 324 PHE B C 1
ATOM 5254 O O . PHE B 1 324 ? 0.167 11.164 0.349 1 96 324 PHE B O 1
ATOM 5261 N N . ALA B 1 325 ? 0.732 10.453 2.445 1 95.56 325 ALA B N 1
ATOM 5262 C CA . ALA B 1 325 ? 2.086 10.086 2.035 1 95.56 325 ALA B CA 1
ATOM 5263 C C . ALA B 1 325 ? 2.059 9.094 0.876 1 95.56 325 ALA B C 1
ATOM 5265 O O . ALA B 1 325 ? 2.787 9.25 -0.105 1 95.56 325 ALA B O 1
ATOM 5266 N N . ARG B 1 326 ? 1.255 8.102 1.033 1 92.56 326 ARG B N 1
ATOM 5267 C CA . ARG B 1 326 ? 1.075 7.109 -0.024 1 92.56 326 ARG B CA 1
ATOM 5268 C C . ARG B 1 326 ? 0.682 7.777 -1.338 1 92.56 326 ARG B C 1
ATOM 5270 O O . ARG B 1 326 ? 1.269 7.492 -2.385 1 92.56 326 ARG B O 1
ATOM 5277 N N . SER B 1 327 ? -0.282 8.664 -1.312 1 92.5 327 SER B N 1
ATOM 5278 C CA . SER B 1 327 ? -0.807 9.312 -2.506 1 92.5 327 SER B CA 1
ATOM 5279 C C . SER B 1 327 ? 0.222 10.258 -3.121 1 92.5 327 SER B C 1
ATOM 5281 O O . SER B 1 327 ? 0.278 10.414 -4.34 1 92.5 327 SER B O 1
ATOM 5283 N N . LEU B 1 328 ? 0.944 10.891 -2.268 1 95.31 328 LEU B N 1
ATOM 5284 C CA . LEU B 1 328 ? 1.993 11.766 -2.771 1 95.31 328 LEU B CA 1
ATOM 5285 C C . LEU B 1 328 ? 3.041 10.977 -3.545 1 95.31 328 LEU B C 1
ATOM 5287 O O . LEU B 1 328 ? 3.49 11.406 -4.609 1 95.31 328 LEU B O 1
ATOM 5291 N N . LEU B 1 329 ? 3.43 9.844 -3.021 1 92.5 329 LEU B N 1
ATOM 5292 C CA . LEU B 1 329 ? 4.391 8.992 -3.713 1 92.5 329 LEU B CA 1
ATOM 5293 C C . LEU B 1 329 ? 3.826 8.5 -5.043 1 92.5 329 LEU B C 1
ATOM 5295 O O . LEU B 1 329 ? 4.523 8.516 -6.059 1 92.5 329 LEU B O 1
ATOM 5299 N N . LEU B 1 330 ? 2.602 8.125 -4.992 1 88.94 330 LEU B N 1
ATOM 5300 C CA . LEU B 1 330 ? 1.953 7.719 -6.234 1 88.94 330 LEU B CA 1
ATOM 5301 C C . LEU B 1 330 ? 1.933 8.867 -7.238 1 88.94 330 LEU B C 1
ATOM 5303 O O . LEU B 1 330 ? 2.156 8.656 -8.43 1 88.94 330 LEU B O 1
ATOM 5307 N N . ALA B 1 331 ? 1.688 10.055 -6.77 1 91.25 331 ALA B N 1
ATOM 5308 C CA . ALA B 1 331 ? 1.582 11.242 -7.613 1 91.25 331 ALA B CA 1
ATOM 5309 C C . ALA B 1 331 ? 2.885 11.5 -8.367 1 91.25 331 ALA B C 1
ATOM 5311 O O . ALA B 1 331 ? 2.869 12 -9.492 1 91.25 331 ALA B O 1
ATOM 5312 N N . VAL B 1 332 ? 3.963 11.07 -7.766 1 91.31 332 VAL B N 1
ATOM 5313 C CA . VAL B 1 332 ? 5.246 11.344 -8.406 1 91.31 332 VAL B CA 1
ATOM 5314 C C . VAL B 1 332 ? 5.793 10.07 -9.039 1 91.31 332 VAL B C 1
ATOM 5316 O O . VAL B 1 332 ? 6.984 9.984 -9.336 1 91.31 332 VAL B O 1
ATOM 5319 N N . GLY B 1 333 ? 5.023 9.102 -9.125 1 82.25 333 GLY B N 1
ATOM 5320 C CA . GLY B 1 333 ? 5.348 7.926 -9.906 1 82.25 333 GLY B CA 1
ATOM 5321 C C . GLY B 1 333 ? 6.082 6.863 -9.109 1 82.25 333 GLY B C 1
ATOM 5322 O O . GLY B 1 333 ? 6.801 6.039 -9.68 1 82.25 333 GLY B O 1
ATOM 5323 N N . ARG B 1 334 ? 5.949 6.863 -7.82 1 87.44 334 ARG B N 1
ATOM 5324 C CA . ARG B 1 334 ? 6.594 5.867 -6.969 1 87.44 334 ARG B CA 1
ATOM 5325 C C . ARG B 1 334 ? 5.578 4.859 -6.438 1 87.44 334 ARG B C 1
ATOM 5327 O O . ARG B 1 334 ? 4.371 5.047 -6.598 1 87.44 334 ARG B O 1
ATOM 5334 N N . GLU B 1 335 ? 6.121 3.775 -5.883 1 84.69 335 GLU B N 1
ATOM 5335 C CA . GLU B 1 335 ? 5.254 2.77 -5.277 1 84.69 335 GLU B CA 1
ATOM 5336 C C . GLU B 1 335 ? 4.586 3.307 -4.012 1 84.69 335 GLU B C 1
ATOM 5338 O O . GLU B 1 335 ? 5.168 4.121 -3.293 1 84.69 335 GLU B O 1
ATOM 5343 N N . PRO B 1 336 ? 3.336 2.867 -3.826 1 86.81 336 PRO B N 1
ATOM 5344 C CA . PRO B 1 336 ? 2.688 3.297 -2.584 1 86.81 336 PRO B CA 1
ATOM 5345 C C . PRO B 1 336 ? 3.416 2.799 -1.337 1 86.81 336 PRO B C 1
ATOM 5347 O O . PRO B 1 336 ? 3.928 1.677 -1.323 1 86.81 336 PRO B O 1
ATOM 5350 N N . TYR B 1 337 ? 3.51 3.619 -0.381 1 89.94 337 TYR B N 1
ATOM 5351 C CA . TYR B 1 337 ? 4.18 3.33 0.882 1 89.94 337 TYR B CA 1
ATOM 5352 C C . TYR B 1 337 ? 3.406 3.916 2.057 1 89.94 337 TYR B C 1
ATOM 5354 O O . TYR B 1 337 ? 2.896 5.035 1.976 1 89.94 337 TYR B O 1
ATOM 5362 N N . ARG B 1 338 ? 3.309 3.129 3.115 1 88.94 338 ARG B N 1
ATOM 5363 C CA . ARG B 1 338 ? 2.668 3.6 4.336 1 88.94 338 ARG B CA 1
ATOM 5364 C C . ARG B 1 338 ? 3.678 3.725 5.473 1 88.94 338 ARG B C 1
ATOM 5366 O O . ARG B 1 338 ? 4.055 2.725 6.086 1 88.94 338 ARG B O 1
ATOM 5373 N N . PRO B 1 339 ? 3.955 4.906 5.84 1 93.44 339 PRO B N 1
ATOM 5374 C CA . PRO B 1 339 ? 4.98 5.105 6.863 1 93.44 339 PRO B CA 1
ATOM 5375 C C . PRO B 1 339 ? 4.496 4.738 8.266 1 93.44 339 PRO B C 1
ATOM 5377 O O . PRO B 1 339 ? 3.291 4.762 8.531 1 93.44 339 PRO B O 1
ATOM 5380 N N . GLN B 1 340 ? 5.453 4.387 9.109 1 93.69 340 GLN B N 1
ATOM 5381 C CA . GLN B 1 340 ? 5.203 4.238 10.539 1 93.69 340 GLN B CA 1
ATOM 5382 C C . GLN B 1 340 ? 4.918 5.586 11.195 1 93.69 340 GLN B C 1
ATOM 5384 O O . GLN B 1 340 ? 5.188 6.637 10.602 1 93.69 340 GLN B O 1
ATOM 5389 N N . ASN B 1 341 ? 4.328 5.508 12.359 1 97 341 ASN B N 1
ATOM 5390 C CA . ASN B 1 341 ? 4.156 6.73 13.133 1 97 341 ASN B CA 1
ATOM 5391 C C . ASN B 1 341 ? 5.473 7.488 13.289 1 97 341 ASN B C 1
ATOM 5393 O O . ASN B 1 341 ? 6.492 6.902 13.656 1 97 341 ASN B O 1
ATOM 5397 N N . THR B 1 342 ? 5.445 8.734 12.898 1 98.06 342 THR B N 1
ATOM 5398 C CA . THR B 1 342 ? 6.527 9.703 13.023 1 98.06 342 THR B CA 1
ATOM 5399 C C . THR B 1 342 ? 7.699 9.32 12.125 1 98.06 342 THR B C 1
ATOM 5401 O O . THR B 1 342 ? 8.828 9.781 12.336 1 98.06 342 THR B O 1
ATOM 5404 N N . GLU B 1 343 ? 7.449 8.391 11.227 1 96.81 343 GLU B N 1
ATOM 5405 C CA . GLU B 1 343 ? 8.461 8.102 10.219 1 96.81 343 GLU B CA 1
ATOM 5406 C C . GLU B 1 343 ? 8.586 9.25 9.219 1 96.81 343 GLU B C 1
ATOM 5408 O O . GLU B 1 343 ? 7.582 9.812 8.789 1 96.81 343 GLU B O 1
ATOM 5413 N N . LEU B 1 344 ? 9.812 9.586 8.93 1 97.31 344 LEU B N 1
ATOM 5414 C CA . LEU B 1 344 ? 10.094 10.555 7.875 1 97.31 344 LEU B CA 1
ATOM 5415 C C . LEU B 1 344 ? 10.336 9.859 6.543 1 97.31 344 LEU B C 1
ATOM 5417 O O . LEU B 1 344 ? 11.188 8.969 6.453 1 97.31 344 LEU B O 1
ATOM 5421 N N . VAL B 1 345 ? 9.578 10.258 5.539 1 96.44 345 VAL B N 1
ATOM 5422 C CA . VAL B 1 345 ? 9.695 9.703 4.195 1 96.44 345 VAL B CA 1
ATOM 5423 C C . VAL B 1 345 ? 10.219 10.773 3.236 1 96.44 345 VAL B C 1
ATOM 5425 O O . VAL B 1 345 ? 9.484 11.68 2.848 1 96.44 345 VAL B O 1
ATOM 5428 N N . PRO B 1 346 ? 11.469 10.633 2.818 1 97.25 346 PRO B N 1
ATOM 5429 C CA . PRO B 1 346 ? 12.039 11.617 1.891 1 97.25 346 PRO B CA 1
ATOM 5430 C C . PRO B 1 346 ? 11.68 11.32 0.435 1 97.25 346 PRO B C 1
ATOM 5432 O O . PRO B 1 346 ? 11.555 10.156 0.046 1 97.25 346 PRO B O 1
ATOM 5435 N N . VAL B 1 347 ? 11.531 12.367 -0.32 1 96.56 347 VAL B N 1
ATOM 5436 C CA . VAL B 1 347 ? 11.359 12.258 -1.766 1 96.56 347 VAL B CA 1
ATOM 5437 C C . VAL B 1 347 ? 11.938 13.492 -2.447 1 96.56 347 VAL B C 1
ATOM 5439 O O . VAL B 1 347 ? 11.703 14.625 -2.004 1 96.56 347 VAL B O 1
ATOM 5442 N N . LEU B 1 348 ? 12.812 13.273 -3.398 1 97.5 348 LEU B N 1
ATOM 5443 C CA . LEU B 1 348 ? 13.312 14.352 -4.242 1 97.5 348 LEU B CA 1
ATOM 5444 C C . LEU B 1 348 ? 12.445 14.523 -5.484 1 97.5 348 LEU B C 1
ATOM 5446 O O . LEU B 1 348 ? 12.289 13.586 -6.273 1 97.5 348 LEU B O 1
ATOM 5450 N N . VAL B 1 349 ? 11.844 15.695 -5.66 1 97.19 349 VAL B N 1
ATOM 5451 C CA . VAL B 1 349 ? 10.836 15.906 -6.699 1 97.19 349 VAL B CA 1
ATOM 5452 C C . VAL B 1 349 ? 11.273 17.062 -7.609 1 97.19 349 VAL B C 1
ATOM 5454 O O . VAL B 1 349 ? 11.68 18.109 -7.129 1 97.19 349 VAL B O 1
ATOM 5457 N N . GLN B 1 350 ? 11.211 16.781 -8.914 1 96.62 350 GLN B N 1
ATOM 5458 C CA . GLN B 1 350 ? 11.461 17.828 -9.906 1 96.62 350 GLN B CA 1
ATOM 5459 C C . GLN B 1 350 ? 10.18 18.188 -10.648 1 96.62 350 GLN B C 1
ATOM 5461 O O . GLN B 1 350 ? 9.43 17.312 -11.086 1 96.62 350 GLN B O 1
ATOM 5466 N N . ARG B 1 351 ? 9.898 19.453 -10.695 1 95.06 351 ARG B N 1
ATOM 5467 C CA . ARG B 1 351 ? 8.797 19.922 -11.539 1 95.06 351 ARG B CA 1
ATOM 5468 C C . ARG B 1 351 ? 9.266 20.125 -12.977 1 95.06 351 ARG B C 1
ATOM 5470 O O . ARG B 1 351 ? 10.211 20.875 -13.227 1 95.06 351 ARG B O 1
ATOM 5477 N N . VAL B 1 352 ? 8.617 19.453 -13.992 1 90.06 352 VAL B N 1
ATOM 5478 C CA . VAL B 1 352 ? 9.109 19.453 -15.367 1 90.06 352 VAL B CA 1
ATOM 5479 C C . VAL B 1 352 ? 8.172 20.266 -16.25 1 90.06 352 VAL B C 1
ATOM 5481 O O . VAL B 1 352 ? 8.453 20.484 -17.438 1 90.06 352 VAL B O 1
ATOM 5484 N N . VAL B 1 353 ? 7.035 20.672 -15.93 1 77.62 353 VAL B N 1
ATOM 5485 C CA . VAL B 1 353 ? 6.156 21.547 -16.703 1 77.62 353 VAL B CA 1
ATOM 5486 C C . VAL B 1 353 ? 5.973 22.859 -15.969 1 77.62 353 VAL B C 1
ATOM 5488 O O . VAL B 1 353 ? 6.043 22.922 -14.734 1 77.62 353 VAL B O 1
#

Secondary structure (DSSP, 8-state):
----------------GGGS---S--------SS--SEE--SSSBGGGS-SSPPPSSS--HHHHBSS-HHHHHHHHHHSTTEEEEEEEE---BHHHHHHHHHHHHHHTTTTTSSEEE-TTS-EEE-TTPPB-HHHHHHHHHHHIIIIIT-HHHHHHTT--EEEEE-SSHHHHHHHHHHTTT---SEEEE-GGG-SS-SS-GGG----SSPPPSSGGGTTTTTS--S--HHHH-TTS---B--------SS------S----GGG--TTS---SSSSSBS-SS--S--SSPPPHHHHHHHHHHHHHHHHHH---SEEEEEE-HHHHHHHHHHTT-----PPTT-EEEEEEEE--/----------------GGGG---S--------SS--SEE--SSSBGGGS-SSPPPSSS--HHHHBSS-HHHHHHHHHHSTTEEEEEEEE---BHHHHHHHHHHHHHHTTTTTSSEEE-TTS-EEE-TTPPB-HHHHHHHHHHHIIIIIT-HHHHHHTT--EEEEE-SSHHHHHHHHHHTTT---SEEEE-GGG-SS-SS-GGG----SSPPPSSTTTTSSSSS--S--HHHH-TTS---B--------SS------S----GGG--TTS---SSSSSBS-SS--S--SSPPPHHHHHHHHHHHHHHHHHH---SEEEEEE-HHHHHHHHHHTT-----PPTT-EEEEEEEE--

Sequence (706 aa):
MAVLLLSAANAARPMSREAMEFTETLQLGKRHGDRSPFRTPAGLFIQERASKQLPGPGQHFSFGALVGWDRIHQLLDNLPNSKLIFVIRHGQAVSNYLSDALGPDEWFKWESKCAYNDNNGTEWGIFDADLTALGSDEAHALNRMLKDGAWFNTLTAGKQARAIVSPLSRCLETASIALKDITFTATQVEENVRETLGEDTCDARRSASDPSGDKKDRLEGVCKFELGLESKFPDFDFPITPPIMRGAEGGQEGVEGGRLGSGSCDPEGPTTREGFGLLADRDPLWTDDRETQDHQVNRALCFLRDLWAFAPERVVFVVSHSGFARSLLLAVGREPYRPQNTELVPVLVQRVVMAVLLLSAANAARPMSREAMEFTETLQLGKRHGDRSPFRTPAGLFIQERASKQLPGPGQHFSFGALVGWDRIHQLLDNLPNSKLIFVIRHGQAVSNYLSDALGPDEWFKWESKCAYNDNNGTEWGIFDADLTALGSDEAHALNRMLKDGAWFNTLTAGKQARAIVSPLSRCLETASIALKDITFTATQVEENVRETLGEDTCDARRSASDPSGDKKDRLEGVCKFELGLESKFPDFDFPITPPIMRGAEGGQEGVEGGRLGSGSCDPEGPTTREGFGLLADRDPLWTDDRETQDHQVNRALCFLRDLWAFAPERVVFVVSHSGFARSLLLAVGREPYRPQNTELVPVLVQRVV

pLDDT: mean 83.13, std 23.56, range [23.12, 98.94]

Radius of gyration: 26.23 Å; Cα contacts (8 Å, |Δi|>4): 1309; chains: 2; bounding box: 72×68×81 Å

InterPro domains:
  IPR013078 Histidine phosphatase superfamily, clade-1 [PF00300] (124-195)
  IPR013078 Histidine phosphatase superfamily, clade-1 [SM00855] (84-328)
  IPR013078 Histidine phosphatase superfamily, clade-1 [cd07067] (85-195)
  IPR029033 Histidine phosphatase superfamily [G3DSA:3.40.50.1240] (82-351)
  IPR029033 Histidine phosphatase superfamily [SSF53254] (85-336)
  IPR050275 Phosphoglycerate Mutase/Phosphatase [PTHR48100] (81-342)